Protein 1I86 (pdb70)

Solvent-accessible surface area: 16840 Å² total

Organism: Medicago sativa (NCBI:txid3879)

Structure (mmCIF, N/CA/C/O backbone):
data_1I86
#
_entry.id   1I86
#
_cell.length_a   98.096
_cell.length_b   98.096
_cell.length_c   65.066
_cell.angle_alpha   90.00
_cell.angle_beta   90.00
_cell.angle_gamma   120.00
#
_symmetry.space_group_name_H-M   'P 32 2 1'
#
loop_
_entity.id
_entity.type
_entity.pdbx_description
1 polymer 'CHALCONE SYNTHASE 2'
2 non-polymer 'SULFATE ION'
3 water water
#
loop_
_atom_site.group_PDB
_atom_site.id
_atom_site.type_symbol
_atom_site.label_atom_id
_atom_site.label_alt_id
_atom_site.label_comp_id
_atom_site.label_asym_id
_atom_site.label_entity_id
_atom_site.label_seq_id
_atom_site.pdbx_PDB_ins_code
_atom_site.Cartn_x
_atom_site.Cartn_y
_atom_site.Cartn_z
_atom_site.occupancy
_atom_site.B_iso_or_equiv
_atom_site.auth_seq_id
_atom_site.auth_comp_id
_atom_site.auth_asym_id
_atom_site.auth_atom_id
_atom_site.pdbx_PDB_model_num
ATOM 1 N N . MET A 1 1 ? 57.169 72.713 83.345 1.00 35.55 1 MET A N 1
ATOM 2 C CA . MET A 1 1 ? 58.306 72.717 82.380 1.00 35.57 1 MET A CA 1
ATOM 3 C C . MET A 1 1 ? 57.807 72.735 80.934 1.00 34.36 1 MET A C 1
ATOM 4 O O . MET A 1 1 ? 58.241 73.554 80.124 1.00 35.08 1 MET A O 1
ATOM 9 N N . VAL A 1 2 ? 56.908 71.824 80.557 1.00 31.47 2 VAL A N 1
ATOM 10 C CA . VAL A 1 2 ? 56.442 71.712 79.175 1.00 29.20 2 VAL A CA 1
ATOM 11 C C . VAL A 1 2 ? 55.247 72.599 78.864 1.00 27.45 2 VAL A C 1
ATOM 12 O O . VAL A 1 2 ? 54.310 72.665 79.656 1.00 28.42 2 VAL A O 1
ATOM 16 N N . SER A 1 3 ? 55.257 73.274 77.716 1.00 25.82 3 SER A N 1
ATOM 17 C CA . SER A 1 3 ? 54.166 74.142 77.308 1.00 24.08 3 SER A CA 1
ATOM 18 C C . SER A 1 3 ? 53.130 73.384 76.473 1.00 23.04 3 SER A C 1
ATOM 19 O O . SER A 1 3 ? 53.433 73.018 75.329 1.00 23.38 3 SER A O 1
ATOM 22 N N . VAL A 1 4 ? 51.917 73.237 76.998 1.00 20.98 4 VAL A N 1
ATOM 23 C CA . VAL A 1 4 ? 50.874 72.567 76.211 1.00 20.32 4 VAL A CA 1
ATOM 24 C C . VAL A 1 4 ? 50.399 73.492 75.098 1.00 21.15 4 VAL A C 1
ATOM 25 O O . VAL A 1 4 ? 50.070 73.017 73.998 1.00 18.88 4 VAL A O 1
ATOM 29 N N . SER A 1 5 ? 50.424 74.812 75.318 1.00 21.68 5 SER A N 1
ATOM 30 C CA . SER A 1 5 ? 50.017 75.729 74.253 1.00 22.05 5 SER A CA 1
ATOM 31 C C . SER A 1 5 ? 50.960 75.615 73.067 1.00 22.24 5 SER A C 1
ATOM 32 O O . SER A 1 5 ? 50.472 75.637 71.935 1.00 21.40 5 SER A O 1
ATOM 35 N N . GLU A 1 6 ? 52.273 75.463 73.294 1.00 21.42 6 GLU A N 1
ATOM 36 C CA . GLU A 1 6 ? 53.202 75.267 72.188 1.00 21.84 6 GLU A CA 1
ATOM 37 C C . GLU A 1 6 ? 52.941 73.950 71.468 1.00 20.22 6 GLU A C 1
ATOM 38 O O . GLU A 1 6 ? 52.971 73.846 70.240 1.00 19.25 6 GLU A O 1
ATOM 44 N N . ILE A 1 7 ? 52.660 72.898 72.250 1.00 18.30 7 ILE A N 1
ATOM 45 C CA . ILE A 1 7 ? 52.395 71.594 71.642 1.00 16.90 7 ILE A CA 1
ATOM 46 C C . ILE A 1 7 ? 51.144 71.695 70.762 1.00 16.94 7 ILE A C 1
ATOM 47 O O . ILE A 1 7 ? 51.168 71.227 69.622 1.00 16.36 7 ILE A O 1
ATOM 52 N N . ARG A 1 8 ? 50.094 72.295 71.299 1.00 17.21 8 ARG A N 1
ATOM 53 C CA . ARG A 1 8 ? 48.832 72.412 70.552 1.00 16.52 8 ARG A CA 1
ATOM 54 C C . ARG A 1 8 ? 48.977 73.214 69.264 1.00 17.65 8 ARG A C 1
ATOM 55 O O . ARG A 1 8 ? 48.464 72.777 68.236 1.00 16.73 8 ARG A O 1
ATOM 63 N N . LYS A 1 9 ? 49.722 74.317 69.316 1.00 19.56 9 LYS A N 1
ATOM 64 C CA . LYS A 1 9 ? 49.941 75.121 68.107 1.00 20.55 9 LYS A CA 1
ATOM 65 C C . LYS A 1 9 ? 50.687 74.334 67.052 1.00 19.65 9 LYS A C 1
ATOM 66 O O . LYS A 1 9 ? 50.361 74.351 65.849 1.00 21.13 9 LYS A O 1
ATOM 72 N N . ALA A 1 10 ? 51.712 73.603 67.451 1.00 19.03 10 ALA A N 1
ATOM 73 C CA . ALA A 1 10 ? 52.528 72.806 66.554 1.00 18.86 10 ALA A CA 1
ATOM 74 C C . ALA A 1 10 ? 51.813 71.562 66.054 1.00 19.44 10 ALA A C 1
ATOM 75 O O . ALA A 1 10 ? 52.223 70.977 65.049 1.00 20.72 10 ALA A O 1
ATOM 77 N N . GLN A 1 11 ? 50.768 71.124 66.785 1.00 17.46 11 GLN A N 1
ATOM 78 C CA . GLN A 1 11 ? 50.148 69.850 66.422 1.00 17.39 11 GLN A CA 1
ATOM 79 C C . GLN A 1 11 ? 49.031 69.980 65.398 1.00 15.65 11 GLN A C 1
ATOM 80 O O . GLN A 1 11 ? 48.722 68.972 64.775 1.00 15.91 11 GLN A O 1
ATOM 86 N N . ARG A 1 12 ? 48.433 71.152 65.309 1.00 15.80 12 ARG A N 1
ATOM 87 C CA . ARG A 1 12 ? 47.246 71.307 64.459 1.00 16.83 12 ARG A CA 1
ATOM 88 C C . ARG A 1 12 ? 47.537 71.765 63.042 1.00 16.62 12 ARG A C 1
ATOM 89 O O . ARG A 1 12 ? 48.595 72.334 62.758 1.00 18.06 12 ARG A O 1
ATOM 97 N N . ALA A 1 13 ? 46.578 71.509 62.153 1.00 15.38 13 ALA A N 1
ATOM 98 C CA . ALA A 1 13 ? 46.684 71.913 60.754 1.00 15.11 13 ALA A CA 1
ATOM 99 C C . ALA A 1 13 ? 46.175 73.345 60.620 1.00 15.64 13 ALA A C 1
ATOM 100 O O . ALA A 1 13 ? 45.692 73.941 61.602 1.00 16.38 13 ALA A O 1
ATOM 102 N N . GLU A 1 14 ? 46.339 73.922 59.426 1.00 16.62 14 GLU A N 1
ATOM 103 C CA . GLU A 1 14 ? 45.949 75.300 59.191 1.00 18.47 14 GLU A CA 1
ATOM 104 C C . GLU A 1 14 ? 44.705 75.509 58.336 1.00 16.91 14 GLU A C 1
ATOM 105 O O . GLU A 1 14 ? 43.824 76.280 58.756 1.00 18.38 14 GLU A O 1
ATOM 111 N N . GLY A 1 15 ? 44.635 74.901 57.162 1.00 16.65 15 GLY A N 1
ATOM 112 C CA . GLY A 1 15 ? 43.529 75.107 56.263 1.00 15.31 15 GLY A CA 1
ATOM 113 C C . GLY A 1 15 ? 42.323 74.205 56.375 1.00 14.67 15 GLY A C 1
ATOM 114 O O . GLY A 1 15 ? 42.320 73.271 57.180 1.00 14.81 15 GLY A O 1
ATOM 115 N N . PRO A 1 16 ? 41.363 74.404 55.489 1.00 13.45 16 PRO A N 1
ATOM 116 C CA . PRO A 1 16 ? 40.187 73.566 55.431 1.00 13.44 16 PRO A CA 1
ATOM 117 C C . PRO A 1 16 ? 40.449 72.155 54.946 1.00 14.32 16 PRO A C 1
ATOM 118 O O . PRO A 1 16 ? 41.272 71.898 54.058 1.00 13.94 16 PRO A O 1
ATOM 122 N N . ALA A 1 17 ? 39.739 71.208 55.570 1.00 12.92 17 ALA A N 1
ATOM 123 C CA . ALA A 1 17 ? 39.815 69.811 55.112 1.00 12.83 17 ALA A CA 1
ATOM 124 C C . ALA A 1 17 ? 39.389 69.741 53.659 1.00 13.16 17 ALA A C 1
ATOM 125 O O . ALA A 1 17 ? 38.366 70.266 53.220 1.00 13.95 17 ALA A O 1
ATOM 127 N N . THR A 1 18 ? 40.232 69.067 52.863 1.00 13.44 18 THR A N 1
ATOM 128 C CA . THR A 1 18 ? 40.014 68.973 51.428 1.00 12.99 18 THR A CA 1
ATOM 129 C C . THR A 1 18 ? 39.967 67.527 50.965 1.00 11.39 18 THR A C 1
ATOM 130 O O . THR A 1 18 ? 40.807 66.723 51.381 1.00 12.10 18 THR A O 1
ATOM 134 N N . ILE A 1 19 ? 39.052 67.266 50.040 1.00 12.75 19 ILE A N 1
ATOM 135 C CA . ILE A 1 19 ? 38.973 65.930 49.412 1.00 12.25 19 ILE A CA 1
ATOM 136 C C . ILE A 1 19 ? 40.036 65.961 48.304 1.00 11.67 19 ILE A C 1
ATOM 137 O O . ILE A 1 19 ? 39.896 66.811 47.413 1.00 14.11 19 ILE A O 1
ATOM 142 N N . LEU A 1 20 ? 40.991 65.051 48.363 1.00 12.16 20 LEU A N 1
ATOM 143 C CA . LEU A 1 20 ? 42.113 64.994 47.437 1.00 11.47 20 LEU A CA 1
ATOM 144 C C . LEU A 1 20 ? 42.054 63.832 46.472 1.00 14.17 20 LEU A C 1
ATOM 145 O O . LEU A 1 20 ? 42.892 63.736 45.562 1.00 16.04 20 LEU A O 1
ATOM 150 N N . ALA A 1 21 ? 41.159 62.879 46.670 1.00 13.21 21 ALA A N 1
ATOM 151 C CA . ALA A 1 21 ? 41.015 61.745 45.759 1.00 13.65 21 ALA A CA 1
ATOM 152 C C . ALA A 1 21 ? 39.686 61.070 46.031 1.00 14.05 21 ALA A C 1
ATOM 153 O O . ALA A 1 21 ? 39.233 61.127 47.196 1.00 14.00 21 ALA A O 1
ATOM 155 N N . ILE A 1 22 ? 39.063 60.488 45.039 1.00 13.43 22 ILE A N 1
ATOM 156 C CA . ILE A 1 22 ? 37.831 59.725 45.171 1.00 13.90 22 ILE A CA 1
ATOM 157 C C . ILE A 1 22 ? 37.917 58.476 44.280 1.00 15.36 22 ILE A C 1
ATOM 158 O O . ILE A 1 22 ? 38.278 58.583 43.100 1.00 15.53 22 ILE A O 1
ATOM 163 N N . GLY A 1 23 ? 37.666 57.299 44.843 1.00 13.69 23 GLY A N 1
ATOM 164 C CA . GLY A 1 23 ? 37.649 56.067 44.042 1.00 14.74 23 GLY A CA 1
ATOM 165 C C . GLY A 1 23 ? 36.457 55.217 44.445 1.00 16.23 23 GLY A C 1
ATOM 166 O O . GLY A 1 23 ? 35.984 55.288 45.590 1.00 16.75 23 GLY A O 1
ATOM 167 N N . THR A 1 24 ? 35.828 54.521 43.501 1.00 15.97 24 THR A N 1
ATOM 168 C CA . THR A 1 24 ? 34.663 53.704 43.798 1.00 14.93 24 THR A CA 1
ATOM 169 C C . THR A 1 24 ? 34.815 52.282 43.236 1.00 17.02 24 THR A C 1
ATOM 170 O O . THR A 1 24 ? 35.706 52.001 42.439 1.00 16.99 24 THR A O 1
ATOM 174 N N . ALA A 1 25 ? 33.984 51.399 43.777 1.00 16.24 25 ALA A N 1
ATOM 175 C CA . ALA A 1 25 ? 33.975 49.983 43.370 1.00 15.63 25 ALA A CA 1
ATOM 176 C C . ALA A 1 25 ? 32.602 49.390 43.605 1.00 16.95 25 ALA A C 1
ATOM 177 O O . ALA A 1 25 ? 31.780 49.904 44.375 1.00 15.94 25 ALA A O 1
ATOM 179 N N . ASN A 1 26 ? 32.239 48.336 42.870 1.00 14.95 26 ASN A N 1
ATOM 180 C CA . ASN A 1 26 ? 30.961 47.657 43.026 1.00 15.80 26 AS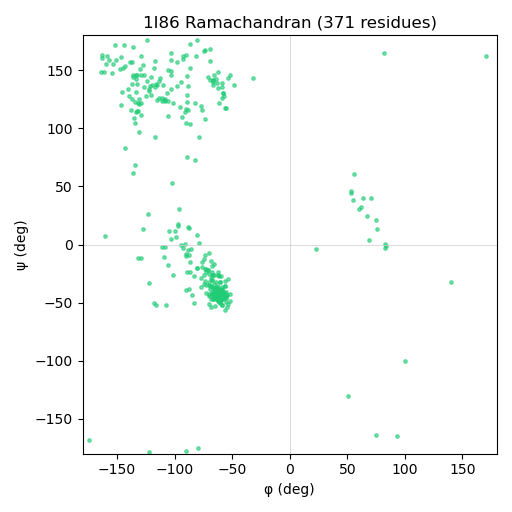N A CA 1
ATOM 181 C C . ASN A 1 26 ? 31.137 46.160 42.725 1.00 16.21 26 ASN A C 1
ATOM 182 O O . ASN A 1 26 ? 32.067 45.856 41.992 1.00 16.77 26 ASN A O 1
ATOM 187 N N . PRO A 1 27 ? 30.340 45.309 43.339 1.00 16.32 27 PRO A N 1
ATOM 188 C CA . PRO A 1 27 ? 30.321 43.898 42.966 1.00 16.27 27 PRO A CA 1
ATOM 189 C C . PRO A 1 27 ? 30.127 43.765 41.459 1.00 17.84 27 PRO A C 1
ATOM 190 O O . PRO A 1 27 ? 29.432 44.548 40.804 1.00 17.84 27 PRO A O 1
ATOM 194 N N . ALA A 1 28 ? 30.760 42.720 40.905 1.00 20.61 28 ALA A N 1
ATOM 195 C CA . ALA A 1 28 ? 30.670 42.511 39.453 1.00 21.97 28 ALA A CA 1
ATOM 196 C C . ALA A 1 28 ? 29.298 42.171 38.922 1.00 22.71 28 ALA A C 1
ATOM 197 O O . ALA A 1 28 ? 28.977 42.454 37.745 1.00 25.05 28 ALA A O 1
ATOM 199 N N . ASN A 1 29 ? 28.396 41.580 39.676 1.00 21.08 29 ASN A N 1
ATOM 200 C CA . ASN A 1 29 ? 27.079 41.159 39.247 1.00 20.88 29 ASN A CA 1
ATOM 201 C C . ASN A 1 29 ? 26.124 42.319 39.057 1.00 21.14 29 ASN A C 1
ATOM 202 O O . ASN A 1 29 ? 25.681 42.987 39.998 1.00 18.87 29 ASN A O 1
ATOM 207 N N . CYS A 1 30 ? 25.813 42.610 37.789 1.00 19.51 30 CYS A N 1
ATOM 208 C CA . CYS A 1 30 ? 24.922 43.719 37.456 1.00 21.05 30 CYS A CA 1
ATOM 209 C C . CYS A 1 30 ? 23.498 43.252 37.279 1.00 21.24 30 CYS A C 1
ATOM 210 O O . CYS A 1 30 ? 23.222 42.376 36.447 1.00 21.43 30 CYS A O 1
ATOM 213 N N . VAL A 1 31 ? 22.577 43.736 38.089 1.00 19.10 31 VAL A N 1
ATOM 214 C CA . VAL A 1 31 ? 21.191 43.320 38.084 1.00 19.96 31 VAL A CA 1
ATOM 215 C C . VAL A 1 31 ? 20.295 44.376 37.458 1.00 21.11 31 VAL A C 1
ATOM 216 O O . VAL A 1 31 ? 20.104 45.480 37.990 1.00 19.57 31 VAL A O 1
ATOM 220 N N . GLU A 1 32 ? 19.743 44.106 36.279 1.00 19.66 32 GLU A N 1
ATOM 221 C CA . GLU A 1 32 ? 18.849 45.062 35.630 1.00 20.06 32 GLU A CA 1
ATOM 222 C C . GLU A 1 32 ? 17.561 45.247 36.394 1.00 19.50 32 GLU A C 1
ATOM 223 O O . GLU A 1 32 ? 16.926 44.277 36.840 1.00 19.40 32 GLU A O 1
ATOM 229 N N . GLN A 1 33 ? 17.043 46.474 36.501 1.00 19.22 33 GLN A N 1
ATOM 230 C CA . GLN A 1 33 ? 15.806 46.743 37.208 1.00 19.06 33 GLN A CA 1
ATOM 231 C C . GLN A 1 33 ? 14.565 46.346 36.419 1.00 20.79 33 GLN A C 1
ATOM 232 O O . GLN A 1 33 ? 13.603 45.823 36.974 1.00 21.27 33 GLN A O 1
ATOM 238 N N . SER A 1 34 ? 14.597 46.525 35.097 1.00 23.19 34 SER A N 1
ATOM 239 C CA . SER A 1 34 ? 13.459 46.177 34.258 1.00 24.79 34 SER A CA 1
ATOM 240 C C . SER A 1 34 ? 12.959 44.752 34.486 1.00 24.70 34 SER A C 1
ATOM 241 O O . SER A 1 34 ? 11.745 44.568 34.492 1.00 27.81 34 SER A O 1
ATOM 244 N N . THR A 1 35 ? 13.874 43.806 34.609 1.00 24.08 35 THR A N 1
ATOM 245 C CA . THR A 1 35 ? 13.522 42.407 34.801 1.00 24.49 35 THR A CA 1
ATOM 246 C C . THR A 1 35 ? 13.582 41.958 36.249 1.00 23.22 35 THR A C 1
ATOM 247 O O . THR A 1 35 ? 13.398 40.770 36.527 1.00 21.89 35 THR A O 1
ATOM 251 N N . TYR A 1 36 ? 13.807 42.890 37.188 1.00 21.13 36 TYR A N 1
ATOM 252 C CA . TYR A 1 36 ? 13.945 42.477 38.587 1.00 21.52 36 TYR A CA 1
ATOM 253 C C . TYR A 1 36 ? 12.701 41.903 39.214 1.00 21.18 36 TYR A C 1
ATOM 254 O O . TYR A 1 36 ? 12.814 40.874 39.900 1.00 22.40 36 TYR A O 1
ATOM 263 N N . PRO A 1 37 ? 11.508 42.425 39.002 1.00 22.30 37 PRO A N 1
ATOM 264 C CA . PRO A 1 37 ? 10.295 41.866 39.587 1.00 22.69 37 PRO A CA 1
ATOM 265 C C . PRO A 1 37 ? 10.164 40.376 39.322 1.00 23.61 37 PRO A C 1
ATOM 266 O O . PRO A 1 37 ? 9.921 39.602 40.267 1.00 22.75 37 PRO A O 1
ATOM 270 N N . ASP A 1 38 ? 10.337 39.930 38.079 1.00 24.45 38 ASP A N 1
ATOM 271 C CA . ASP A 1 38 ? 10.290 38.505 37.760 1.00 25.34 38 ASP A CA 1
ATOM 272 C C . ASP A 1 38 ? 11.383 37.716 38.464 1.00 24.75 38 ASP A C 1
ATOM 273 O O . ASP A 1 38 ? 11.110 36.675 39.072 1.00 24.92 38 ASP A O 1
ATOM 278 N N . PHE A 1 39 ? 12.633 38.174 38.403 1.00 24.90 39 PHE A N 1
ATOM 279 C CA . PHE A 1 39 ? 13.728 37.472 39.060 1.00 25.07 39 PHE A CA 1
ATOM 280 C C . PHE A 1 39 ? 13.452 37.355 40.556 1.00 23.93 39 PHE A C 1
ATOM 281 O O . PHE A 1 39 ? 13.506 36.275 41.150 1.00 22.93 39 PHE A O 1
ATOM 289 N N . TYR A 1 40 ? 13.141 38.489 41.185 1.00 21.76 40 TYR A N 1
ATOM 290 C CA . TYR A 1 40 ? 12.949 38.486 42.646 1.00 22.81 40 TYR A CA 1
ATOM 291 C C . TYR A 1 40 ? 11.780 37.655 43.121 1.00 23.65 40 TYR A C 1
ATOM 292 O O . TYR A 1 40 ? 11.851 36.941 44.145 1.00 23.22 40 TYR A O 1
ATOM 301 N N . PHE A 1 41 ? 10.663 37.638 42.399 1.00 23.89 41 PHE A N 1
ATOM 302 C CA . PHE A 1 41 ? 9.529 36.826 42.851 1.00 26.25 41 PHE A CA 1
ATOM 303 C C . PHE A 1 41 ? 9.787 35.352 42.568 1.00 27.98 41 PHE A C 1
ATOM 304 O O . PHE A 1 41 ? 9.189 34.525 43.261 1.00 27.12 41 PHE A O 1
ATOM 312 N N . LYS A 1 42 ? 10.701 35.032 41.668 1.00 30.19 42 LYS A N 1
ATOM 313 C CA . LYS A 1 42 ? 11.063 33.662 41.354 1.00 33.57 42 LYS A CA 1
ATOM 314 C C . LYS A 1 42 ? 12.114 33.102 42.294 1.00 34.23 42 LYS A C 1
ATOM 315 O O . LYS A 1 42 ? 11.910 32.001 42.838 1.00 34.86 42 LYS A O 1
ATOM 321 N N . ILE A 1 43 ? 13.163 33.858 42.630 1.00 33.66 43 ILE A N 1
ATOM 322 C CA . ILE A 1 43 ? 14.162 33.358 43.564 1.00 34.45 43 ILE A CA 1
ATOM 323 C C . ILE A 1 43 ? 13.635 33.267 44.997 1.00 33.09 43 ILE A C 1
ATOM 324 O O . ILE A 1 43 ? 14.199 32.509 45.788 1.00 33.53 43 ILE A O 1
ATOM 329 N N . THR A 1 44 ? 12.593 34.010 45.337 1.00 31.41 44 THR A N 1
ATOM 330 C CA . THR A 1 44 ? 12.039 33.960 46.686 1.00 30.41 44 THR A CA 1
ATOM 331 C C . THR A 1 44 ? 10.803 33.077 46.776 1.00 31.34 44 THR A C 1
ATOM 332 O O . THR A 1 44 ? 10.051 33.157 47.742 1.00 31.07 44 THR A O 1
ATOM 336 N N . ASN A 1 45 ? 10.513 32.293 45.741 1.00 32.66 45 ASN A N 1
ATOM 337 C CA . ASN A 1 45 ? 9.345 31.425 45.688 1.00 33.85 45 ASN A CA 1
ATOM 338 C C . ASN A 1 45 ? 8.032 32.138 45.965 1.00 33.57 45 ASN A C 1
ATOM 339 O O . ASN A 1 45 ? 7.191 31.628 46.719 1.00 34.26 45 ASN A O 1
ATOM 344 N N . SER A 1 46 ? 7.784 33.304 45.373 1.00 31.66 46 SER A N 1
ATOM 345 C CA . SER A 1 46 ? 6.565 34.048 45.631 1.00 33.12 46 SER A CA 1
ATOM 346 C C . SER A 1 46 ? 5.759 34.354 44.381 1.00 33.51 46 SER A C 1
ATOM 347 O O . SER A 1 46 ? 4.954 35.286 44.380 1.00 32.40 46 SER A O 1
ATOM 350 N N . GLU A 1 47 ? 5.886 33.535 43.347 1.00 36.33 47 GLU A N 1
ATOM 351 C CA . GLU A 1 47 ? 5.155 33.742 42.100 1.00 38.70 47 GLU A CA 1
ATOM 352 C C . GLU A 1 47 ? 3.646 33.684 42.243 1.00 39.32 47 GLU A C 1
ATOM 353 O O . GLU A 1 47 ? 2.923 34.363 41.505 1.00 39.01 47 GLU A O 1
ATOM 359 N N . HIS A 1 48 ? 3.148 32.957 43.233 1.00 39.29 48 HIS A N 1
ATOM 360 C CA . HIS A 1 48 ? 1.735 32.856 43.536 1.00 40.61 48 HIS A CA 1
ATOM 361 C C . HIS A 1 48 ? 1.184 34.141 44.130 1.00 40.43 48 HIS A C 1
ATOM 362 O O . HIS A 1 48 ? -0.023 34.386 44.042 1.00 40.94 48 HIS A O 1
ATOM 369 N N . LYS A 1 49 ? 2.019 34.998 44.717 1.00 39.08 49 LYS A N 1
ATOM 370 C CA . LYS A 1 49 ? 1.563 36.252 45.310 1.00 38.59 49 LYS A CA 1
ATOM 371 C C . LYS A 1 49 ? 1.422 37.323 44.233 1.00 37.91 49 LYS A C 1
ATOM 372 O O . LYS A 1 49 ? 2.175 38.294 44.131 1.00 37.67 49 LYS A O 1
ATOM 378 N N . THR A 1 50 ? 0.387 37.179 43.414 1.00 36.22 50 THR A N 1
ATOM 379 C CA . THR A 1 50 ? 0.121 37.995 42.247 1.00 35.02 50 THR A CA 1
ATOM 380 C C . THR A 1 50 ? -0.130 39.464 42.507 1.00 33.37 50 THR A C 1
ATOM 381 O O . THR A 1 50 ? 0.439 40.316 41.805 1.00 31.09 50 THR A O 1
ATOM 385 N N . GLU A 1 51 ? -0.979 39.825 43.466 1.00 32.45 51 GLU A N 1
ATOM 386 C CA . GLU A 1 51 ? -1.217 41.245 43.729 1.00 33.48 51 GLU A CA 1
ATOM 387 C C . GLU A 1 51 ? 0.043 41.909 44.270 1.00 32.11 51 GLU A C 1
ATOM 388 O O . GLU A 1 51 ? 0.403 43.003 43.832 1.00 31.92 51 GLU A O 1
ATOM 394 N N . LEU A 1 52 ? 0.786 41.193 45.104 1.00 30.96 52 LEU A N 1
ATOM 395 C CA . LEU A 1 52 ? 2.044 41.718 45.652 1.00 28.92 52 LEU A CA 1
ATOM 396 C C . LEU A 1 52 ? 3.080 41.980 44.570 1.00 28.93 52 LEU A C 1
ATOM 397 O O . LEU A 1 52 ? 3.735 43.035 44.512 1.00 27.45 52 LEU A O 1
ATOM 402 N N . LYS A 1 53 ? 3.205 41.053 43.628 1.00 26.77 53 LYS A N 1
ATOM 403 C CA . LYS A 1 53 ? 4.096 41.157 42.489 1.00 25.56 53 LYS A CA 1
ATOM 404 C C . LYS A 1 53 ? 3.797 42.378 41.627 1.00 26.58 53 LYS A C 1
ATOM 405 O O . LYS A 1 53 ? 4.706 43.101 41.197 1.00 24.65 53 LYS A O 1
ATOM 411 N N . GLU A 1 54 ? 2.523 42.695 41.408 1.00 27.67 54 GLU A N 1
ATOM 412 C CA . GLU A 1 54 ? 2.115 43.881 40.675 1.00 29.00 54 GLU A CA 1
ATOM 413 C C . GLU A 1 54 ? 2.554 45.149 41.411 1.00 27.79 54 GLU A C 1
ATOM 414 O O . GLU A 1 54 ? 3.017 46.107 40.790 1.00 27.90 54 GLU A O 1
ATOM 420 N N . LYS A 1 55 ? 2.436 45.127 42.736 1.00 27.04 55 LYS A N 1
ATOM 421 C CA . LYS A 1 55 ? 2.862 46.240 43.576 1.00 27.26 55 LYS A CA 1
ATOM 422 C C . LYS A 1 55 ? 4.365 46.450 43.483 1.00 26.49 55 LYS A C 1
ATOM 423 O O . LYS A 1 55 ? 4.829 47.593 43.356 1.00 25.78 55 LYS A O 1
ATOM 429 N N . PHE A 1 56 ? 5.123 45.356 43.463 1.00 24.46 56 PHE A N 1
ATOM 430 C CA . PHE A 1 56 ? 6.574 45.440 43.354 1.00 22.51 56 PHE A CA 1
ATOM 431 C C . PHE A 1 56 ? 6.965 45.941 41.970 1.00 22.77 56 PHE A C 1
ATOM 432 O O . PHE A 1 56 ? 7.972 46.627 41.808 1.00 21.00 56 PHE A O 1
ATOM 440 N N . GLN A 1 57 ? 6.216 45.470 40.954 1.00 23.36 57 GLN A N 1
ATOM 441 C CA . GLN A 1 57 ? 6.491 45.925 39.596 1.00 24.68 57 GLN A CA 1
ATOM 442 C C . GLN A 1 57 ? 6.380 47.442 39.503 1.00 24.21 57 GLN A C 1
ATOM 443 O O . GLN A 1 57 ? 7.250 48.072 38.900 1.00 24.36 57 GLN A O 1
ATOM 449 N N . ARG A 1 58 ? 5.334 47.993 40.099 1.00 24.67 58 ARG A N 1
ATOM 450 C CA . ARG A 1 58 ? 5.119 49.433 40.126 1.00 25.60 58 ARG A CA 1
ATOM 451 C C . ARG A 1 58 ? 6.223 50.133 40.918 1.00 24.69 58 ARG A C 1
ATOM 452 O O . ARG A 1 58 ? 6.787 51.125 40.435 1.00 23.51 58 ARG A O 1
ATOM 460 N N . MET A 1 59 ? 6.634 49.544 42.043 1.00 23.09 59 MET A N 1
ATOM 461 C CA . MET A 1 59 ? 7.735 50.141 42.816 1.00 21.57 59 MET A CA 1
ATOM 462 C C . MET A 1 59 ? 9.015 50.240 41.987 1.00 21.05 59 MET A C 1
ATOM 463 O O . MET A 1 59 ? 9.693 51.279 41.955 1.00 20.50 59 MET A O 1
ATOM 468 N N . CYS A 1 60 ? 9.351 49.130 41.318 1.00 19.40 60 CYS A N 1
ATOM 469 C CA . CYS A 1 60 ? 10.530 49.099 40.482 1.00 19.32 60 CYS A CA 1
ATOM 470 C C . CYS A 1 60 ? 10.397 50.067 39.297 1.00 20.45 60 CYS A C 1
ATOM 471 O O . CYS A 1 60 ? 11.386 50.735 39.008 1.00 20.33 60 CYS A O 1
ATOM 474 N N . ASP A 1 61 ? 9.213 50.145 38.687 1.00 22.42 61 ASP A N 1
ATOM 475 C CA . ASP A 1 61 ? 9.090 51.045 37.530 1.00 24.91 61 ASP A CA 1
ATOM 476 C C . ASP A 1 61 ? 9.192 52.511 37.929 1.00 25.45 61 ASP A C 1
ATOM 477 O O . ASP A 1 61 ? 9.658 53.338 37.128 1.00 25.57 61 ASP A O 1
ATOM 482 N N . LYS A 1 62 ? 8.804 52.848 39.145 1.00 23.85 62 LYS A N 1
ATOM 483 C CA . LYS A 1 62 ? 8.842 54.208 39.648 1.00 23.54 62 LYS A CA 1
ATOM 484 C C . LYS A 1 62 ? 10.177 54.524 40.322 1.00 21.00 62 LYS A C 1
ATOM 485 O O . LYS A 1 62 ? 10.424 55.694 40.642 1.00 20.52 62 LYS A O 1
ATOM 491 N N . SER A 1 63 ? 11.016 53.532 40.542 1.00 19.94 63 SER A N 1
ATOM 492 C CA . SER A 1 63 ? 12.258 53.709 41.276 1.00 18.33 63 SER A CA 1
ATOM 493 C C . SER A 1 63 ? 13.229 54.691 40.663 1.00 18.51 63 SER A C 1
ATOM 494 O O . SER A 1 63 ? 14.142 55.188 41.346 1.00 17.69 63 SER A O 1
ATOM 497 N N . MET A 1 64 ? 13.258 54.798 39.335 1.00 18.47 64 MET A N 1
ATOM 498 C CA . MET A 1 64 ? 14.234 55.571 38.594 1.00 18.50 64 MET A CA 1
ATOM 499 C C . MET A 1 64 ? 15.644 55.009 38.683 1.00 17.38 64 MET A C 1
ATOM 500 O O . MET A 1 64 ? 16.659 55.676 38.536 1.00 18.15 64 MET A O 1
ATOM 505 N N . ILE A 1 65 ? 15.765 53.704 38.945 1.00 16.56 65 ILE A N 1
ATOM 506 C CA . ILE A 1 65 ? 16.964 52.918 38.975 1.00 16.46 65 ILE A CA 1
ATOM 507 C C . ILE A 1 65 ? 16.940 52.010 37.728 1.00 16.55 65 ILE A C 1
ATOM 508 O O . ILE A 1 65 ? 15.921 51.334 37.550 1.00 17.94 65 ILE A O 1
ATOM 513 N N . LYS A 1 66 ? 17.989 52.073 36.928 1.00 17.27 66 LYS A N 1
ATOM 514 C CA . LYS A 1 66 ? 18.081 51.180 35.769 1.00 18.01 66 LYS A CA 1
ATOM 515 C C . LYS A 1 66 ? 18.734 49.860 36.154 1.00 17.98 66 LYS A C 1
ATOM 516 O O . LYS A 1 66 ? 18.463 48.806 35.564 1.00 18.58 66 LYS A O 1
ATOM 522 N N . ARG A 1 67 ? 19.736 49.932 37.026 1.00 16.96 67 ARG A N 1
ATOM 523 C CA . ARG A 1 67 ? 20.478 48.737 37.402 1.00 18.56 67 ARG A CA 1
ATOM 524 C C . ARG A 1 67 ? 21.134 48.969 38.758 1.00 17.73 67 ARG A C 1
ATOM 525 O O . ARG A 1 67 ? 21.269 50.123 39.200 1.00 16.61 67 ARG A O 1
ATOM 533 N N . ARG A 1 68 ? 21.458 47.862 39.404 1.00 15.99 68 ARG A N 1
ATOM 534 C CA . ARG A 1 68 ? 22.186 47.865 40.667 1.00 16.37 68 ARG A CA 1
ATOM 535 C C . ARG A 1 68 ? 23.249 46.778 40.620 1.00 17.21 68 ARG A C 1
ATOM 536 O O . ARG A 1 68 ? 23.109 45.800 39.861 1.00 19.08 68 ARG A O 1
ATOM 544 N N . TYR A 1 69 ? 24.294 46.845 41.397 1.00 17.26 69 TYR A N 1
ATOM 545 C CA . TYR A 1 69 ? 25.352 45.869 41.510 1.00 17.60 69 TYR A CA 1
ATOM 546 C C . TYR A 1 69 ? 25.157 45.124 42.829 1.00 17.49 69 TYR A C 1
ATOM 547 O O . TYR A 1 69 ? 24.839 45.742 43.839 1.00 16.79 69 TYR A O 1
ATOM 556 N N . MET A 1 70 ? 25.048 43.798 42.776 1.00 17.27 70 MET A N 1
ATOM 557 C CA . MET A 1 70 ? 24.752 43.018 43.966 1.00 17.72 70 MET A CA 1
ATOM 558 C C . MET A 1 70 ? 25.677 41.834 44.164 1.00 18.10 70 MET A C 1
ATOM 559 O O . MET A 1 70 ? 25.786 40.955 43.298 1.00 16.78 70 MET A O 1
ATOM 564 N N . TYR A 1 71 ? 26.308 41.760 45.339 1.00 16.98 71 TYR A N 1
ATOM 565 C CA . TYR 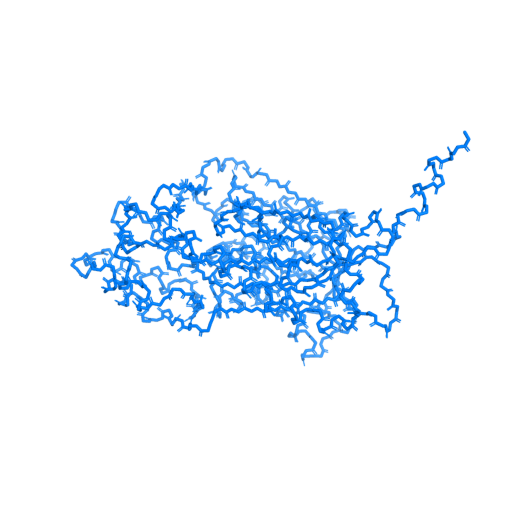A 1 71 ? 27.144 40.641 45.739 1.00 16.46 71 TYR A CA 1
ATOM 566 C C . TYR A 1 71 ? 26.309 39.363 45.645 1.00 16.64 71 TYR A C 1
ATOM 567 O O . TYR A 1 71 ? 26.815 38.305 45.224 1.00 17.68 71 TYR A O 1
ATOM 576 N N . LEU A 1 72 ? 25.062 39.411 46.076 1.00 17.02 72 LEU A N 1
ATOM 577 C CA . LEU A 1 72 ? 24.200 38.233 46.020 1.00 18.21 72 LEU A CA 1
ATOM 578 C C . LEU A 1 72 ? 23.910 37.863 44.576 1.00 18.93 72 LEU A C 1
ATOM 579 O O . LEU A 1 72 ? 23.598 38.702 43.752 1.00 19.09 72 LEU A O 1
ATOM 584 N N . THR A 1 73 ? 23.983 36.569 44.342 1.00 18.84 73 THR A N 1
ATOM 585 C CA . THR A 1 73 ? 23.705 36.030 43.006 1.00 18.95 73 THR A CA 1
ATOM 586 C C . THR A 1 73 ? 22.596 34.998 43.125 1.00 20.22 73 THR A C 1
ATOM 587 O O . THR A 1 73 ? 22.281 34.538 44.227 1.00 19.93 73 THR A O 1
ATOM 591 N N . GLU A 1 74 ? 22.153 34.448 41.992 1.00 19.77 74 GLU A N 1
ATOM 592 C CA . GLU A 1 74 ? 21.176 33.366 42.020 1.00 22.41 74 GLU A CA 1
ATOM 593 C C . GLU A 1 74 ? 21.785 32.141 42.695 1.00 22.22 74 GLU A C 1
ATOM 594 O O . GLU A 1 74 ? 21.096 31.504 43.502 1.00 21.52 74 GLU A O 1
ATOM 600 N N . GLU A 1 75 ? 23.036 31.819 42.416 1.00 21.47 75 GLU A N 1
ATOM 601 C CA . GLU A 1 75 ? 23.681 30.662 43.033 1.00 22.64 75 GLU A CA 1
ATOM 602 C C . GLU A 1 75 ? 23.774 30.814 44.548 1.00 21.55 75 GLU A C 1
ATOM 603 O O . GLU A 1 75 ? 23.417 29.909 45.308 1.00 21.51 75 GLU A O 1
ATOM 609 N N . ILE A 1 76 ? 24.220 31.980 45.030 1.00 20.45 76 ILE A N 1
ATOM 610 C CA . ILE A 1 76 ? 24.285 32.188 46.487 1.00 18.98 76 ILE A CA 1
ATOM 611 C C . ILE A 1 76 ? 22.907 32.064 47.109 1.00 18.49 76 ILE A C 1
ATOM 612 O O . ILE A 1 76 ? 22.737 31.408 48.156 1.00 19.65 76 ILE A O 1
ATOM 617 N N . LEU A 1 77 ? 21.881 32.659 46.508 1.00 18.84 77 LEU A N 1
ATOM 618 C CA . LEU A 1 77 ? 20.525 32.591 47.028 1.00 18.92 77 LEU A CA 1
ATOM 619 C C . LEU A 1 77 ? 20.007 31.153 47.044 1.00 20.96 77 LEU A C 1
ATOM 620 O O . LEU A 1 77 ? 19.337 30.782 48.000 1.00 21.85 77 LEU A O 1
ATOM 625 N N . LYS A 1 78 ? 20.351 30.338 46.046 1.00 21.72 78 LYS A N 1
ATOM 626 C CA . LYS A 1 78 ? 19.909 28.945 46.027 1.00 24.32 78 LYS A CA 1
ATOM 627 C C . LYS A 1 78 ? 20.547 28.128 47.131 1.00 23.66 78 LYS A C 1
ATOM 628 O O . LYS A 1 78 ? 19.924 27.193 47.667 1.00 23.82 78 LYS A O 1
ATOM 634 N N . GLU A 1 79 ? 21.700 28.523 47.653 1.00 22.57 79 GLU A N 1
ATOM 635 C CA . GLU A 1 79 ? 22.340 27.867 48.781 1.00 23.57 79 GLU A CA 1
ATOM 636 C C . GLU A 1 79 ? 21.884 28.430 50.125 1.00 23.11 79 GLU A C 1
ATOM 637 O O . GLU A 1 79 ? 22.297 27.921 51.174 1.00 24.29 79 GLU A O 1
ATOM 643 N N . ASN A 1 80 ? 21.069 29.475 50.110 1.00 21.44 80 ASN A N 1
ATOM 644 C CA . ASN A 1 80 ? 20.572 30.131 51.308 1.00 21.22 80 ASN A CA 1
ATOM 645 C C . ASN A 1 80 ? 19.095 30.420 51.281 1.00 21.70 80 ASN A C 1
ATOM 646 O O . ASN A 1 80 ? 18.605 31.565 51.280 1.00 21.10 80 ASN A O 1
ATOM 651 N N . PRO A 1 81 ? 18.217 29.411 51.321 1.00 19.97 81 PRO A N 1
ATOM 652 C CA . PRO A 1 81 ? 16.788 29.588 51.328 1.00 19.94 81 PRO A CA 1
ATOM 653 C C . PRO A 1 81 ? 16.278 30.458 52.466 1.00 19.12 81 PRO A C 1
ATOM 654 O O . PRO A 1 81 ? 15.279 31.158 52.315 1.00 21.32 81 PRO A O 1
ATOM 658 N N . ASN A 1 82 ? 16.961 30.428 53.608 1.00 20.55 82 ASN A N 1
ATOM 659 C CA . ASN A 1 82 ? 16.567 31.224 54.762 1.00 20.57 82 ASN A CA 1
ATOM 660 C C . ASN A 1 82 ? 16.738 32.724 54.476 1.00 18.91 82 ASN A C 1
ATOM 661 O O . ASN A 1 82 ? 15.901 33.493 54.953 1.00 19.06 82 ASN A O 1
ATOM 666 N N . VAL A 1 83 ? 17.650 33.068 53.579 1.00 17.73 83 VAL A N 1
ATOM 667 C CA . VAL A 1 83 ? 17.793 34.491 53.192 1.00 18.02 83 VAL A CA 1
ATOM 668 C C . VAL A 1 83 ? 16.678 34.884 52.240 1.00 18.27 83 VAL A C 1
ATOM 669 O O . VAL A 1 83 ? 16.259 36.046 52.126 1.00 18.99 83 VAL A O 1
ATOM 673 N N . CYS A 1 84 ? 16.164 33.900 51.460 1.00 18.83 84 CYS A N 1
ATOM 674 C CA . CYS A 1 84 ? 15.062 34.156 50.543 1.00 19.47 84 CYS A CA 1
ATOM 675 C C . CYS A 1 84 ? 13.681 34.275 51.142 1.00 19.87 84 CYS A C 1
ATOM 676 O O . CYS A 1 84 ? 12.712 34.723 50.510 1.00 21.23 84 CYS A O 1
ATOM 679 N N . GLU A 1 85 ? 13.481 33.849 52.398 1.00 19.80 85 GLU A N 1
ATOM 680 C CA . GLU A 1 85 ? 12.202 34.002 53.053 1.00 20.21 85 GLU A CA 1
ATOM 681 C C . GLU A 1 85 ? 12.083 35.434 53.601 1.00 19.82 85 GLU A C 1
ATOM 682 O O . GLU A 1 85 ? 13.134 36.073 53.803 1.00 19.39 85 GLU A O 1
ATOM 688 N N . TYR A 1 86 ? 10.865 35.861 53.906 1.00 21.22 86 TYR A N 1
ATOM 689 C CA . TYR A 1 86 ? 10.730 37.180 54.526 1.00 21.52 86 TYR A CA 1
ATOM 690 C C . TYR A 1 86 ? 11.432 37.185 55.876 1.00 22.19 86 TYR A C 1
ATOM 691 O O . TYR A 1 86 ? 12.074 38.177 56.234 1.00 20.96 86 TYR A O 1
ATOM 700 N N . MET A 1 87 ? 11.192 36.153 56.694 1.00 21.20 87 MET A N 1
ATOM 701 C CA . MET A 1 87 ? 11.706 36.188 58.060 1.00 22.32 87 MET A CA 1
ATOM 702 C C . MET A 1 87 ? 12.179 34.848 58.576 1.00 20.79 87 MET A C 1
ATOM 703 O O . MET A 1 87 ? 11.423 34.180 59.295 1.00 22.27 87 MET A O 1
ATOM 708 N N . ALA A 1 88 ? 13.397 34.440 58.280 1.00 18.11 88 ALA A N 1
ATOM 709 C CA . ALA A 1 88 ? 13.962 33.198 58.758 1.00 17.37 88 ALA A CA 1
ATOM 710 C C . ALA A 1 88 ? 15.337 33.431 59.361 1.00 17.15 88 ALA A C 1
ATOM 711 O O . ALA A 1 88 ? 16.119 34.262 58.888 1.00 15.99 88 ALA A O 1
ATOM 713 N N . PRO A 1 89 ? 15.756 32.629 60.329 1.00 16.76 89 PRO A N 1
ATOM 714 C CA . PRO A 1 89 ? 17.073 32.703 60.931 1.00 16.93 89 PRO A CA 1
ATOM 715 C C . PRO A 1 89 ? 18.161 32.602 59.876 1.00 17.45 89 PRO A C 1
ATOM 716 O O . PRO A 1 89 ? 18.213 31.656 59.085 1.00 18.12 89 PRO A O 1
ATOM 720 N N . SER A 1 90 ? 18.951 33.674 59.751 1.00 15.53 90 SER A N 1
ATOM 721 C CA . SER A 1 90 ? 19.906 33.766 58.656 1.00 15.05 90 SER A CA 1
ATOM 722 C C . SER A 1 90 ? 20.998 34.770 58.919 1.00 15.98 90 SER A C 1
ATOM 723 O O . SER A 1 90 ? 21.890 34.924 58.054 1.00 14.97 90 SER A O 1
ATOM 726 N N . LEU A 1 91 ? 21.077 35.342 60.138 1.00 14.63 91 LEU A N 1
ATOM 727 C CA . LEU A 1 91 ? 22.173 36.302 60.359 1.00 14.97 91 LEU A CA 1
ATOM 728 C C . LEU A 1 91 ? 23.562 35.736 60.245 1.00 15.19 91 LEU A C 1
ATOM 729 O O . LEU A 1 91 ? 24.469 36.432 59.730 1.00 15.61 91 LEU A O 1
ATOM 734 N N . ASP A 1 92 ? 23.815 34.519 60.712 1.00 14.70 92 ASP A N 1
ATOM 735 C CA . ASP A 1 92 ? 25.120 33.906 60.667 1.00 13.72 92 ASP A CA 1
ATOM 736 C C . ASP A 1 92 ? 25.560 33.791 59.200 1.00 14.55 92 ASP A C 1
ATOM 737 O O . ASP A 1 92 ? 26.704 34.180 58.932 1.00 14.92 92 ASP A O 1
ATOM 742 N N . ALA A 1 93 ? 24.667 33.307 58.346 1.00 15.05 93 ALA A N 1
ATOM 743 C CA . ALA A 1 93 ? 25.047 33.212 56.933 1.00 14.60 93 ALA A CA 1
ATOM 744 C C . ALA A 1 93 ? 25.343 34.585 56.340 1.00 15.29 93 ALA A C 1
ATOM 745 O O . ALA A 1 93 ? 26.295 34.706 55.564 1.00 17.16 93 ALA A O 1
ATOM 747 N N . ARG A 1 94 ? 24.512 35.556 56.660 1.00 15.58 94 ARG A N 1
ATOM 748 C CA . ARG A 1 94 ? 24.645 36.923 56.105 1.00 15.70 94 ARG A CA 1
ATOM 749 C C . ARG A 1 94 ? 25.901 37.588 56.611 1.00 16.81 94 ARG A C 1
ATOM 750 O O . ARG A 1 94 ? 26.681 38.177 55.835 1.00 16.44 94 ARG A O 1
ATOM 758 N N . GLN A 1 95 ? 26.232 37.434 57.889 1.00 14.73 95 GLN A N 1
ATOM 759 C CA . GLN A 1 95 ? 27.459 37.937 58.480 1.00 16.46 95 GLN A CA 1
ATOM 760 C C . GLN A 1 95 ? 28.691 37.341 57.807 1.00 16.40 95 GLN A C 1
ATOM 761 O O . GLN A 1 95 ? 29.632 38.056 57.447 1.00 16.46 95 GLN A O 1
ATOM 767 N N . ASP A 1 96 ? 28.678 36.030 57.525 1.00 15.59 96 ASP A N 1
ATOM 768 C CA . ASP A 1 96 ? 29.773 35.363 56.854 1.00 17.21 96 ASP A CA 1
ATOM 769 C C . ASP A 1 96 ? 30.041 35.993 55.481 1.00 16.71 96 ASP A C 1
ATOM 770 O O . ASP A 1 96 ? 31.201 36.159 55.121 1.00 18.11 96 ASP A O 1
ATOM 775 N N . MET A 1 97 ? 28.981 36.382 54.787 1.00 15.50 97 MET A N 1
ATOM 776 C CA . MET A 1 97 ? 29.150 37.058 53.505 1.00 16.51 97 MET A CA 1
ATOM 777 C C . MET A 1 97 ? 29.764 38.441 53.663 1.00 16.30 97 MET A C 1
ATOM 778 O O . MET A 1 97 ? 30.782 38.756 53.055 1.00 16.40 97 MET A O 1
ATOM 783 N N . VAL A 1 98 ? 29.155 39.276 54.507 1.00 16.35 98 VAL A N 1
ATOM 784 C CA . VAL A 1 98 ? 29.550 40.684 54.540 1.00 16.15 98 VAL A CA 1
ATOM 785 C C . VAL A 1 98 ? 30.789 40.984 55.344 1.00 15.83 98 VAL A C 1
ATOM 786 O O . VAL A 1 98 ? 31.491 41.976 55.061 1.00 16.10 98 VAL A O 1
ATOM 790 N N A VAL A 1 99 ? 31.169 40.113 56.276 0.50 15.79 99 VAL A N 1
ATOM 791 N N B VAL A 1 99 ? 31.177 40.122 56.275 0.50 15.99 99 VAL A N 1
ATOM 792 C CA A VAL A 1 99 ? 32.404 40.327 57.021 0.50 16.27 99 VAL A CA 1
ATOM 793 C CA B VAL A 1 99 ? 32.414 40.318 57.026 0.50 16.67 99 VAL A CA 1
ATOM 794 C C A VAL A 1 99 ? 33.581 40.291 56.046 0.50 16.54 99 VAL A C 1
ATOM 795 C C B VAL A 1 99 ? 33.602 40.251 56.074 0.50 16.78 99 VAL A C 1
ATOM 796 O O A VAL A 1 99 ? 34.545 41.013 56.246 0.50 16.79 99 VAL A O 1
ATOM 797 O O B VAL A 1 99 ? 34.642 40.842 56.335 0.50 16.78 99 VAL A O 1
ATOM 804 N N . VAL A 1 100 ? 33.482 39.466 55.011 1.00 16.21 100 VAL A N 1
ATOM 805 C CA . VAL A 1 100 ? 34.492 39.385 53.979 1.00 17.24 100 VAL A CA 1
ATOM 806 C C . VAL A 1 100 ? 34.229 40.374 52.841 1.00 15.46 100 VAL A C 1
ATOM 807 O O . VAL A 1 100 ? 35.181 41.061 52.474 1.00 16.73 100 VAL A O 1
ATOM 811 N N . GLU A 1 101 ? 33.007 40.487 52.359 1.00 15.44 101 GLU A N 1
ATOM 812 C CA . GLU A 1 101 ? 32.758 41.350 51.185 1.00 16.13 101 GLU A CA 1
ATOM 813 C C . GLU A 1 101 ? 32.949 42.817 51.478 1.00 16.09 101 GLU A C 1
ATOM 814 O O . GLU A 1 101 ? 33.355 43.608 50.606 1.00 16.18 101 GLU A O 1
ATOM 820 N N . VAL A 1 102 ? 32.511 43.308 52.638 1.00 14.70 102 VAL A N 1
ATOM 821 C CA . VAL A 1 102 ? 32.649 44.739 52.930 1.00 14.15 102 VAL A CA 1
ATOM 822 C C . VAL A 1 102 ? 34.082 45.180 52.829 1.00 14.06 102 VAL A C 1
ATOM 823 O O . VAL A 1 102 ? 34.357 46.160 52.103 1.00 13.60 102 VAL A O 1
ATOM 827 N N . PRO A 1 103 ? 35.030 44.606 53.530 1.00 14.61 103 PRO A N 1
ATOM 828 C CA . PRO A 1 103 ? 36.435 44.978 53.371 1.00 15.48 103 PRO A CA 1
ATOM 829 C C . PRO A 1 103 ? 36.972 44.682 51.971 1.00 16.23 103 PRO A C 1
ATOM 830 O O . PRO A 1 103 ? 37.799 45.453 51.464 1.00 16.97 103 PRO A O 1
ATOM 834 N N . ARG A 1 104 ? 36.555 43.604 51.310 1.00 16.86 104 ARG A N 1
ATOM 835 C CA . ARG A 1 104 ? 37.062 43.318 49.964 1.00 17.36 104 ARG A CA 1
ATOM 836 C C . ARG A 1 104 ? 36.713 44.445 48.990 1.00 17.39 104 ARG A C 1
ATOM 837 O O . ARG A 1 104 ? 37.556 44.948 48.226 1.00 17.46 104 ARG A O 1
ATOM 845 N N . LEU A 1 105 ? 35.439 44.800 49.012 1.00 16.63 105 LEU A N 1
ATOM 846 C CA . LEU A 1 105 ? 34.916 45.843 48.131 1.00 17.15 105 LEU A CA 1
ATOM 847 C C . LEU A 1 105 ? 35.463 47.208 48.497 1.00 16.96 105 LEU A C 1
ATOM 848 O O . LEU A 1 105 ? 35.878 48.007 47.639 1.00 16.12 105 LEU A O 1
ATOM 853 N N . GLY A 1 106 ? 35.664 47.446 49.802 1.00 15.81 106 GLY A N 1
ATOM 854 C CA . GLY A 1 106 ? 36.264 48.684 50.273 1.00 14.63 106 GLY A CA 1
ATOM 855 C C . GLY A 1 106 ? 37.703 48.804 49.790 1.00 15.49 106 GLY A C 1
ATOM 856 O O . GLY A 1 106 ? 38.156 49.897 49.459 1.00 14.59 106 GLY A O 1
ATOM 857 N N . LYS A 1 107 ? 38.427 47.679 49.789 1.00 15.22 107 LYS A N 1
ATOM 858 C CA . LYS A 1 107 ? 39.828 47.710 49.372 1.00 15.94 107 LYS A CA 1
ATOM 859 C C . LYS A 1 107 ? 39.936 48.128 47.900 1.00 14.88 107 LYS A C 1
ATOM 860 O O . LYS A 1 107 ? 40.836 48.907 47.589 1.00 15.37 107 LYS A O 1
ATOM 866 N N . GLU A 1 108 ? 39.013 47.640 47.093 1.00 16.22 108 GLU A N 1
ATOM 867 C CA . GLU A 1 108 ? 39.062 47.989 45.665 1.00 15.90 108 GLU A CA 1
ATOM 868 C C . GLU A 1 108 ? 38.864 49.489 45.506 1.00 17.17 108 GLU A C 1
ATOM 869 O O . GLU A 1 108 ? 39.567 50.087 44.695 1.00 18.08 108 GLU A O 1
ATOM 875 N N . ALA A 1 109 ? 37.869 50.059 46.209 1.00 14.79 109 ALA A N 1
ATOM 876 C CA . ALA A 1 109 ? 37.700 51.508 46.077 1.00 14.21 109 ALA A CA 1
ATOM 877 C C . ALA A 1 109 ? 38.905 52.250 46.623 1.00 14.84 109 ALA A C 1
ATOM 878 O O . ALA A 1 109 ? 39.350 53.293 46.103 1.00 15.50 109 ALA A O 1
ATOM 880 N N . ALA A 1 110 ? 39.436 51.827 47.774 1.00 13.71 110 ALA A N 1
ATOM 881 C CA . ALA A 1 110 ? 40.543 52.519 48.426 1.00 14.29 110 ALA A CA 1
ATOM 882 C C . ALA A 1 110 ? 41.806 52.529 47.576 1.00 15.30 110 ALA A C 1
ATOM 883 O O . ALA A 1 110 ? 42.535 53.514 47.504 1.00 15.30 110 ALA A O 1
ATOM 885 N N . VAL A 1 111 ? 42.075 51.395 46.917 1.00 16.09 111 VAL A N 1
ATOM 886 C CA . VAL A 1 111 ? 43.282 51.313 46.076 1.00 17.07 111 VAL A CA 1
ATOM 887 C C . VAL A 1 111 ? 43.141 52.322 44.938 1.00 16.32 111 VAL A C 1
ATOM 888 O O . VAL A 1 111 ? 44.136 52.969 44.601 1.00 16.83 111 VAL A O 1
ATOM 892 N N . LYS A 1 112 ? 41.948 52.458 44.380 1.00 15.34 112 LYS A N 1
ATOM 893 C CA . LYS A 1 112 ? 41.736 53.464 43.336 1.00 16.75 112 LYS A CA 1
ATOM 894 C C . LYS A 1 112 ? 41.948 54.868 43.872 1.00 17.24 112 LYS A C 1
ATOM 895 O O . LYS A 1 112 ? 42.649 55.683 43.267 1.00 17.36 112 LYS A O 1
ATOM 901 N N . ALA A 1 113 ? 41.429 55.192 45.059 1.00 15.29 113 ALA A N 1
ATOM 902 C CA . ALA A 1 113 ? 41.644 56.547 45.607 1.00 15.12 113 ALA A CA 1
ATOM 903 C C . ALA A 1 113 ? 43.098 56.832 45.906 1.00 14.34 113 ALA A C 1
ATOM 904 O O . ALA A 1 113 ? 43.651 57.931 45.702 1.00 15.17 113 ALA A O 1
ATOM 906 N N . ILE A 1 114 ? 43.794 55.824 46.432 1.00 14.02 114 ILE A N 1
ATOM 907 C CA . ILE A 1 114 ? 45.202 55.979 46.761 1.00 14.83 114 ILE A CA 1
ATOM 908 C C . ILE A 1 114 ? 46.042 56.187 45.491 1.00 15.13 114 ILE A C 1
ATOM 909 O O . ILE A 1 114 ? 46.903 57.054 45.517 1.00 16.74 114 ILE A O 1
ATOM 914 N N . LYS A 1 115 ? 45.669 55.485 44.433 1.00 16.71 115 LYS A N 1
ATOM 915 C CA . LYS A 1 115 ? 46.411 55.672 43.180 1.00 18.37 115 LYS A CA 1
ATOM 916 C C . LYS A 1 115 ? 46.197 57.080 42.657 1.00 17.74 115 LYS A C 1
ATOM 917 O O . LYS A 1 115 ? 47.148 57.724 42.182 1.00 18.20 115 LYS A O 1
ATOM 923 N N . GLU A 1 116 ? 44.963 57.569 42.680 1.00 17.21 116 GLU A N 1
ATOM 924 C CA . GLU A 1 116 ? 44.683 58.929 42.222 1.00 17.02 116 GLU A CA 1
ATOM 925 C C . GLU A 1 116 ? 45.463 59.929 43.053 1.00 16.99 116 GLU A C 1
ATOM 926 O O . GLU A 1 116 ? 46.059 60.893 42.575 1.00 17.54 116 GLU A O 1
ATOM 932 N N . TRP A 1 117 ? 45.423 59.775 44.392 1.00 15.86 117 TRP A N 1
ATOM 933 C CA . TRP A 1 117 ? 46.159 60.670 45.286 1.00 15.27 117 TRP A CA 1
ATOM 934 C C . TRP A 1 117 ? 47.638 60.698 44.932 1.00 15.69 117 TRP A C 1
ATOM 935 O O . TRP A 1 117 ? 48.261 61.767 44.854 1.00 17.24 117 TRP A O 1
ATOM 946 N N . GLY A 1 118 ? 48.201 59.522 44.677 1.00 16.49 118 GLY A N 1
ATOM 947 C CA . GLY A 1 118 ? 49.576 59.407 44.207 1.00 17.23 118 GLY A CA 1
ATOM 948 C C . GLY A 1 118 ? 50.648 59.447 45.259 1.00 18.83 118 GLY A C 1
ATOM 949 O O . GLY A 1 118 ? 51.839 59.407 44.913 1.00 20.79 118 GLY A O 1
ATOM 950 N N . GLN A 1 119 ? 50.311 59.577 46.551 1.00 16.77 119 GLN A N 1
ATOM 951 C CA . GLN A 1 119 ? 51.321 59.648 47.607 1.00 17.39 119 GLN A CA 1
ATOM 952 C C . GLN A 1 119 ? 51.410 58.307 48.326 1.00 15.75 119 GLN A C 1
ATOM 953 O O . GLN A 1 119 ? 50.562 57.444 48.135 1.00 15.81 119 GLN A O 1
ATOM 959 N N . PRO A 1 120 ? 52.478 58.104 49.083 1.00 17.53 120 PRO A N 1
ATOM 960 C CA . PRO A 1 120 ? 52.710 56.838 49.761 1.00 18.96 120 PRO A CA 1
ATOM 961 C C . PRO A 1 120 ? 51.552 56.502 50.701 1.00 17.94 120 PRO A C 1
ATOM 962 O O . PRO A 1 120 ? 51.222 57.367 51.528 1.00 17.30 120 PRO A O 1
ATOM 966 N N . LYS A 1 121 ? 51.164 55.238 50.707 1.00 17.26 121 LYS A N 1
ATOM 967 C CA . LYS A 1 121 ? 50.090 54.810 51.624 1.00 16.87 121 LYS A CA 1
ATOM 968 C C . LYS A 1 121 ? 50.571 54.899 53.050 1.00 17.78 121 LYS A C 1
ATOM 969 O O . LYS A 1 121 ? 49.733 55.016 53.968 1.00 18.64 121 LYS A O 1
ATOM 975 N N . SER A 1 122 ? 51.867 54.957 53.345 1.00 17.36 122 SER A N 1
ATOM 976 C CA . SER A 1 122 ? 52.417 55.140 54.657 1.00 16.78 122 SER A CA 1
ATOM 977 C C . SER A 1 122 ? 52.158 56.536 55.241 1.00 17.78 122 SER A C 1
ATOM 978 O O . SER A 1 122 ? 52.342 56.740 56.440 1.00 19.06 122 SER A O 1
ATOM 981 N N . LYS A 1 123 ? 51.736 57.481 54.399 1.00 16.12 123 LYS A N 1
ATOM 982 C CA . LYS A 1 123 ? 51.362 58.818 54.842 1.00 15.85 123 LYS A CA 1
ATOM 983 C C . LYS A 1 123 ? 49.903 58.860 55.298 1.00 14.39 123 LYS A C 1
ATOM 984 O O . LYS A 1 123 ? 49.499 59.933 55.756 1.00 14.50 123 LYS A O 1
ATOM 990 N N . ILE A 1 124 ? 49.175 57.758 55.169 1.00 14.55 124 ILE A N 1
ATOM 991 C CA . ILE A 1 124 ? 47.783 57.754 55.674 1.00 13.47 124 ILE A CA 1
ATOM 992 C C . ILE A 1 124 ? 47.847 57.617 57.189 1.00 14.00 124 ILE A C 1
ATOM 993 O O . ILE A 1 124 ? 48.381 56.650 57.713 1.00 13.74 124 ILE A O 1
ATOM 998 N N . THR A 1 125 ? 47.318 58.638 57.882 1.00 13.07 125 THR A N 1
ATOM 999 C CA . THR A 1 125 ? 47.432 58.676 59.335 1.00 12.94 125 THR A CA 1
ATOM 1000 C C . THR A 1 125 ? 46.140 58.244 60.033 1.00 12.27 125 THR A C 1
ATOM 1001 O O . THR A 1 125 ? 46.199 57.906 61.219 1.00 12.15 125 THR A O 1
ATOM 1005 N N . HIS A 1 126 ? 45.023 58.409 59.365 1.00 12.03 126 HIS A N 1
ATOM 1006 C CA . HIS A 1 126 ? 43.714 58.125 59.932 1.00 11.70 126 HIS A CA 1
ATOM 1007 C C . HIS A 1 126 ? 42.881 57.318 58.932 1.00 12.57 126 HIS A C 1
ATOM 1008 O O . HIS A 1 126 ? 43.035 57.526 57.726 1.00 12.63 126 HIS A O 1
ATOM 1015 N N . LEU A 1 127 ? 42.047 56.424 59.443 1.00 10.87 127 LEU A N 1
ATOM 1016 C CA . LEU A 1 127 ? 41.199 55.600 58.594 1.00 10.94 127 LEU A CA 1
ATOM 1017 C C . LEU A 1 127 ? 39.775 55.590 59.177 1.00 11.95 127 LEU A C 1
ATOM 1018 O O . LEU A 1 127 ? 39.617 55.220 60.342 1.00 12.96 127 LEU A O 1
ATOM 1023 N N . ILE A 1 128 ? 38.818 56.010 58.365 1.00 11.54 128 ILE A N 1
ATOM 1024 C CA . ILE A 1 128 ? 37.412 55.936 58.747 1.00 12.07 128 ILE A CA 1
ATOM 1025 C C . ILE A 1 128 ? 36.760 54.877 57.853 1.00 12.70 128 ILE A C 1
ATOM 1026 O O . ILE A 1 128 ? 36.895 54.951 56.621 1.00 12.55 128 ILE A O 1
ATOM 1031 N N . VAL A 1 129 ? 36.150 53.861 58.486 1.00 12.65 129 VAL A N 1
ATOM 1032 C CA . VAL A 1 129 ? 35.416 52.866 57.689 1.00 13.11 129 VAL A CA 1
ATOM 1033 C C . VAL A 1 129 ? 33.948 52.947 58.097 1.00 13.39 129 VAL A C 1
ATOM 1034 O O . VAL A 1 129 ? 33.685 53.023 59.313 1.00 13.79 129 VAL A O 1
ATOM 1038 N N . CYS A 1 130 ? 33.038 52.932 57.139 1.00 11.06 130 CYS A N 1
ATOM 1039 C CA . CYS A 1 130 ? 31.615 53.027 57.475 1.00 11.00 130 CYS A CA 1
ATOM 1040 C C . CYS A 1 130 ? 30.863 51.964 56.681 1.00 14.26 130 CYS A C 1
ATOM 1041 O O . CYS A 1 130 ? 30.966 51.845 55.444 1.00 13.45 130 CYS A O 1
ATOM 1044 N N . THR A 1 131 ? 30.019 51.223 57.395 1.00 13.18 131 THR A N 1
ATOM 1045 C CA . THR A 1 131 ? 29.110 50.283 56.750 1.00 13.62 131 THR A CA 1
ATOM 1046 C C . THR A 1 131 ? 27.876 50.029 57.594 1.00 15.07 131 THR A C 1
ATOM 1047 O O . THR A 1 131 ? 28.048 49.939 58.812 1.00 17.56 131 THR A O 1
ATOM 1051 N N . THR A 1 132 ? 26.764 49.786 56.921 1.00 13.65 132 THR A N 1
ATOM 1052 C CA . THR A 1 132 ? 25.542 49.382 57.624 1.00 15.94 132 THR A CA 1
ATOM 1053 C C . THR A 1 132 ? 25.331 47.877 57.407 1.00 17.96 132 THR A C 1
ATOM 1054 O O . THR A 1 132 ? 24.346 47.321 57.888 1.00 21.39 132 THR A O 1
ATOM 1058 N N . SER A 1 133 ? 26.313 47.185 56.883 1.00 19.76 133 SER A N 1
ATOM 1059 C CA . SER A 1 133 ? 26.198 45.777 56.491 1.00 20.29 133 SER A CA 1
ATOM 1060 C C . SER A 1 133 ? 27.137 44.908 57.313 1.00 19.99 133 SER A C 1
ATOM 1061 O O . SER A 1 133 ? 28.286 44.729 56.936 1.00 20.59 133 SER A O 1
ATOM 1064 N N . GLY A 1 134 ? 26.616 44.382 58.419 1.00 16.44 134 GLY A N 1
ATOM 1065 C CA . GLY A 1 134 ? 27.322 43.508 59.312 1.00 15.42 134 GLY A CA 1
ATOM 1066 C C . GLY A 1 134 ? 28.237 44.164 60.335 1.00 14.58 134 GLY A C 1
ATOM 1067 O O . GLY A 1 134 ? 28.519 45.357 60.208 1.00 14.68 134 GLY A O 1
ATOM 1068 N N . VAL A 1 135 ? 28.641 43.403 61.342 1.00 14.77 135 VAL A N 1
ATOM 1069 C CA . VAL A 1 135 ? 29.552 43.927 62.358 1.00 14.36 135 VAL A CA 1
ATOM 1070 C C . VAL A 1 135 ? 30.511 42.814 62.750 1.00 14.56 135 VAL A C 1
ATOM 1071 O O . VAL A 1 135 ? 30.143 41.619 62.661 1.00 16.86 135 VAL A O 1
ATOM 1075 N N . ASP A 1 136 ? 31.701 43.119 63.216 1.00 13.49 136 ASP A N 1
ATOM 1076 C CA . ASP A 1 136 ? 32.635 42.099 63.682 1.00 15.06 136 ASP A CA 1
ATOM 1077 C C . ASP A 1 136 ? 33.713 42.747 64.538 1.00 14.01 136 ASP A C 1
ATOM 1078 O O . ASP A 1 136 ? 33.870 43.956 64.455 1.00 14.76 136 ASP A O 1
ATOM 1083 N N . MET A 1 137 ? 34.394 41.957 65.353 1.00 12.92 137 MET A N 1
ATOM 1084 C CA . MET A 1 137 ? 35.538 42.357 66.166 1.00 14.30 137 MET A CA 1
ATOM 1085 C C . MET A 1 137 ? 36.744 41.539 65.829 1.00 14.39 137 MET A C 1
ATOM 1086 O O . MET A 1 137 ? 36.546 40.406 66.289 1.00 14.66 137 MET A O 1
ATOM 1091 N N . PRO A 1 138 ? 37.927 42.037 65.691 1.00 14.14 138 PRO A N 1
ATOM 1092 C CA . PRO A 1 138 ? 38.272 43.257 65.014 1.00 13.80 138 PRO A CA 1
ATOM 1093 C C . PRO A 1 138 ? 37.349 43.572 63.832 1.00 14.75 138 PRO A C 1
ATOM 1094 O O . PRO A 1 138 ? 36.857 42.667 63.147 1.00 15.13 138 PRO A O 1
ATOM 1098 N N . GLY A 1 139 ? 37.061 44.862 63.648 1.00 14.28 139 GLY A N 1
ATOM 1099 C CA . GLY A 1 139 ? 36.163 45.312 62.590 1.00 13.25 139 GLY A CA 1
ATOM 1100 C C . GLY A 1 139 ? 36.782 45.392 61.197 1.00 13.13 139 GLY A C 1
ATOM 1101 O O . GLY A 1 139 ? 37.938 45.073 60.940 1.00 13.00 139 GLY A O 1
ATOM 1102 N N . ALA A 1 140 ? 35.964 45.904 60.283 1.00 12.13 140 ALA A N 1
ATOM 1103 C CA . ALA A 1 140 ? 36.359 46.098 58.887 1.00 12.87 140 ALA A CA 1
ATOM 1104 C C . ALA A 1 140 ? 37.508 47.075 58.777 1.00 13.93 140 ALA A C 1
ATOM 1105 O O . ALA A 1 140 ? 38.246 47.054 57.785 1.00 13.63 140 ALA A O 1
ATOM 1107 N N . ASP A 1 141 ? 37.670 47.992 59.721 1.00 12.45 141 ASP A N 1
ATOM 1108 C CA . ASP A 1 141 ? 38.795 48.903 59.809 1.00 13.45 141 ASP A CA 1
ATOM 1109 C C . ASP A 1 141 ? 40.103 48.151 59.962 1.00 14.09 141 ASP A C 1
ATOM 1110 O O . ASP A 1 141 ? 41.104 48.424 59.297 1.00 13.64 141 ASP A O 1
ATOM 1115 N N . TYR A 1 142 ? 40.159 47.157 60.848 1.00 13.30 142 TYR A N 1
ATOM 1116 C CA . TYR A 1 142 ? 41.343 46.323 61.024 1.00 13.89 142 TYR A CA 1
ATOM 1117 C C . TYR A 1 142 ? 41.525 45.524 59.723 1.00 12.62 142 TYR A C 1
ATOM 1118 O O . TYR A 1 142 ? 42.679 45.423 59.275 1.00 14.19 142 TYR A O 1
ATOM 1127 N N . GLN A 1 143 ? 40.452 44.952 59.185 1.00 13.95 143 GLN A N 1
ATOM 1128 C CA . GLN A 1 143 ? 40.619 44.182 57.942 1.00 14.21 143 GLN A CA 1
ATOM 1129 C C . GLN A 1 143 ? 41.204 45.051 56.834 1.00 15.10 143 GLN A C 1
ATOM 1130 O O . GLN A 1 143 ? 42.148 44.615 56.157 1.00 15.89 143 GLN A O 1
ATOM 1136 N N . LEU A 1 144 ? 40.693 46.250 56.636 1.00 14.26 144 LEU A N 1
ATOM 1137 C CA . LEU A 1 144 ? 41.227 47.139 55.590 1.00 15.28 144 LEU A CA 1
ATOM 1138 C C . LEU A 1 144 ? 42.634 47.594 55.854 1.00 14.79 144 LEU A C 1
ATOM 1139 O O . LEU A 1 144 ? 43.477 47.698 54.935 1.00 14.99 144 LEU A O 1
ATOM 1144 N N . THR A 1 145 ? 43.050 47.808 57.094 1.00 13.77 145 THR A N 1
ATOM 1145 C CA . THR A 1 145 ? 44.443 48.110 57.425 1.00 13.54 145 THR A CA 1
ATOM 1146 C C . THR A 1 145 ? 45.324 46.969 56.947 1.00 15.24 145 THR A C 1
ATOM 1147 O O . THR A 1 145 ? 46.379 47.130 56.335 1.00 15.39 145 THR A O 1
ATOM 1151 N N . LYS A 1 146 ? 44.893 45.738 57.241 1.00 16.01 146 LYS A N 1
ATOM 1152 C CA . LYS A 1 146 ? 45.634 44.554 56.818 1.00 17.36 146 LYS A CA 1
ATOM 1153 C C . LYS A 1 146 ? 45.653 44.420 55.303 1.00 16.56 146 LYS A C 1
ATOM 1154 O O . LYS A 1 146 ? 46.744 44.312 54.715 1.00 18.60 146 LYS A O 1
ATOM 1160 N N . LEU A 1 147 ? 44.493 44.457 54.663 1.00 15.81 147 LEU A N 1
ATOM 1161 C CA . LEU A 1 147 ? 44.427 44.254 53.215 1.00 16.81 147 LEU A CA 1
ATOM 1162 C C . LEU A 1 147 ? 45.234 45.278 52.445 1.00 18.33 147 LEU A C 1
ATOM 1163 O O . LEU A 1 147 ? 45.812 44.976 51.375 1.00 19.43 147 LEU A O 1
ATOM 1168 N N . LEU A 1 148 ? 45.208 46.529 52.880 1.00 16.06 148 LEU A N 1
ATOM 1169 C CA . LEU A 1 148 ? 45.897 47.596 52.156 1.00 16.73 148 LEU A CA 1
ATOM 1170 C C . LEU A 1 148 ? 47.349 47.755 52.546 1.00 16.66 148 LEU A C 1
ATOM 1171 O O . LEU A 1 148 ? 48.082 48.547 51.912 1.00 19.26 148 LEU A O 1
ATOM 1176 N N . GLY A 1 149 ? 47.783 47.173 53.658 1.00 17.45 149 GLY A N 1
ATOM 1177 C CA . GLY A 1 149 ? 49.129 47.362 54.149 1.00 17.58 149 GLY A CA 1
ATOM 1178 C C . GLY A 1 149 ? 49.321 48.780 54.682 1.00 18.20 149 GLY A C 1
ATOM 1179 O O . GLY A 1 149 ? 50.376 49.389 54.500 1.00 20.07 149 GLY A O 1
ATOM 1180 N N . LEU A 1 150 ? 48.288 49.287 55.377 1.00 16.05 150 LEU A N 1
ATOM 1181 C CA . LEU A 1 150 ? 48.491 50.594 56.002 1.00 15.04 150 LEU A CA 1
ATOM 1182 C C . LEU A 1 150 ? 49.405 50.422 57.200 1.00 15.78 150 LEU A C 1
ATOM 1183 O O . LEU A 1 150 ? 49.554 49.291 57.684 1.00 17.42 150 LEU A O 1
ATOM 1188 N N . ARG A 1 151 ? 49.932 51.498 57.764 1.00 14.78 151 ARG A N 1
ATOM 1189 C CA . ARG A 1 151 ? 50.796 51.398 58.929 1.00 16.22 151 ARG A CA 1
ATOM 1190 C C . ARG A 1 151 ? 49.940 50.877 60.079 1.00 15.74 151 ARG A C 1
ATOM 1191 O O . ARG A 1 151 ? 48.767 51.217 60.192 1.00 15.18 151 ARG A O 1
ATOM 1199 N N . PRO A 1 152 ? 50.520 50.082 60.965 1.00 15.85 152 PRO A N 1
ATOM 1200 C CA . PRO A 1 152 ? 49.751 49.535 62.076 1.00 14.94 152 PRO A CA 1
ATOM 1201 C C . PRO A 1 152 ? 49.280 50.600 63.061 1.00 14.47 152 PRO A C 1
ATOM 1202 O O . PRO A 1 152 ? 48.316 50.359 63.808 1.00 15.84 152 PRO A O 1
ATOM 1206 N N . TYR A 1 153 ? 49.866 51.767 63.009 1.00 13.38 153 TYR A N 1
ATOM 1207 C CA . TYR A 1 153 ? 49.552 52.906 63.864 1.00 13.68 153 TYR A CA 1
ATOM 1208 C C . TYR A 1 153 ? 48.588 53.891 63.193 1.00 12.70 153 TYR A C 1
ATOM 1209 O O . TYR A 1 153 ? 48.410 54.989 63.720 1.00 12.09 153 TYR A O 1
ATOM 1218 N N . VAL A 1 154 ? 47.943 53.455 62.135 1.00 12.39 154 VAL A N 1
ATOM 1219 C CA . VAL A 1 154 ? 46.885 54.297 61.553 1.00 11.92 154 VAL A CA 1
ATOM 1220 C C . VAL A 1 154 ? 45.802 54.433 62.625 1.00 11.86 154 VAL A C 1
ATOM 1221 O O . VAL A 1 154 ? 45.438 53.458 63.288 1.00 13.08 154 VAL A O 1
ATOM 1225 N N . LYS A 1 155 ? 45.250 55.626 62.770 1.00 12.62 155 LYS A N 1
ATOM 1226 C CA . LYS A 1 155 ? 44.212 55.907 63.775 1.00 11.46 155 LYS A CA 1
ATOM 1227 C C . LYS A 1 155 ? 42.861 55.611 63.155 1.00 12.40 155 LYS A C 1
ATOM 1228 O O . LYS A 1 155 ? 42.418 56.283 62.219 1.00 11.87 155 LYS A O 1
ATOM 1234 N N . ARG A 1 156 ? 42.173 54.623 63.703 1.00 10.34 156 ARG A N 1
ATOM 1235 C CA . ARG A 1 156 ? 40.957 54.085 63.120 1.00 11.96 156 ARG A CA 1
ATOM 1236 C C . ARG A 1 156 ? 39.654 54.518 63.776 1.00 11.93 156 ARG A C 1
ATOM 1237 O O . ARG A 1 156 ? 39.589 54.811 64.972 1.00 13.25 156 ARG A O 1
ATOM 1245 N N . TYR A 1 157 ? 38.625 54.655 62.949 1.00 11.40 157 TYR A N 1
ATOM 1246 C CA . TYR A 1 157 ? 37.279 55.084 63.345 1.00 11.98 157 TYR A CA 1
ATOM 1247 C C . TYR A 1 157 ? 36.339 54.114 62.640 1.00 12.59 157 TYR A C 1
ATOM 1248 O O . TYR A 1 157 ? 36.134 54.225 61.439 1.00 14.42 157 TYR A O 1
ATOM 1257 N N . MET A 1 158 ? 35.776 53.160 63.385 1.00 11.23 158 MET A N 1
ATOM 1258 C CA . MET A 1 158 ? 34.926 52.126 62.810 1.00 12.67 158 MET A CA 1
ATOM 1259 C C . MET A 1 158 ? 33.475 52.528 62.994 1.00 12.34 158 MET A C 1
ATOM 1260 O O . MET A 1 158 ? 32.947 52.490 64.133 1.00 14.05 158 MET A O 1
ATOM 1265 N N A MET A 1 159 ? 32.830 52.956 61.926 0.50 12.40 159 MET A N 1
ATOM 1266 N N B MET A 1 159 ? 32.818 52.916 61.917 0.50 11.47 159 MET A N 1
ATOM 1267 C CA A MET A 1 159 ? 31.446 53.408 61.919 0.50 13.03 159 MET A CA 1
ATOM 1268 C CA B MET A 1 159 ? 31.437 53.360 61.981 0.50 11.57 159 MET A CA 1
ATOM 1269 C C A MET A 1 159 ? 30.566 52.236 61.489 0.50 12.74 159 MET A C 1
ATOM 1270 C C B MET A 1 159 ? 30.477 52.294 61.465 0.50 12.10 159 MET A C 1
ATOM 1271 O O A MET A 1 159 ? 30.591 51.838 60.319 0.50 12.02 159 MET A O 1
ATOM 1272 O O B MET A 1 159 ? 30.089 52.242 60.292 0.50 12.15 159 MET A O 1
ATOM 1281 N N . TYR A 1 160 ? 29.908 51.588 62.454 1.00 12.17 160 TYR A N 1
ATOM 1282 C CA . TYR A 1 160 ? 29.005 50.482 62.164 1.00 12.53 160 TYR A CA 1
ATOM 1283 C C . TYR A 1 160 ? 27.542 50.811 62.357 1.00 13.34 160 TYR A C 1
ATOM 1284 O O . TYR A 1 160 ? 27.191 51.641 63.180 1.00 13.17 160 TYR A O 1
ATOM 1293 N N . GLN A 1 161 ? 26.642 50.194 61.583 1.00 14.03 161 GLN A N 1
ATOM 1294 C CA . GLN A 1 161 ? 25.217 50.305 61.701 1.00 14.52 161 GLN A CA 1
ATOM 1295 C C . GLN A 1 161 ? 24.687 51.721 61.701 1.00 16.68 161 GLN A C 1
ATOM 1296 O O . GLN A 1 161 ? 23.839 52.089 62.514 1.00 20.27 161 GLN A O 1
ATOM 1302 N N . GLN A 1 162 ? 25.198 52.562 60.796 1.00 17.78 162 GLN A N 1
ATOM 1303 C CA . GLN A 1 162 ? 24.750 53.951 60.797 1.00 20.07 162 GLN A CA 1
ATOM 1304 C C . GLN A 1 162 ? 23.566 54.310 59.957 1.00 20.32 162 GLN A C 1
ATOM 1305 O O . GLN A 1 162 ? 22.721 55.111 60.347 1.00 23.48 162 GLN A O 1
ATOM 1311 N N . GLY A 1 163 ? 23.505 53.700 58.768 1.00 17.66 163 GLY A N 1
ATOM 1312 C CA . GLY A 1 163 ? 22.359 53.989 57.908 1.00 17.81 163 GLY A CA 1
ATOM 1313 C C . GLY A 1 163 ? 22.712 55.002 56.840 1.00 17.05 163 GLY A C 1
ATOM 1314 O O . GLY A 1 163 ? 23.871 55.370 56.657 1.00 15.43 163 GLY A O 1
ATOM 1323 N N . PHE A 1 165 ? 22.387 58.182 56.172 1.00 13.51 165 PHE A N 1
ATOM 1324 C CA . PHE A 1 165 ? 22.906 59.533 56.252 1.00 12.61 165 PHE A CA 1
ATOM 1325 C C . PHE A 1 165 ? 24.418 59.548 56.454 1.00 13.06 165 PHE A C 1
ATOM 1326 O O . PHE A 1 165 ? 25.008 60.643 56.452 1.00 12.13 165 PHE A O 1
ATOM 1334 N N . ALA A 1 166 ? 25.030 58.364 56.606 1.00 12.03 166 ALA A N 1
ATOM 1335 C CA . ALA A 1 166 ? 26.424 58.331 57.057 1.00 11.61 166 ALA A CA 1
ATOM 1336 C C . ALA A 1 166 ? 27.480 58.749 56.058 1.00 10.74 166 ALA A C 1
ATOM 1337 O O . ALA A 1 166 ? 28.637 58.906 56.438 1.00 11.83 166 ALA A O 1
ATOM 1339 N N . GLY A 1 167 ? 27.113 58.949 54.782 1.00 11.39 167 GLY A N 1
ATOM 1340 C CA . GLY A 1 167 ? 28.063 59.568 53.837 1.00 11.47 167 GLY A CA 1
ATOM 1341 C C . GLY A 1 167 ? 28.386 60.990 54.331 1.00 11.36 167 GLY A C 1
ATOM 1342 O O . GLY A 1 167 ? 29.505 61.516 54.228 1.00 12.61 167 GLY A O 1
ATOM 1343 N N . GLY A 1 168 ? 27.344 61.651 54.849 1.00 11.34 168 GLY A N 1
ATOM 1344 C CA . GLY A 1 168 ? 27.525 62.963 55.476 1.00 10.97 168 GLY A CA 1
ATOM 1345 C C . GLY A 1 168 ? 28.322 62.818 56.782 1.00 11.84 168 GLY A C 1
ATOM 1346 O O . GLY A 1 168 ? 29.294 63.545 56.978 1.00 12.41 168 GLY A O 1
ATOM 1347 N N . THR A 1 169 ? 28.010 61.825 57.618 1.00 11.14 169 THR A N 1
ATOM 1348 C CA . THR A 1 169 ? 28.749 61.626 58.875 1.00 11.89 169 THR A CA 1
ATOM 1349 C C . THR A 1 169 ? 30.239 61.409 58.678 1.00 12.02 169 THR A C 1
ATOM 1350 O O . THR A 1 169 ? 31.042 62.004 59.411 1.00 10.79 169 THR A O 1
ATOM 1354 N N . VAL A 1 170 ? 30.656 60.596 57.689 1.00 10.90 170 VAL A N 1
ATOM 1355 C CA . VAL A 1 170 ? 32.088 60.372 57.538 1.00 11.49 170 VAL A CA 1
ATOM 1356 C C . VAL A 1 170 ? 32.825 61.632 57.081 1.00 11.42 170 VAL A C 1
ATOM 1357 O O . VAL A 1 170 ? 33.970 61.820 57.491 1.00 11.27 170 VAL A O 1
ATOM 1361 N N . LEU A 1 171 ? 32.156 62.493 56.323 1.00 10.96 171 LEU A N 1
ATOM 1362 C CA . LEU A 1 171 ? 32.736 63.772 55.933 1.00 11.88 171 LEU A CA 1
ATOM 1363 C C . LEU A 1 171 ? 32.835 64.701 57.149 1.00 11.58 171 LEU A C 1
ATOM 1364 O O . LEU A 1 171 ? 33.879 65.302 57.375 1.00 11.97 171 LEU A O 1
ATOM 1369 N N . ARG A 1 172 ? 31.770 64.753 57.953 1.00 11.48 172 ARG A N 1
ATOM 1370 C CA . ARG A 1 172 ? 31.786 65.593 59.164 1.00 10.97 172 ARG A CA 1
ATOM 1371 C C . ARG A 1 172 ? 32.931 65.157 60.085 1.00 11.36 172 ARG A C 1
ATOM 1372 O O . ARG A 1 172 ? 33.626 65.990 60.657 1.00 11.58 172 ARG A O 1
ATOM 1380 N N . LEU A 1 173 ? 33.169 63.855 60.232 1.00 10.55 173 LEU A N 1
ATOM 1381 C CA . LEU A 1 173 ? 34.233 63.320 61.054 1.00 9.77 173 LEU A CA 1
ATOM 1382 C C . LEU A 1 173 ? 35.595 63.597 60.429 1.00 11.73 173 LEU A C 1
ATOM 1383 O O . LEU A 1 173 ? 36.476 64.169 61.071 1.00 10.71 173 LEU A O 1
ATOM 1388 N N . ALA A 1 174 ? 35.786 63.265 59.153 1.00 10.84 174 ALA A N 1
ATOM 1389 C CA . ALA A 1 174 ? 37.066 63.508 58.491 1.00 12.21 174 ALA A CA 1
ATOM 1390 C C . ALA A 1 174 ? 37.488 64.963 58.562 1.00 13.01 174 ALA A C 1
ATOM 1391 O O . ALA A 1 174 ? 38.689 65.235 58.656 1.00 12.56 174 ALA A O 1
ATOM 1393 N N . LYS A 1 175 ? 36.536 65.893 58.484 1.00 11.64 175 LYS A N 1
ATOM 1394 C CA . LYS A 1 175 ? 36.854 67.309 58.571 1.00 10.93 175 LYS A CA 1
ATOM 1395 C C . LYS A 1 175 ? 37.632 67.636 59.847 1.00 11.81 175 LYS A C 1
ATOM 1396 O O . LYS A 1 175 ? 38.660 68.318 59.803 1.00 10.95 175 LYS A O 1
ATOM 1402 N N . ASP A 1 176 ? 37.117 67.154 60.988 1.00 10.84 176 ASP A N 1
ATOM 1403 C CA . ASP A 1 176 ? 37.811 67.451 62.246 1.00 10.76 176 ASP A CA 1
ATOM 1404 C C . ASP A 1 176 ? 39.144 66.764 62.406 1.00 11.47 176 ASP A C 1
ATOM 1405 O O . ASP A 1 176 ? 40.083 67.322 62.987 1.00 11.79 176 ASP A O 1
ATOM 1410 N N . LEU A 1 177 ? 39.233 65.520 61.885 1.00 11.18 177 LEU A N 1
ATOM 1411 C CA . LEU A 1 177 ? 40.493 64.794 61.998 1.00 11.82 177 LEU A CA 1
ATOM 1412 C C . LEU A 1 177 ? 41.596 65.483 61.174 1.00 12.13 177 LEU A C 1
ATOM 1413 O O . LEU A 1 177 ? 42.714 65.666 61.659 1.00 12.33 177 LEU A O 1
ATOM 1418 N N . ALA A 1 178 ? 41.243 65.879 59.971 1.00 10.99 178 ALA A N 1
ATOM 1419 C CA . ALA A 1 178 ? 42.233 66.519 59.094 1.00 12.30 178 ALA A CA 1
ATOM 1420 C C . ALA A 1 178 ? 42.608 67.912 59.589 1.00 12.68 178 ALA A C 1
ATOM 1421 O O . ALA A 1 178 ? 43.797 68.300 59.558 1.00 12.91 178 ALA A O 1
ATOM 1423 N N . GLU A 1 179 ? 41.608 68.689 60.021 1.00 12.51 179 GLU A N 1
ATOM 1424 C CA . GLU A 1 179 ? 41.884 70.070 60.394 1.00 11.79 179 GLU A CA 1
ATOM 1425 C C . GLU A 1 179 ? 42.586 70.254 61.715 1.00 12.58 179 GLU A C 1
ATOM 1426 O O . GLU A 1 179 ? 43.277 71.250 61.873 1.00 12.64 179 GLU A O 1
ATOM 1432 N N . ASN A 1 180 ? 42.427 69.303 62.631 1.00 12.58 180 ASN A N 1
ATOM 1433 C CA . ASN A 1 180 ? 43.062 69.469 63.935 1.00 12.93 180 ASN A CA 1
ATOM 1434 C C . ASN A 1 180 ? 44.420 68.824 64.076 1.00 13.90 180 ASN A C 1
ATOM 1435 O O . ASN A 1 180 ? 45.051 68.874 65.132 1.00 12.96 180 ASN A O 1
ATOM 1440 N N . ASN A 1 181 ? 44.908 68.164 63.012 1.00 12.28 181 ASN A N 1
ATOM 1441 C CA . ASN A 1 181 ? 46.159 67.422 63.066 1.00 12.76 181 ASN A CA 1
ATOM 1442 C C . ASN A 1 181 ? 47.024 67.684 61.834 1.00 12.83 181 ASN A C 1
ATOM 1443 O O . ASN A 1 181 ? 46.731 67.244 60.733 1.00 13.37 181 ASN A O 1
ATOM 1448 N N . LYS A 1 182 ? 48.104 68.422 62.119 1.00 14.26 182 LYS A N 1
ATOM 1449 C CA . LYS A 1 182 ? 49.045 68.782 61.050 1.00 15.39 182 LYS A CA 1
ATOM 1450 C C . LYS A 1 182 ? 49.600 67.549 60.352 1.00 15.35 182 LYS A C 1
ATOM 1451 O O . LYS A 1 182 ? 50.022 66.572 60.979 1.00 16.53 182 LYS A O 1
ATOM 1457 N N . GLY A 1 183 ? 49.481 67.572 59.027 1.00 14.30 183 GLY A N 1
ATOM 1458 C CA . GLY A 1 183 ? 49.971 66.479 58.202 1.00 13.85 183 GLY A CA 1
ATOM 1459 C C . GLY A 1 183 ? 49.035 65.299 58.087 1.00 15.29 183 GLY A C 1
ATOM 1460 O O . GLY A 1 183 ? 49.294 64.355 57.342 1.00 14.93 183 GLY A O 1
ATOM 1461 N N . ALA A 1 184 ? 47.890 65.347 58.799 1.00 13.47 184 ALA A N 1
ATOM 1462 C CA . ALA A 1 184 ? 47.007 64.182 58.755 1.00 13.46 184 ALA A CA 1
ATOM 1463 C C . ALA A 1 184 ? 46.427 64.016 57.361 1.00 12.60 184 ALA A C 1
ATOM 1464 O O . ALA A 1 184 ? 46.007 64.929 56.653 1.00 12.92 184 ALA A O 1
ATOM 1466 N N . ARG A 1 185 ? 46.317 62.771 56.945 1.00 12.27 185 ARG A N 1
ATOM 1467 C CA . ARG A 1 185 ? 45.734 62.313 55.699 1.00 12.70 185 ARG A CA 1
ATOM 1468 C C . ARG A 1 185 ? 44.796 61.150 56.060 1.00 11.91 185 ARG A C 1
ATOM 1469 O O . ARG A 1 185 ? 45.233 60.126 56.592 1.00 12.11 185 ARG A O 1
ATOM 1477 N N . VAL A 1 186 ? 43.526 61.400 55.831 1.00 11.63 186 VAL A N 1
ATOM 1478 C CA . VAL A 1 186 ? 42.464 60.470 56.237 1.00 11.17 186 VAL A CA 1
ATOM 1479 C C . VAL A 1 186 ? 41.979 59.661 55.058 1.00 12.43 186 VAL A C 1
ATOM 1480 O O . VAL A 1 186 ? 41.529 60.244 54.064 1.00 14.10 186 VAL A O 1
ATOM 1484 N N . LEU A 1 187 ? 42.048 58.343 55.123 1.00 11.57 187 LEU A N 1
ATOM 1485 C CA . LEU A 1 187 ? 41.404 57.466 54.166 1.00 12.18 187 LEU A CA 1
ATOM 1486 C C . LEU A 1 187 ? 39.995 57.191 54.690 1.00 13.57 187 LEU A C 1
ATOM 1487 O O . LEU A 1 187 ? 39.827 56.768 55.842 1.00 12.32 187 LEU A O 1
ATOM 1492 N N . VAL A 1 188 ? 38.992 57.500 53.886 1.00 12.43 188 VAL A N 1
ATOM 1493 C CA . VAL A 1 188 ? 37.591 57.339 54.251 1.00 13.57 188 VAL A CA 1
ATOM 1494 C C . VAL A 1 188 ? 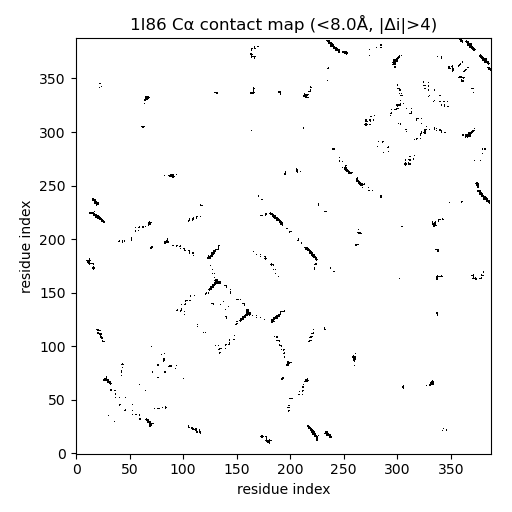37.010 56.263 53.354 1.00 14.51 188 VAL A C 1
ATOM 1495 O O . VAL A 1 188 ? 37.221 56.343 52.131 1.00 15.05 188 VAL A O 1
ATOM 1499 N N . VAL A 1 189 ? 36.403 55.233 53.921 1.00 12.87 189 VAL A N 1
ATOM 1500 C CA . VAL A 1 189 ? 35.850 54.161 53.085 1.00 13.37 189 VAL A CA 1
ATOM 1501 C C . VAL A 1 189 ? 34.423 53.872 53.528 1.00 14.04 189 VAL A C 1
ATOM 1502 O O . VAL A 1 189 ? 34.198 53.503 54.692 1.00 15.07 189 VAL A O 1
ATOM 1506 N N . CYS A 1 190 ? 33.477 54.021 52.624 1.00 12.45 190 CYS A N 1
ATOM 1507 C CA . CYS A 1 190 ? 32.094 53.629 52.872 1.00 13.00 190 CYS A CA 1
ATOM 1508 C C . CYS A 1 190 ? 31.854 52.394 51.996 1.00 14.14 190 CYS A C 1
ATOM 1509 O O . CYS A 1 190 ? 32.098 52.481 50.809 1.00 15.07 190 CYS A O 1
ATOM 1512 N N . SER A 1 191 ? 31.432 51.299 52.611 1.00 13.35 191 SER A N 1
ATOM 1513 C CA . SER A 1 191 ? 31.294 50.059 51.833 1.00 12.65 191 SER A CA 1
ATOM 1514 C C . SER A 1 191 ? 29.991 49.400 52.265 1.00 14.41 191 SER A C 1
ATOM 1515 O O . SER A 1 191 ? 29.864 48.999 53.418 1.00 15.63 191 SER A O 1
ATOM 1518 N N . GLU A 1 192 ? 29.054 49.305 51.324 1.00 12.90 192 GLU A N 1
ATOM 1519 C CA . GLU A 1 192 ? 27.701 48.832 51.655 1.00 13.37 192 GLU A CA 1
ATOM 1520 C C . GLU A 1 192 ? 27.285 47.648 50.793 1.00 14.96 192 GLU A C 1
ATOM 1521 O O . GLU A 1 192 ? 27.439 47.641 49.582 1.00 15.39 192 GLU A O 1
ATOM 1527 N N . VAL A 1 193 ? 26.847 46.587 51.469 1.00 14.16 193 VAL A N 1
ATOM 1528 C CA . VAL A 1 193 ? 26.510 45.313 50.795 1.00 15.26 193 VAL A CA 1
ATOM 1529 C C . VAL A 1 193 ? 25.162 44.854 51.303 1.00 14.42 193 VAL A C 1
ATOM 1530 O O . VAL A 1 193 ? 24.993 44.577 52.512 1.00 16.38 193 VAL A O 1
ATOM 1534 N N . THR A 1 194 ? 24.184 44.660 50.433 1.00 15.11 194 THR A N 1
ATOM 1535 C CA . THR A 1 194 ? 22.804 44.383 50.784 1.00 17.26 194 THR A CA 1
ATOM 1536 C C . THR A 1 194 ? 22.517 42.931 51.162 1.00 16.33 194 THR A C 1
ATOM 1537 O O . THR A 1 194 ? 21.347 42.646 51.479 1.00 16.73 194 THR A O 1
ATOM 1541 N N . ALA A 1 195 ? 23.512 42.085 51.305 1.00 16.20 195 ALA A N 1
ATOM 1542 C CA . ALA A 1 195 ? 23.305 40.695 51.713 1.00 17.52 195 ALA A CA 1
ATOM 1543 C C . ALA A 1 195 ? 22.695 40.646 53.107 1.00 17.41 195 ALA A C 1
ATOM 1544 O O . ALA A 1 195 ? 22.022 39.642 53.386 1.00 17.82 195 ALA A O 1
ATOM 1546 N N . VAL A 1 196 ? 22.903 41.649 53.960 1.00 17.41 196 VAL A N 1
ATOM 1547 C CA . VAL A 1 196 ? 22.255 41.582 55.273 1.00 17.25 196 VAL A CA 1
ATOM 1548 C C . VAL A 1 196 ? 20.801 42.010 55.245 1.00 16.48 196 VAL A C 1
ATOM 1549 O O . VAL A 1 196 ? 20.078 41.608 56.167 1.00 17.12 196 VAL A O 1
ATOM 1553 N N . THR A 1 197 ? 20.328 42.762 54.254 1.00 16.27 197 THR A N 1
ATOM 1554 C CA . THR A 1 197 ? 18.965 43.221 54.196 1.00 16.86 197 THR A CA 1
ATOM 1555 C C . THR A 1 197 ? 18.076 42.506 53.187 1.00 16.51 197 THR A C 1
ATOM 1556 O O . THR A 1 197 ? 16.867 42.624 53.281 1.00 17.93 197 THR A O 1
ATOM 1560 N N . PHE A 1 198 ? 18.651 41.806 52.213 1.00 16.47 198 PHE A N 1
ATOM 1561 C CA . PHE A 1 198 ? 17.828 41.113 51.235 1.00 16.65 198 PHE A CA 1
ATOM 1562 C C . PHE A 1 198 ? 16.891 40.109 51.903 1.00 16.17 198 PHE A C 1
ATOM 1563 O O . PHE A 1 198 ? 17.358 39.353 52.763 1.00 17.01 198 PHE A O 1
ATOM 1571 N N . ARG A 1 199 ? 15.649 40.066 51.496 1.00 15.86 199 ARG A N 1
ATOM 1572 C CA . ARG A 1 199 ? 14.722 39.079 52.067 1.00 17.26 199 ARG A CA 1
ATOM 1573 C C . ARG A 1 199 ? 13.509 38.962 51.153 1.00 18.20 199 ARG A C 1
ATOM 1574 O O . ARG A 1 199 ? 13.267 39.825 50.306 1.00 19.04 199 ARG A O 1
ATOM 1582 N N . GLY A 1 200 ? 12.747 37.893 51.303 1.00 19.20 200 GLY A N 1
ATOM 1583 C CA . GLY A 1 200 ? 11.559 37.677 50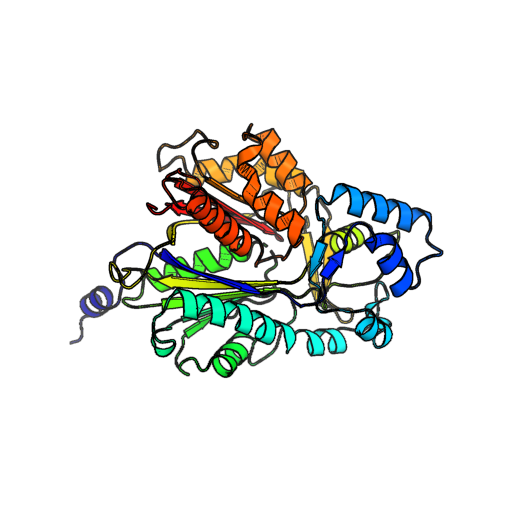.481 1.00 18.93 200 GLY A CA 1
ATOM 1584 C C . GLY A 1 200 ? 10.460 38.672 50.805 1.00 20.19 200 GLY A C 1
ATOM 1585 O O . GLY A 1 200 ? 10.498 39.455 51.765 1.00 19.65 200 GLY A O 1
ATOM 1586 N N . PRO A 1 201 ? 9.427 38.723 49.962 1.00 20.71 201 PRO A N 1
ATOM 1587 C CA . PRO A 1 201 ? 8.318 39.632 50.084 1.00 21.23 201 PRO A CA 1
ATOM 1588 C C . PRO A 1 201 ? 7.186 39.149 50.967 1.00 21.98 201 PRO A C 1
ATOM 1589 O O . PRO A 1 201 ? 6.909 37.945 51.042 1.00 23.15 201 PRO A O 1
ATOM 1593 N N . SER A 1 202 ? 6.480 40.101 51.546 1.00 22.89 202 SER A N 1
ATOM 1594 C CA . SER A 1 202 ? 5.316 39.813 52.374 1.00 24.02 202 SER A CA 1
ATOM 1595 C C . SER A 1 202 ? 4.294 40.916 52.197 1.00 25.51 202 SER A C 1
ATOM 1596 O O . SER A 1 202 ? 4.589 42.115 52.256 1.00 24.50 202 SER A O 1
ATOM 1599 N N . ASP A 1 203 ? 3.029 40.525 51.954 1.00 27.05 203 ASP A N 1
ATOM 1600 C CA . ASP A 1 203 ? 1.985 41.498 51.683 1.00 29.68 203 ASP A CA 1
ATOM 1601 C C . ASP A 1 203 ? 1.558 42.347 52.862 1.00 30.31 203 ASP A C 1
ATOM 1602 O O . ASP A 1 203 ? 0.819 43.305 52.625 1.00 32.54 203 ASP A O 1
ATOM 1607 N N . THR A 1 204 ? 2.016 42.085 54.074 1.00 30.05 204 THR A N 1
ATOM 1608 C CA . THR A 1 204 ? 1.680 42.918 55.218 1.00 30.74 204 THR A CA 1
ATOM 1609 C C . THR A 1 204 ? 2.876 43.801 55.549 1.00 28.95 204 THR A C 1
ATOM 1610 O O . THR A 1 204 ? 2.960 44.427 56.603 1.00 31.16 204 THR A O 1
ATOM 1614 N N . HIS A 1 205 ? 3.926 43.736 54.714 1.00 27.62 205 HIS A N 1
ATOM 1615 C CA . HIS A 1 205 ? 5.161 44.472 54.971 1.00 26.19 205 HIS A CA 1
ATOM 1616 C C . HIS A 1 205 ? 5.685 45.138 53.703 1.00 24.42 205 HIS A C 1
ATOM 1617 O O . HIS A 1 205 ? 6.791 44.889 53.225 1.00 23.15 205 HIS A O 1
ATOM 1624 N N . LEU A 1 206 ? 4.900 46.044 53.126 1.00 24.27 206 LEU A N 1
ATOM 1625 C CA . LEU A 1 206 ? 5.207 46.774 51.915 1.00 25.47 206 LEU A CA 1
ATOM 1626 C C . LEU A 1 206 ? 6.362 47.761 52.042 1.00 24.89 206 LEU A C 1
ATOM 1627 O O . LEU A 1 206 ? 7.074 48.024 51.065 1.00 24.15 206 LEU A O 1
ATOM 1632 N N . ASP A 1 207 ? 6.588 48.238 53.268 1.00 25.16 207 ASP A N 1
ATOM 1633 C CA . ASP A 1 207 ? 7.746 49.098 53.535 1.00 24.33 207 ASP A CA 1
ATOM 1634 C C . ASP A 1 207 ? 9.036 48.332 53.327 1.00 24.02 207 ASP A C 1
ATOM 1635 O O . ASP A 1 207 ? 9.992 48.800 52.696 1.00 24.09 207 ASP A O 1
ATOM 1640 N N . SER A 1 208 ? 9.096 47.088 53.826 1.00 23.23 208 SER A N 1
ATOM 1641 C CA . SER A 1 208 ? 10.268 46.249 53.620 1.00 22.87 208 SER A CA 1
ATOM 1642 C C . SER A 1 208 ? 10.494 46.000 52.135 1.00 23.11 208 SER A C 1
ATOM 1643 O O . SER A 1 208 ? 11.592 46.023 51.580 1.00 21.97 208 SER A O 1
ATOM 1646 N N . LEU A 1 209 ? 9.388 45.787 51.415 1.00 21.79 209 LEU A N 1
ATOM 1647 C CA . LEU A 1 209 ? 9.400 45.542 49.987 1.00 22.60 209 LEU A CA 1
ATOM 1648 C C . LEU A 1 209 ? 10.008 46.708 49.216 1.00 22.00 209 LEU A C 1
ATOM 1649 O O . LEU A 1 209 ? 10.766 46.474 48.275 1.00 21.21 209 LEU A O 1
ATOM 1654 N N . VAL A 1 210 ? 9.722 47.942 49.615 1.00 20.74 210 VAL A N 1
ATOM 1655 C CA . VAL A 1 210 ? 10.331 49.129 48.996 1.00 22.14 210 VAL A CA 1
ATOM 1656 C C . VAL A 1 210 ? 11.848 49.048 49.024 1.00 20.38 210 VAL A C 1
ATOM 1657 O O . VAL A 1 210 ? 12.527 49.299 48.019 1.00 19.27 210 VAL A O 1
ATOM 1661 N N . GLY A 1 211 ? 12.449 48.625 50.138 1.00 19.78 211 GLY A N 1
ATOM 1662 C CA . GLY A 1 211 ? 13.876 48.437 50.271 1.00 18.88 211 GLY A CA 1
ATOM 1663 C C . GLY A 1 211 ? 14.462 47.489 49.228 1.00 17.22 211 GLY A C 1
ATOM 1664 O O . GLY A 1 211 ? 15.534 47.700 48.658 1.00 17.49 211 GLY A O 1
ATOM 1665 N N . GLN A 1 212 ? 13.688 46.449 48.858 1.00 17.03 212 GLN A N 1
ATOM 1666 C CA . GLN A 1 212 ? 14.121 45.472 47.872 1.00 17.02 212 GLN A CA 1
ATOM 1667 C C . GLN A 1 212 ? 14.187 46.058 46.459 1.00 16.57 212 GLN A C 1
ATOM 1668 O O . GLN A 1 212 ? 14.967 45.550 45.650 1.00 17.50 212 GLN A O 1
ATOM 1674 N N . ALA A 1 213 ? 13.411 47.100 46.207 1.00 17.05 213 ALA A N 1
ATOM 1675 C CA . ALA A 1 213 ? 13.439 47.769 44.900 1.00 16.46 213 ALA A CA 1
ATOM 1676 C C . ALA A 1 213 ? 14.599 48.769 44.852 1.00 17.81 213 ALA A C 1
ATOM 1677 O O . ALA A 1 213 ? 15.051 49.139 43.774 1.00 18.11 213 ALA A O 1
ATOM 1679 N N . LEU A 1 214 ? 14.997 49.294 46.028 1.00 17.67 214 LEU A N 1
ATOM 1680 C CA . LEU A 1 214 ? 15.953 50.391 46.004 1.00 16.85 214 LEU A CA 1
ATOM 1681 C C . LEU A 1 214 ? 17.397 50.167 46.360 1.00 16.00 214 LEU A C 1
ATOM 1682 O O . LEU A 1 214 ? 18.264 50.816 45.757 1.00 15.23 214 LEU A O 1
ATOM 1687 N N A PHE A 1 215 ? 17.710 49.305 47.316 0.50 15.36 215 PHE A N 1
ATOM 1688 N N B PHE A 1 215 ? 17.717 49.322 47.333 0.50 16.16 215 PHE A N 1
ATOM 1689 C CA A PHE A 1 215 ? 19.092 49.192 47.778 0.50 14.64 215 PHE A CA 1
ATOM 1690 C CA B PHE A 1 215 ? 19.096 49.208 47.802 0.50 15.95 215 PHE A CA 1
ATOM 1691 C C A PHE A 1 215 ? 20.025 48.392 46.902 0.50 15.18 215 PHE A C 1
ATOM 1692 C C B PHE A 1 215 ? 20.025 48.399 46.921 0.50 15.89 215 PHE A C 1
ATOM 1693 O O A PHE A 1 215 ? 19.669 47.317 46.408 0.50 14.75 215 PHE A O 1
ATOM 1694 O O B PHE A 1 215 ? 19.668 47.322 46.433 0.50 15.52 215 PHE A O 1
ATOM 1709 N N . GLY A 1 216 ? 21.226 48.929 46.693 1.00 14.95 216 GLY A N 1
ATOM 1710 C CA . GLY A 1 216 ? 22.238 48.258 45.881 1.00 13.69 216 GLY A CA 1
ATOM 1711 C C . GLY A 1 216 ? 23.585 48.323 46.567 1.00 14.08 216 GLY A C 1
ATOM 1712 O O . GLY A 1 216 ? 23.741 49.019 47.596 1.00 14.98 216 GLY A O 1
ATOM 1713 N N . ASP A 1 217 ? 24.601 47.661 46.043 1.00 14.10 217 ASP A N 1
ATOM 1714 C CA . ASP A 1 217 ? 25.897 47.551 46.655 1.00 14.29 217 ASP A CA 1
ATOM 1715 C C . ASP A 1 217 ? 26.960 48.450 46.038 1.00 14.66 217 ASP A C 1
ATOM 1716 O O . ASP A 1 217 ? 26.908 48.734 44.834 1.00 15.16 217 ASP A O 1
ATOM 1721 N N . GLY A 1 218 ? 27.904 48.856 46.884 1.00 13.87 218 GLY A N 1
ATOM 1722 C CA . GLY A 1 218 ? 29.016 49.648 46.356 1.00 14.35 218 GLY A CA 1
ATOM 1723 C C . GLY A 1 218 ? 29.861 50.225 47.480 1.00 13.63 218 GLY A C 1
ATOM 1724 O O . GLY A 1 218 ? 29.455 50.268 48.653 1.00 13.72 218 GLY A O 1
ATOM 1725 N N . ALA A 1 219 ? 31.063 50.626 47.105 1.00 13.40 219 ALA A N 1
ATOM 1726 C CA . ALA A 1 219 ? 31.963 51.253 48.056 1.00 12.19 219 ALA A CA 1
ATOM 1727 C C . ALA A 1 219 ? 32.615 52.471 47.405 1.00 14.07 219 ALA A C 1
ATOM 1728 O O . ALA A 1 219 ? 32.848 52.497 46.191 1.00 14.36 219 ALA A O 1
ATOM 1730 N N . ALA A 1 220 ? 32.855 53.477 48.217 1.00 12.28 220 ALA A N 1
ATOM 1731 C CA . ALA A 1 220 ? 33.536 54.679 47.770 1.00 12.56 220 ALA A CA 1
ATOM 1732 C C . ALA A 1 220 ? 34.592 55.031 48.795 1.00 13.51 220 ALA A C 1
ATOM 1733 O O . ALA A 1 220 ? 34.418 54.887 50.003 1.00 15.36 220 ALA A O 1
ATOM 1735 N N . ALA A 1 221 ? 35.739 55.517 48.335 1.00 13.21 221 ALA A N 1
ATOM 1736 C CA . ALA A 1 221 ? 36.835 55.875 49.214 1.00 11.64 221 ALA A CA 1
ATOM 1737 C C . ALA A 1 221 ? 37.309 57.286 48.886 1.00 13.48 221 ALA A C 1
ATOM 1738 O O . ALA A 1 221 ? 37.334 57.694 47.732 1.00 14.28 221 ALA A O 1
ATOM 1740 N N . LEU A 1 222 ? 37.737 58.000 49.913 1.00 11.99 222 LEU A N 1
ATOM 1741 C CA . LEU A 1 222 ? 38.279 59.339 49.786 1.00 11.83 222 LEU A CA 1
ATOM 1742 C C . LEU A 1 222 ? 39.627 59.426 50.469 1.00 12.15 222 LEU A C 1
ATOM 1743 O O . LEU A 1 222 ? 39.908 58.696 51.413 1.00 12.42 222 LEU A O 1
ATOM 1748 N N . ILE A 1 223 ? 40.452 60.386 49.999 1.00 12.18 223 ILE A N 1
ATOM 1749 C CA . ILE A 1 223 ? 41.580 60.853 50.806 1.00 12.99 223 ILE A CA 1
ATOM 1750 C C . ILE A 1 223 ? 41.226 62.287 51.200 1.00 12.99 223 ILE A C 1
ATOM 1751 O O . ILE A 1 223 ? 40.889 63.094 50.327 1.00 13.15 223 ILE A O 1
ATOM 1756 N N . VAL A 1 224 ? 41.257 62.595 52.491 1.00 11.80 224 VAL A N 1
ATOM 1757 C CA . VAL A 1 224 ? 40.921 63.936 52.972 1.00 12.76 224 VAL A CA 1
ATOM 1758 C C . VAL A 1 2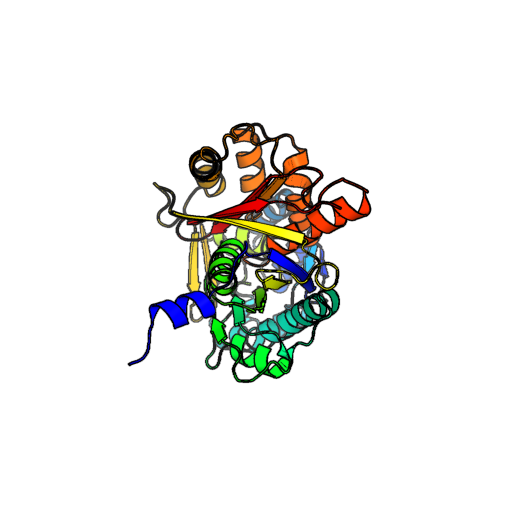24 ? 42.106 64.467 53.751 1.00 13.00 224 VAL A C 1
ATOM 1759 O O . VAL A 1 224 ? 42.702 63.768 54.575 1.00 13.20 224 VAL A O 1
ATOM 1763 N N . GLY A 1 225 ? 42.485 65.714 53.494 1.00 12.49 225 GLY A N 1
ATOM 1764 C CA . GLY A 1 225 ? 43.565 66.321 54.282 1.00 13.34 225 GLY A CA 1
ATOM 1765 C C . GLY A 1 225 ? 43.498 67.844 54.196 1.00 13.05 225 GLY A C 1
ATOM 1766 O O . GLY A 1 225 ? 42.926 68.390 53.253 1.00 13.37 225 GLY A O 1
ATOM 1767 N N . SER A 1 226 ? 44.042 68.477 55.216 1.00 13.04 226 SER A N 1
ATOM 1768 C CA . SER A 1 226 ? 44.247 69.932 55.188 1.00 13.36 226 SER A CA 1
ATOM 1769 C C . SER A 1 226 ? 45.651 70.202 54.654 1.00 14.98 226 SER A C 1
ATOM 1770 O O . SER A 1 226 ? 46.546 69.363 54.684 1.00 14.98 226 SER A O 1
ATOM 1773 N N . ASP A 1 227 ? 45.862 71.443 54.217 1.00 15.20 227 ASP A N 1
ATOM 1774 C CA . ASP A 1 227 ? 47.170 71.921 53.771 1.00 15.77 227 ASP A CA 1
ATOM 1775 C C . ASP A 1 227 ? 47.747 71.062 52.660 1.00 16.02 227 ASP A C 1
ATOM 1776 O O . ASP A 1 227 ? 48.816 70.445 52.771 1.00 16.42 227 ASP A O 1
ATOM 1781 N N . PRO A 1 228 ? 47.042 70.984 51.540 1.00 17.13 228 PRO A N 1
ATOM 1782 C CA . PRO A 1 228 ? 47.500 70.170 50.419 1.00 17.84 228 PRO A CA 1
ATOM 1783 C C . PRO A 1 228 ? 48.816 70.719 49.879 1.00 19.80 228 PRO A C 1
ATOM 1784 O O . PRO A 1 228 ? 48.951 71.942 49.876 1.00 20.33 228 PRO A O 1
ATOM 1788 N N . VAL A 1 229 ? 49.701 69.817 49.489 1.00 19.02 229 VAL A N 1
ATOM 1789 C CA . VAL A 1 229 ? 50.980 70.257 48.901 1.00 21.61 229 VAL A CA 1
ATOM 1790 C C . VAL A 1 229 ? 50.722 70.705 47.468 1.00 23.69 229 VAL A C 1
ATOM 1791 O O . VAL A 1 229 ? 50.296 69.918 46.636 1.00 22.99 229 VAL A O 1
ATOM 1795 N N . PRO A 1 230 ? 50.934 71.989 47.171 1.00 25.76 230 PRO A N 1
ATOM 1796 C CA . PRO A 1 230 ? 50.552 72.584 45.909 1.00 28.12 230 PRO A CA 1
ATOM 1797 C C . PRO A 1 230 ? 51.198 71.895 44.727 1.00 28.73 230 PRO A C 1
ATOM 1798 O O . PRO A 1 230 ? 52.408 71.653 44.754 1.00 27.78 230 PRO A O 1
ATOM 1802 N N . GLU A 1 231 ? 50.434 71.518 43.701 1.00 30.49 231 GLU A N 1
ATOM 1803 C CA . GLU A 1 231 ? 50.969 70.841 42.529 1.00 32.73 231 GLU A CA 1
ATOM 1804 C C . GLU A 1 231 ? 51.472 69.418 42.729 1.00 32.04 231 GLU A C 1
ATOM 1805 O O . GLU A 1 231 ? 52.097 68.850 41.816 1.00 33.21 231 GLU A O 1
ATOM 1811 N N . ILE A 1 232 ? 51.335 68.838 43.896 1.00 29.63 232 ILE A N 1
ATOM 1812 C CA . ILE A 1 232 ? 51.732 67.487 44.235 1.00 26.74 232 ILE A CA 1
ATOM 1813 C C . ILE A 1 232 ? 50.412 66.767 44.576 1.00 24.07 232 ILE A C 1
ATOM 1814 O O . ILE A 1 232 ? 50.091 65.736 44.021 1.00 22.92 232 ILE A O 1
ATOM 1819 N N . GLU A 1 233 ? 49.673 67.409 45.472 1.00 21.10 233 GLU A N 1
ATOM 1820 C CA . GLU A 1 233 ? 48.314 66.961 45.768 1.00 19.10 233 GLU A CA 1
ATOM 1821 C C . GLU A 1 233 ? 47.340 67.810 44.972 1.00 19.02 233 GLU A C 1
ATOM 1822 O O . GLU A 1 233 ? 47.685 68.905 44.520 1.00 21.86 233 GLU A O 1
ATOM 1828 N N . LYS A 1 234 ? 46.144 67.299 44.729 1.00 17.85 234 LYS A N 1
ATOM 1829 C CA . LYS A 1 234 ? 45.172 67.961 43.881 1.00 17.70 234 LYS A CA 1
ATOM 1830 C C . LYS A 1 234 ? 43.794 68.052 44.534 1.00 16.79 234 LYS A C 1
ATOM 1831 O O . LYS A 1 234 ? 43.004 67.125 44.416 1.00 18.06 234 LYS A O 1
ATOM 1837 N N . PRO A 1 235 ? 43.515 69.193 45.134 1.00 16.37 235 PRO A N 1
ATOM 1838 C CA . PRO A 1 235 ? 42.209 69.439 45.742 1.00 15.78 235 PRO A CA 1
ATOM 1839 C C . PRO A 1 235 ? 41.073 69.203 44.763 1.00 15.17 235 PRO A C 1
ATOM 1840 O O . PRO A 1 235 ? 41.163 69.533 43.561 1.00 17.10 235 PRO A O 1
ATOM 1844 N N . ILE A 1 236 ? 39.958 68.663 45.232 1.00 14.34 236 ILE A N 1
ATOM 1845 C CA . ILE A 1 236 ? 38.758 68.408 44.448 1.00 14.84 236 ILE A CA 1
ATOM 1846 C C . ILE A 1 236 ? 37.608 69.237 45.031 1.00 15.32 236 ILE A C 1
ATOM 1847 O O . ILE A 1 236 ? 36.899 69.955 44.330 1.00 15.32 236 ILE A O 1
ATOM 1852 N N . PHE A 1 237 ? 37.401 69.149 46.352 1.00 14.49 237 PHE A N 1
ATOM 1853 C CA . PHE A 1 237 ? 36.376 69.916 47.049 1.00 13.88 237 PHE A CA 1
ATOM 1854 C C . PHE A 1 237 ? 36.934 70.274 48.426 1.00 13.47 237 PHE A C 1
ATOM 1855 O O . PHE A 1 237 ? 37.712 69.498 48.998 1.00 13.46 237 PHE A O 1
ATOM 1863 N N . GLU A 1 238 ? 36.486 71.386 48.984 1.00 13.70 238 GLU A N 1
ATOM 1864 C CA . GLU A 1 238 ? 36.875 71.754 50.343 1.00 13.94 238 GLU A CA 1
ATOM 1865 C C . GLU A 1 238 ? 35.627 71.694 51.222 1.00 13.19 238 GLU A C 1
ATOM 1866 O O . GLU A 1 238 ? 34.564 72.091 50.753 1.00 14.44 238 GLU A O 1
ATOM 1872 N N . MET A 1 239 ? 35.771 71.206 52.450 1.00 13.31 239 MET A N 1
ATOM 1873 C CA . MET A 1 239 ? 34.639 71.223 53.388 1.00 12.57 239 MET A CA 1
ATOM 1874 C C . MET A 1 239 ? 34.784 72.497 54.223 1.00 14.13 239 MET A C 1
ATOM 1875 O O . MET A 1 239 ? 35.900 72.861 54.573 1.00 15.63 239 MET A O 1
ATOM 1880 N N . VAL A 1 240 ? 33.671 73.169 54.499 1.00 13.56 240 VAL A N 1
ATOM 1881 C CA . VAL A 1 240 ? 33.727 74.432 55.234 1.00 13.94 240 VAL A CA 1
ATOM 1882 C C . VAL A 1 240 ? 32.909 74.421 56.513 1.00 14.10 240 VAL A C 1
ATOM 1883 O O . VAL A 1 240 ? 33.323 75.094 57.479 1.00 14.01 240 VAL A O 1
ATOM 1887 N N . TRP A 1 241 ? 31.804 73.701 56.537 1.00 12.41 241 TRP A N 1
ATOM 1888 C CA . TRP A 1 241 ? 30.911 73.693 57.702 1.00 13.14 241 TRP A CA 1
ATOM 1889 C C . TRP A 1 241 ? 30.026 72.466 57.633 1.00 13.66 241 TRP A C 1
ATOM 1890 O O . TRP A 1 241 ? 29.743 71.957 56.546 1.00 14.04 241 TRP A O 1
ATOM 1901 N N . THR A 1 242 ? 29.663 71.948 58.802 1.00 12.56 242 THR A N 1
ATOM 1902 C CA . THR A 1 242 ? 28.848 70.750 58.850 1.00 13.15 242 THR A CA 1
ATOM 1903 C C . THR A 1 242 ? 27.790 70.895 59.939 1.00 12.37 242 THR A C 1
ATOM 1904 O O . THR A 1 242 ? 27.884 71.680 60.893 1.00 12.85 242 THR A O 1
ATOM 1908 N N . ALA A 1 243 ? 26.719 70.124 59.779 1.00 11.63 243 ALA A N 1
ATOM 1909 C CA . ALA A 1 243 ? 25.662 70.039 60.774 1.00 11.94 243 ALA A CA 1
ATOM 1910 C C . ALA A 1 243 ? 24.991 68.674 60.732 1.00 12.56 243 ALA A C 1
ATOM 1911 O O . ALA A 1 243 ? 25.034 67.953 59.723 1.00 10.99 243 ALA A O 1
ATOM 1913 N N . GLN A 1 244 ? 24.325 68.252 61.800 1.00 12.43 244 GLN A N 1
ATOM 1914 C CA . GLN A 1 244 ? 23.501 67.068 61.845 1.00 12.47 244 GLN A CA 1
ATOM 1915 C C . GLN A 1 244 ? 22.258 67.402 62.669 1.00 12.99 244 GLN A C 1
ATOM 1916 O O . GLN A 1 244 ? 22.433 68.083 63.699 1.00 15.54 244 GLN A O 1
ATOM 1922 N N . THR A 1 245 ? 21.074 67.033 62.205 1.00 13.38 245 THR A N 1
ATOM 1923 C CA . THR A 1 245 ? 19.886 67.317 63.007 1.00 14.21 245 THR A CA 1
ATOM 1924 C C . THR A 1 245 ? 18.830 66.231 62.849 1.00 14.15 245 THR A C 1
ATOM 1925 O O . THR A 1 245 ? 18.927 65.373 61.968 1.00 13.98 245 THR A O 1
ATOM 1929 N N . ILE A 1 246 ? 17.911 66.208 63.805 1.00 13.36 246 ILE A N 1
ATOM 1930 C CA . ILE A 1 246 ? 16.787 65.269 63.800 1.00 12.61 246 ILE A CA 1
ATOM 1931 C C . ILE A 1 246 ? 15.540 66.068 63.479 1.00 13.29 246 ILE A C 1
ATOM 1932 O O . ILE A 1 246 ? 15.281 67.040 64.199 1.00 15.41 246 ILE A O 1
ATOM 1937 N N . ALA A 1 247 ? 14.819 65.694 62.434 1.00 14.50 247 ALA A N 1
ATOM 1938 C CA . ALA A 1 247 ? 13.636 66.460 62.052 1.00 15.87 247 ALA A CA 1
ATOM 1939 C C . ALA A 1 247 ? 12.510 66.250 63.066 1.00 16.66 247 ALA A C 1
ATOM 1940 O O . ALA A 1 247 ? 12.365 65.156 63.608 1.00 16.63 247 ALA A O 1
ATOM 1942 N N . PRO A 1 248 ? 11.763 67.317 63.290 1.00 17.97 248 PRO A N 1
ATOM 1943 C CA . PRO A 1 248 ? 10.614 67.171 64.195 1.00 18.42 248 PRO A CA 1
ATOM 1944 C C . PRO A 1 248 ? 9.566 66.299 63.534 1.00 19.04 248 PRO A C 1
ATOM 1945 O O . PRO A 1 248 ? 9.533 66.055 62.331 1.00 19.74 248 PRO A O 1
ATOM 1949 N N . ASP A 1 249 ? 8.702 65.711 64.359 1.00 19.79 249 ASP A N 1
ATOM 1950 C CA . ASP A 1 249 ? 7.580 64.896 63.926 1.00 22.46 249 ASP A CA 1
ATOM 1951 C C . ASP A 1 249 ? 8.024 63.765 63.013 1.00 20.78 249 ASP A C 1
ATOM 1952 O O . ASP A 1 249 ? 7.348 63.414 62.044 1.00 21.93 249 ASP A O 1
ATOM 1957 N N . SER A 1 250 ? 9.181 63.162 63.314 1.00 19.69 250 SER A N 1
ATOM 1958 C CA . SER A 1 250 ? 9.705 62.097 62.472 1.00 18.39 250 SER A CA 1
ATOM 1959 C C . SER A 1 250 ? 10.050 60.833 63.230 1.00 17.52 250 SER A C 1
ATOM 1960 O O . SER A 1 250 ? 10.665 59.918 62.672 1.00 18.00 250 SER A O 1
ATOM 1963 N N . GLU A 1 251 ? 9.609 60.717 64.488 1.00 19.25 251 GLU A N 1
ATOM 1964 C CA . GLU A 1 251 ? 9.943 59.545 65.290 1.00 19.84 251 GLU A CA 1
ATOM 1965 C C . GLU A 1 251 ? 9.459 58.267 64.625 1.00 19.76 251 GLU A C 1
ATOM 1966 O O . GLU A 1 251 ? 8.281 58.126 64.276 1.00 20.80 251 GLU A O 1
ATOM 1972 N N . GLY A 1 252 ? 10.378 57.329 64.444 1.00 19.37 252 GLY A N 1
ATOM 1973 C CA . GLY A 1 252 ? 10.076 56.067 63.799 1.00 19.35 252 GLY A CA 1
ATOM 1974 C C . GLY A 1 252 ? 9.932 56.135 62.294 1.00 20.18 252 GLY A C 1
ATOM 1975 O O . GLY A 1 252 ? 9.553 55.115 61.677 1.00 22.72 252 GLY A O 1
ATOM 1976 N N . ALA A 1 253 ? 10.342 57.222 61.636 1.00 18.50 253 ALA A N 1
ATOM 1977 C CA . ALA A 1 253 ? 10.180 57.277 60.185 1.00 18.18 253 ALA A CA 1
ATOM 1978 C C . ALA A 1 253 ? 10.915 56.143 59.507 1.00 19.33 253 ALA A C 1
ATOM 1979 O O . ALA A 1 253 ? 10.411 55.520 58.560 1.00 20.55 253 ALA A O 1
ATOM 1981 N N . ILE A 1 254 ? 12.158 55.879 59.889 1.00 18.99 254 ILE A N 1
ATOM 1982 C CA . ILE A 1 254 ? 12.984 54.824 59.305 1.00 19.91 254 ILE A CA 1
ATOM 1983 C C . ILE A 1 254 ? 13.640 54.034 60.433 1.00 21.38 254 ILE A C 1
ATOM 1984 O O . ILE A 1 254 ? 14.509 54.594 61.129 1.00 22.51 254 ILE A O 1
ATOM 1989 N N . ASP A 1 255 ? 13.303 52.776 60.617 1.00 21.73 255 ASP A N 1
ATOM 1990 C CA . ASP A 1 255 ? 13.924 51.962 61.664 1.00 22.64 255 ASP A CA 1
ATOM 1991 C C . ASP A 1 255 ? 14.467 50.700 60.991 1.00 21.25 255 ASP A C 1
ATOM 1992 O O . ASP A 1 255 ? 13.900 50.234 59.994 1.00 21.64 255 ASP A O 1
ATOM 1997 N N . ALA A 1 256 ? 15.576 50.201 61.484 1.00 17.87 256 ALA A N 1
ATOM 1998 C CA . ALA A 1 256 ? 16.188 48.989 60.944 1.00 18.16 256 ALA A CA 1
ATOM 1999 C C . ALA A 1 256 ? 16.839 48.256 62.108 1.00 17.18 256 ALA A C 1
ATOM 2000 O O . ALA A 1 256 ? 17.703 48.784 62.807 1.00 17.51 256 ALA A O 1
ATOM 2002 N N . HIS A 1 257 ? 16.403 47.018 62.367 1.00 16.07 257 HIS A N 1
ATOM 2003 C CA . HIS A 1 257 ? 16.903 46.254 63.494 1.00 16.62 257 HIS A CA 1
ATOM 2004 C C . HIS A 1 257 ? 17.770 45.091 63.049 1.00 17.52 257 HIS A C 1
ATOM 2005 O O . HIS A 1 257 ? 17.392 44.436 62.071 1.00 16.83 257 HIS A O 1
ATOM 2012 N N . LEU A 1 258 ? 18.893 44.843 63.707 1.00 15.67 258 LEU A N 1
ATOM 2013 C CA . LEU A 1 258 ? 19.743 43.723 63.353 1.00 17.44 258 LEU A CA 1
ATOM 2014 C C . LEU A 1 258 ? 19.340 42.531 64.229 1.00 17.20 258 LEU A C 1
ATOM 2015 O O . LEU A 1 258 ? 19.369 42.539 65.464 1.00 18.06 258 LEU A O 1
ATOM 2020 N N . ARG A 1 259 ? 18.724 41.562 63.544 1.00 16.43 259 ARG A N 1
ATOM 2021 C CA . ARG A 1 259 ? 18.086 40.438 64.242 1.00 17.20 259 ARG A CA 1
ATOM 2022 C C . ARG A 1 259 ? 18.650 39.110 63.788 1.00 15.84 259 ARG A C 1
ATOM 2023 O O . ARG A 1 259 ? 19.474 39.012 62.865 1.00 15.68 259 ARG A O 1
ATOM 2031 N N . GLU A 1 260 ? 18.127 38.014 64.337 1.00 14.91 260 GLU A N 1
ATOM 2032 C CA . GLU A 1 260 ? 18.511 36.675 63.914 1.00 15.21 260 GLU A CA 1
ATOM 2033 C C . GLU A 1 260 ? 18.163 36.439 62.453 1.00 14.13 260 GLU A C 1
ATOM 2034 O O . GLU A 1 260 ? 18.816 35.601 61.828 1.00 15.34 260 GLU A O 1
ATOM 2040 N N . ALA A 1 261 ? 17.196 37.165 61.898 1.00 14.45 261 ALA A N 1
ATOM 2041 C CA . ALA A 1 261 ? 16.843 37.035 60.487 1.00 14.70 261 ALA A CA 1
ATOM 2042 C C . ALA A 1 261 ? 17.532 38.108 59.625 1.00 14.26 261 ALA A C 1
ATOM 2043 O O . ALA A 1 261 ? 17.086 38.341 58.487 1.00 15.94 261 ALA A O 1
ATOM 2045 N N . GLY A 1 262 ? 18.576 38.733 60.153 1.00 13.78 262 GLY A N 1
ATOM 2046 C CA . GLY A 1 262 ? 19.286 39.772 59.394 1.00 14.19 262 GLY A CA 1
ATOM 2047 C C . GLY A 1 262 ? 18.737 41.152 59.712 1.00 15.19 262 GLY A C 1
ATOM 2048 O O . GLY A 1 262 ? 18.095 41.411 60.718 1.00 15.29 262 GLY A O 1
ATOM 2049 N N . LEU A 1 263 ? 19.086 42.122 58.842 1.00 13.99 263 LEU A N 1
ATOM 2050 C CA . LEU A 1 263 ? 18.722 43.513 59.057 1.00 14.65 263 LEU A CA 1
ATOM 2051 C C . LEU A 1 263 ? 17.377 43.794 58.411 1.00 15.48 263 LEU A C 1
ATOM 2052 O O . LEU A 1 263 ? 17.226 43.634 57.185 1.00 14.98 263 LEU A O 1
ATOM 2057 N N . THR A 1 264 ? 16.424 44.143 59.265 1.00 17.05 264 THR A N 1
ATOM 2058 C CA . THR A 1 264 ? 15.084 44.442 58.762 1.00 19.22 264 THR A CA 1
ATOM 2059 C C . THR A 1 264 ? 15.002 45.920 58.433 1.00 21.87 264 THR A C 1
ATOM 2060 O O . THR A 1 264 ? 15.924 46.690 58.755 1.00 24.50 264 THR A O 1
ATOM 2064 N N . PHE A 1 265 ? 14.011 46.304 57.658 1.00 22.70 265 PHE A N 1
ATOM 2065 C CA . PHE A 1 265 ? 13.862 47.697 57.215 1.00 23.29 265 PHE A CA 1
ATOM 2066 C C . PHE A 1 265 ? 12.396 48.079 57.322 1.00 24.04 265 PHE A C 1
ATOM 2067 O O . PHE A 1 265 ? 11.520 47.362 56.817 1.00 24.50 265 PHE A O 1
ATOM 2075 N N . HIS A 1 266 ? 12.086 49.159 58.037 1.00 24.36 266 HIS A N 1
ATOM 2076 C CA . HIS A 1 266 ? 10.710 49.600 58.206 1.00 26.52 266 HIS A CA 1
ATOM 2077 C C . HIS A 1 266 ? 10.607 51.103 57.935 1.00 27.06 266 HIS A C 1
ATOM 2078 O O . HIS A 1 266 ? 11.504 51.894 58.221 1.00 26.66 266 HIS A O 1
ATOM 2085 N N . LEU A 1 267 ? 9.478 51.509 57.379 1.00 26.76 267 LEU A N 1
ATOM 2086 C CA . LEU A 1 267 ? 9.152 52.892 57.084 1.00 28.47 267 LEU A CA 1
ATOM 2087 C C . LEU A 1 267 ? 7.766 53.176 57.666 1.00 29.63 267 LEU A C 1
ATOM 2088 O O . LEU A 1 267 ? 6.766 52.566 57.261 1.00 31.32 267 LEU A O 1
ATOM 2093 N N . LEU A 1 268 ? 7.716 54.005 58.701 1.00 29.91 268 LEU A N 1
ATOM 2094 C CA . LEU A 1 268 ? 6.452 54.292 59.363 1.00 31.26 268 LEU A CA 1
ATOM 2095 C C . LEU A 1 268 ? 5.949 55.694 59.075 1.00 31.15 268 LEU A C 1
ATOM 2096 O O . LEU A 1 268 ? 4.868 56.049 59.575 1.00 32.35 268 LEU A O 1
ATOM 2101 N N . LYS A 1 269 ? 6.694 56.502 58.326 1.00 29.07 269 LYS A N 1
ATOM 2102 C CA . LYS A 1 269 ? 6.245 57.866 58.046 1.00 28.77 269 LYS A CA 1
ATOM 2103 C C . LYS A 1 269 ? 6.628 58.285 56.631 1.00 27.62 269 LYS A C 1
ATOM 2104 O O . LYS A 1 269 ? 7.390 57.583 55.956 1.00 27.48 269 LYS A O 1
ATOM 2110 N N . ASP A 1 270 ? 6.116 59.447 56.227 1.00 25.24 270 ASP A N 1
ATOM 2111 C CA . ASP A 1 270 ? 6.369 59.987 54.899 1.00 23.18 270 ASP A CA 1
ATOM 2112 C C . ASP A 1 270 ? 7.752 60.640 54.856 1.00 21.31 270 ASP A C 1
ATOM 2113 O O . ASP A 1 270 ? 7.909 61.825 55.126 1.00 20.64 270 ASP A O 1
ATOM 2118 N N . VAL A 1 271 ? 8.741 59.840 54.452 1.00 20.18 271 VAL A N 1
ATOM 2119 C CA . VAL A 1 271 ? 10.119 60.343 54.386 1.00 19.32 271 VAL A CA 1
ATOM 2120 C C . VAL A 1 271 ? 10.341 61.472 53.412 1.00 18.80 271 VAL A C 1
ATOM 2121 O O . VAL A 1 271 ? 10.903 62.499 53.767 1.00 17.72 271 VAL A O 1
ATOM 2125 N N . PRO A 1 272 ? 9.864 61.417 52.166 1.00 19.25 272 PRO A N 1
ATOM 2126 C CA . PRO A 1 272 ? 9.969 62.529 51.240 1.00 18.60 272 PRO A CA 1
ATOM 2127 C C . PRO A 1 272 ? 9.317 63.794 51.771 1.00 17.42 272 PRO A C 1
ATOM 2128 O O . PRO A 1 272 ? 9.851 64.884 51.684 1.00 17.10 272 PRO A O 1
ATOM 2132 N N . GLY A 1 273 ? 8.152 63.661 52.431 1.00 17.25 273 GLY A N 1
ATOM 2133 C CA . GLY A 1 273 ? 7.470 64.808 53.004 1.00 17.49 273 GLY A CA 1
ATOM 2134 C C . GLY A 1 273 ? 8.295 65.414 54.150 1.00 17.47 273 GLY A C 1
ATOM 2135 O O . GLY A 1 273 ? 8.387 66.632 54.243 1.00 18.60 273 GLY A O 1
ATOM 2136 N N . ILE A 1 274 ? 8.796 64.569 55.039 1.00 16.99 274 ILE A N 1
ATOM 2137 C CA . ILE A 1 274 ? 9.600 65.079 56.156 1.00 17.00 274 ILE A CA 1
ATOM 2138 C C . ILE A 1 274 ? 10.869 65.767 55.654 1.00 15.71 274 ILE A C 1
ATOM 2139 O O . ILE A 1 274 ? 11.209 66.867 56.104 1.00 15.48 274 ILE A O 1
ATOM 2144 N N . VAL A 1 275 ? 11.568 65.132 54.703 1.00 15.18 275 VAL A N 1
ATOM 2145 C CA . VAL A 1 275 ? 12.790 65.767 54.211 1.00 15.70 275 VAL A CA 1
ATOM 2146 C C . VAL A 1 275 ? 12.452 67.099 53.577 1.00 17.01 275 VAL A C 1
ATOM 2147 O O . VAL A 1 275 ? 13.079 68.114 53.848 1.00 16.40 275 VAL A O 1
ATOM 2151 N N . SER A 1 276 ? 11.451 67.107 52.690 1.00 17.76 276 SER A N 1
ATOM 2152 C CA . SER A 1 276 ? 11.079 68.348 52.019 1.00 18.85 276 SER A CA 1
ATOM 2153 C C . SER A 1 276 ? 10.663 69.482 52.934 1.00 18.65 276 SER A C 1
ATOM 2154 O O . SER A 1 276 ? 11.014 70.646 52.708 1.00 19.14 276 SER A O 1
ATOM 2157 N N . LYS A 1 277 ? 9.969 69.149 54.018 1.00 18.27 277 LYS A N 1
ATOM 2158 C CA . LYS A 1 277 ? 9.507 70.150 54.972 1.00 20.62 277 LYS A CA 1
ATOM 2159 C C . LYS A 1 277 ? 10.641 70.722 55.814 1.00 20.34 277 LYS A C 1
ATOM 2160 O O . LYS A 1 277 ? 10.507 71.825 56.344 1.00 21.71 277 LYS A O 1
ATOM 2166 N N . ASN A 1 278 ? 11.737 69.967 55.945 1.00 18.86 278 ASN A N 1
ATOM 2167 C CA . ASN A 1 278 ? 12.834 70.402 56.795 1.00 18.64 278 ASN A CA 1
ATOM 2168 C C . ASN A 1 278 ? 14.113 70.795 56.080 1.00 18.22 278 ASN A C 1
ATOM 2169 O O . ASN A 1 278 ? 15.031 71.309 56.724 1.00 18.70 278 ASN A O 1
ATOM 2174 N N . ILE A 1 279 ? 14.133 70.658 54.756 1.00 17.00 279 ILE A N 1
ATOM 2175 C CA . ILE A 1 279 ? 15.357 70.991 54.022 1.00 17.31 279 ILE A CA 1
ATOM 2176 C C . ILE A 1 279 ? 15.633 72.486 54.016 1.00 17.73 279 ILE A C 1
ATOM 2177 O O . ILE A 1 279 ? 16.800 72.910 54.010 1.00 16.08 279 ILE A O 1
ATOM 2182 N N . THR A 1 280 ? 14.598 73.334 53.966 1.00 17.99 280 THR A N 1
ATOM 2183 C CA . THR A 1 280 ? 14.851 74.776 53.957 1.00 19.09 280 THR A CA 1
ATOM 2184 C C . THR A 1 280 ? 15.560 75.228 55.220 1.00 18.67 280 THR A C 1
ATOM 2185 O O . THR A 1 280 ? 16.506 76.009 55.135 1.00 17.60 280 THR A O 1
ATOM 2189 N N . LYS A 1 281 ? 15.109 74.761 56.392 1.00 18.82 281 LYS A N 1
ATOM 2190 C CA . LYS A 1 281 ? 15.746 75.127 57.649 1.00 20.62 281 LYS A CA 1
ATOM 2191 C C . LYS A 1 281 ? 17.232 74.793 57.604 1.00 19.15 281 LYS A C 1
ATOM 2192 O O . LYS A 1 281 ? 18.078 75.590 58.030 1.00 17.51 281 LYS A O 1
ATOM 2198 N N . ALA A 1 282 ? 17.525 73.602 57.065 1.00 17.86 282 ALA A N 1
ATOM 2199 C CA . ALA A 1 282 ? 18.917 73.145 56.978 1.00 16.22 282 ALA A CA 1
ATOM 2200 C C . ALA A 1 282 ? 19.718 74.065 56.054 1.00 15.42 282 ALA A C 1
ATOM 2201 O O . ALA A 1 282 ? 20.863 74.420 56.345 1.00 15.40 282 ALA A O 1
ATOM 2203 N N . LEU A 1 283 ? 19.106 74.443 54.925 1.00 15.23 283 LEU A N 1
ATOM 2204 C CA . LEU A 1 283 ? 19.804 75.358 54.016 1.00 15.25 283 LEU A CA 1
ATOM 2205 C C . LEU A 1 283 ? 20.042 76.728 54.621 1.00 16.23 283 LEU A C 1
ATOM 2206 O O . LEU A 1 283 ? 21.104 77.287 54.422 1.00 15.65 283 LEU A O 1
ATOM 2211 N N . VAL A 1 284 ? 19.050 77.247 55.358 1.00 16.68 284 VAL A N 1
ATOM 2212 C CA . VAL A 1 284 ? 19.200 78.572 55.963 1.00 18.17 284 VAL A CA 1
ATOM 2213 C C . VAL A 1 284 ? 20.320 78.546 56.983 1.00 19.28 284 VAL A C 1
ATOM 2214 O O . VAL A 1 284 ? 21.116 79.480 57.079 1.00 19.70 284 VAL A O 1
ATOM 2218 N N . GLU A 1 285 ? 20.374 77.488 57.798 1.00 18.78 285 GLU A N 1
ATOM 2219 C CA . GLU A 1 285 ? 21.438 77.410 58.775 1.00 19.72 285 GLU A CA 1
ATOM 2220 C C . GLU A 1 285 ? 22.807 77.375 58.095 1.00 18.77 285 GLU A C 1
ATOM 2221 O O . GLU A 1 285 ? 23.699 78.058 58.585 1.00 19.98 285 GLU A O 1
ATOM 2227 N N . ALA A 1 286 ? 22.929 76.590 57.037 1.00 17.41 286 ALA A N 1
ATOM 2228 C CA . ALA A 1 286 ? 24.223 76.524 56.359 1.00 15.28 286 ALA A CA 1
ATOM 2229 C C . ALA A 1 286 ? 24.579 77.759 55.549 1.00 16.84 286 ALA A C 1
ATOM 2230 O O . ALA A 1 286 ? 25.740 78.173 55.582 1.00 17.12 286 ALA A O 1
ATOM 2232 N N . PHE A 1 287 ? 23.616 78.325 54.827 1.00 15.82 287 PHE A N 1
ATOM 2233 C CA . PHE A 1 287 ? 23.928 79.383 53.874 1.00 16.57 287 PHE A CA 1
ATOM 2234 C C . PHE A 1 287 ? 23.603 80.811 54.237 1.00 18.02 287 PHE A C 1
ATOM 2235 O O . PHE A 1 287 ? 24.223 81.705 53.648 1.00 17.94 287 PHE A O 1
ATOM 2243 N N A GLU A 1 288 ? 22.763 81.051 55.249 0.50 17.89 288 GLU A N 1
ATOM 2244 N N B GLU A 1 288 ? 22.796 81.065 55.265 0.50 18.52 288 GLU A N 1
ATOM 2245 C CA A GLU A 1 288 ? 22.517 82.413 55.714 0.50 19.73 288 GLU A CA 1
ATOM 2246 C CA B GLU A 1 288 ? 22.546 82.452 55.650 0.50 20.59 288 GLU A CA 1
ATOM 2247 C C A GLU A 1 288 ? 23.829 83.113 56.042 0.50 20.75 288 GLU A C 1
ATOM 2248 C C B GLU A 1 288 ? 23.786 83.174 56.147 0.50 21.14 288 GLU A C 1
ATOM 2249 O O A GLU A 1 288 ? 24.097 84.204 55.526 0.50 20.81 288 GLU A O 1
ATOM 2250 O O B GLU A 1 288 ? 24.012 84.339 55.787 0.50 20.32 288 GLU A O 1
ATOM 2261 N N . PRO A 1 289 ? 24.713 82.461 56.793 1.00 21.31 289 PRO A N 1
ATOM 2262 C CA . PRO A 1 289 ? 25.984 83.047 57.184 1.00 21.57 289 PRO A CA 1
ATOM 2263 C C . PRO A 1 289 ? 26.910 83.373 56.033 1.00 21.46 289 PRO A C 1
ATOM 2264 O O . PRO A 1 289 ? 27.794 84.229 56.170 1.00 22.64 289 PRO A O 1
ATOM 2268 N N . LEU A 1 290 ? 26.757 82.752 54.871 1.00 21.12 290 LEU A N 1
ATOM 2269 C CA . LEU A 1 290 ? 27.536 83.027 53.690 1.00 22.11 290 LEU A CA 1
ATOM 2270 C C . LEU A 1 290 ? 26.859 84.061 52.806 1.00 21.15 290 LEU A C 1
ATOM 2271 O O . LEU A 1 290 ? 27.360 84.457 51.751 1.00 22.07 290 LEU A O 1
ATOM 2276 N N . GLY A 1 291 ? 25.662 84.485 53.210 1.00 21.26 291 GLY A N 1
ATOM 2277 C CA . GLY A 1 291 ? 24.910 85.464 52.438 1.00 20.91 291 GLY A CA 1
ATOM 2278 C C . GLY A 1 291 ? 24.291 84.872 51.188 1.00 21.20 291 GLY A C 1
ATOM 2279 O O . GLY A 1 291 ? 23.980 85.581 50.222 1.00 21.73 291 GLY A O 1
ATOM 2280 N N . ILE A 1 292 ? 24.109 83.550 51.138 1.00 20.59 292 ILE A N 1
ATOM 2281 C CA . ILE A 1 292 ? 23.488 82.938 49.967 1.00 20.21 292 ILE A CA 1
ATOM 2282 C C . ILE A 1 292 ? 22.070 82.496 50.272 1.00 20.19 292 ILE A C 1
ATOM 2283 O O . ILE A 1 292 ? 21.843 81.760 51.239 1.00 19.48 292 ILE A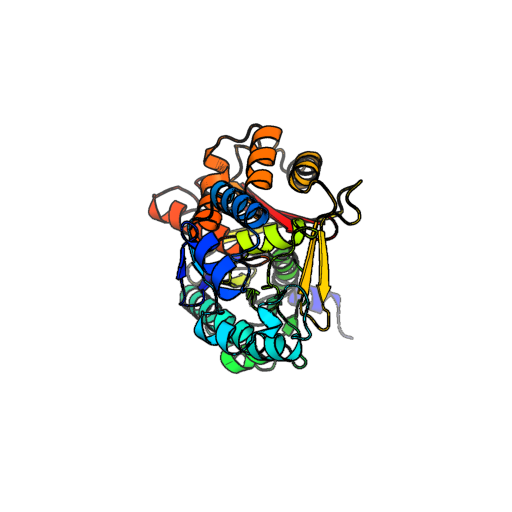 O 1
ATOM 2288 N N . SER A 1 293 ? 21.133 82.881 49.410 1.00 20.04 293 SER A N 1
ATOM 2289 C CA . SER A 1 293 ? 19.752 82.485 49.597 1.00 20.65 293 SER A CA 1
ATOM 2290 C C . SER A 1 293 ? 19.202 81.872 48.307 1.00 20.65 293 SER A C 1
ATOM 2291 O O . SER A 1 293 ? 18.089 81.354 48.353 1.00 20.46 293 SER A O 1
ATOM 2294 N N . ASP A 1 294 ? 19.934 82.016 47.207 1.00 18.85 294 ASP A N 1
ATOM 2295 C CA . ASP A 1 294 ? 19.483 81.422 45.938 1.00 18.11 294 ASP A CA 1
ATOM 2296 C C . ASP A 1 294 ? 19.996 79.986 45.887 1.00 17.26 294 ASP A C 1
ATOM 2297 O O . ASP A 1 294 ? 21.189 79.758 45.635 1.00 17.87 294 ASP A O 1
ATOM 2302 N N . TYR A 1 295 ? 19.119 79.008 46.121 1.00 17.52 295 TYR A N 1
ATOM 2303 C CA . TYR A 1 295 ? 19.614 77.621 46.148 1.00 16.56 295 TYR A CA 1
ATOM 2304 C C . TYR A 1 295 ? 19.847 77.006 44.796 1.00 17.69 295 TYR A C 1
ATOM 2305 O O . TYR A 1 295 ? 20.331 75.869 44.699 1.00 16.99 295 TYR A O 1
ATOM 2314 N N . ASN A 1 296 ? 19.621 77.742 43.694 1.00 16.68 296 ASN A N 1
ATOM 2315 C CA . ASN A 1 296 ? 20.029 77.280 42.372 1.00 16.20 296 ASN A CA 1
ATOM 2316 C C . ASN A 1 296 ? 21.445 77.757 42.072 1.00 16.44 296 ASN A C 1
ATOM 2317 O O . ASN A 1 296 ? 22.016 77.327 41.059 1.00 16.60 296 ASN A O 1
ATOM 2322 N N . SER A 1 297 ? 21.996 78.622 42.933 1.00 15.01 297 SER A N 1
ATOM 2323 C CA . SER A 1 297 ? 23.311 79.181 42.676 1.00 16.57 297 SER A CA 1
ATOM 2324 C C . SER A 1 297 ? 24.428 78.346 43.303 1.00 15.62 297 SER A C 1
ATOM 2325 O O . SER A 1 297 ? 25.587 78.744 43.183 1.00 15.90 297 SER A O 1
ATOM 2328 N N . ILE A 1 298 ? 24.056 77.264 43.964 1.00 15.55 298 ILE A N 1
ATOM 2329 C CA . ILE A 1 298 ? 25.015 76.354 44.570 1.00 14.55 298 ILE A CA 1
ATOM 2330 C C . ILE A 1 298 ? 24.897 74.973 43.912 1.00 13.78 298 ILE A C 1
ATOM 2331 O O . ILE A 1 298 ? 23.854 74.670 43.315 1.00 14.53 298 ILE A O 1
ATOM 2336 N N . PHE A 1 299 ? 25.956 74.161 44.008 1.00 12.83 299 PHE A N 1
ATOM 2337 C CA . PHE A 1 299 ? 25.880 72.802 43.445 1.00 12.31 299 PHE A CA 1
ATOM 2338 C C . PHE A 1 299 ? 25.345 71.815 44.491 1.00 13.26 299 PHE A C 1
ATOM 2339 O O . PHE A 1 299 ? 25.452 72.106 45.686 1.00 15.12 299 PHE A O 1
ATOM 2347 N N . TRP A 1 300 ? 24.579 70.831 44.023 1.00 13.84 300 TRP A N 1
ATOM 2348 C CA . TRP A 1 300 ? 23.848 69.948 44.915 1.00 14.39 300 TRP A CA 1
ATOM 2349 C C . TRP A 1 300 ? 24.271 68.490 44.885 1.00 14.32 300 TRP A C 1
ATOM 2350 O O . TRP A 1 300 ? 24.498 67.919 43.820 1.00 13.72 300 TRP A O 1
ATOM 2361 N N . ILE A 1 301 ? 24.380 67.872 46.064 1.00 12.51 301 ILE A N 1
ATOM 2362 C CA . ILE A 1 301 ? 24.554 66.438 46.240 1.00 12.68 301 ILE A CA 1
ATOM 2363 C C . ILE A 1 301 ? 23.537 65.987 47.308 1.00 13.15 301 ILE A C 1
ATOM 2364 O O . ILE A 1 301 ? 23.579 66.510 48.424 1.00 13.61 301 ILE A O 1
ATOM 2369 N N . ALA A 1 302 ? 22.559 65.170 46.958 1.00 13.50 302 ALA A N 1
ATOM 2370 C CA . ALA A 1 302 ? 21.554 64.747 47.937 1.00 13.82 302 ALA A CA 1
ATOM 2371 C C . ALA A 1 302 ? 21.481 63.238 47.961 1.00 14.27 302 ALA A C 1
ATOM 2372 O O . ALA A 1 302 ? 21.433 62.604 46.894 1.00 15.40 302 ALA A O 1
ATOM 2374 N N . HIS A 1 303 ? 21.438 62.642 49.154 1.00 13.19 303 HIS A N 1
ATOM 2375 C CA . HIS A 1 303 ? 21.298 61.192 49.212 1.00 14.07 303 HIS A CA 1
ATOM 2376 C C . HIS A 1 303 ? 19.984 60.779 48.563 1.00 13.88 303 HIS A C 1
ATOM 2377 O O . HIS A 1 303 ? 18.895 61.169 49.008 1.00 14.15 303 HIS A O 1
ATOM 2384 N N . PRO A 1 304 ? 20.068 59.933 47.543 1.00 13.60 304 PRO A N 1
ATOM 2385 C CA . PRO A 1 304 ? 18.838 59.556 46.817 1.00 14.86 304 PRO A CA 1
ATOM 2386 C C . PRO A 1 304 ? 18.202 58.353 47.462 1.00 15.63 304 PRO A C 1
ATOM 2387 O O . PRO A 1 304 ? 18.128 57.279 46.866 1.00 16.46 304 PRO A O 1
ATOM 2391 N N . GLY A 1 305 ? 17.568 58.611 48.620 1.00 14.65 305 GLY A N 1
ATOM 2392 C CA . GLY A 1 305 ? 16.957 57.509 49.394 1.00 15.08 305 GLY A CA 1
ATOM 2393 C C . GLY A 1 305 ? 15.926 56.800 48.515 1.00 16.69 305 GLY A C 1
ATOM 2394 O O . GLY A 1 305 ? 15.817 55.582 48.548 1.00 18.85 305 GLY A O 1
ATOM 2395 N N . GLY A 1 306 ? 15.192 57.640 47.804 1.00 17.18 306 GLY A N 1
ATOM 2396 C CA . GLY A 1 306 ? 14.236 57.198 46.789 1.00 18.10 306 GLY A CA 1
ATOM 2397 C C . GLY A 1 306 ? 14.050 58.421 45.893 1.00 18.03 306 GLY A C 1
ATOM 2398 O O . GLY A 1 306 ? 14.340 59.549 46.299 1.00 17.71 306 GLY A O 1
ATOM 2399 N N . PRO A 1 307 ? 13.530 58.225 44.687 1.00 18.14 307 PRO A N 1
ATOM 2400 C CA . PRO A 1 307 ? 13.274 59.327 43.776 1.00 18.60 307 PRO A CA 1
ATOM 2401 C C . PRO A 1 307 ? 12.288 60.349 44.309 1.00 17.96 307 PRO A C 1
ATOM 2402 O O . PRO A 1 307 ? 12.444 61.551 44.028 1.00 20.03 307 PRO A O 1
ATOM 2406 N N . ALA A 1 308 ? 11.309 59.935 45.107 1.00 18.42 308 ALA A N 1
ATOM 2407 C CA . ALA A 1 308 ? 10.336 60.877 45.661 1.00 18.54 308 ALA A CA 1
ATOM 2408 C C . ALA A 1 308 ? 10.985 61.888 46.598 1.00 18.30 308 ALA A C 1
ATOM 2409 O O . ALA A 1 308 ? 10.524 63.031 46.659 1.00 18.75 308 ALA A O 1
ATOM 2411 N N . ILE A 1 309 ? 12.046 61.516 47.316 1.00 17.75 309 ILE A N 1
ATOM 2412 C CA . ILE A 1 309 ? 12.748 62.501 48.135 1.00 16.91 309 ILE A CA 1
ATOM 2413 C C . ILE A 1 309 ? 13.254 63.631 47.222 1.00 17.40 309 ILE A C 1
ATOM 2414 O O . ILE A 1 309 ? 13.083 64.811 47.494 1.00 17.91 309 ILE A O 1
ATOM 2419 N N . LEU A 1 310 ? 13.962 63.237 46.157 1.00 16.14 310 LEU A N 1
ATOM 2420 C CA . LEU A 1 310 ? 14.532 64.211 45.229 1.00 16.77 310 LEU A CA 1
ATOM 2421 C C . LEU A 1 310 ? 13.465 65.077 44.573 1.00 17.60 310 LEU A C 1
ATOM 2422 O O . LEU A 1 310 ? 13.592 66.298 44.491 1.00 18.50 310 LEU A O 1
ATOM 2427 N N . ASP A 1 311 ? 12.403 64.411 44.089 1.00 18.03 311 ASP A N 1
ATOM 2428 C CA . ASP A 1 311 ? 11.325 65.120 43.421 1.00 18.26 311 ASP A CA 1
ATOM 2429 C C . ASP A 1 311 ? 10.663 66.138 44.349 1.00 18.71 311 ASP A C 1
ATOM 2430 O O . ASP A 1 311 ? 10.427 67.268 43.939 1.00 18.50 311 ASP A O 1
ATOM 2435 N N . GLN A 1 312 ? 10.378 65.717 45.589 1.00 18.10 312 GLN A N 1
ATOM 2436 C CA . GLN A 1 312 ? 9.728 66.676 46.490 1.00 18.31 312 GLN A CA 1
ATOM 2437 C C . GLN A 1 312 ? 10.656 67.796 46.920 1.00 17.96 312 GLN A C 1
ATOM 2438 O O . GLN A 1 312 ? 10.187 68.910 47.162 1.00 19.15 312 GLN A O 1
ATOM 2444 N N . VAL A 1 313 ? 11.950 67.513 47.054 1.00 16.94 313 VAL A N 1
ATOM 2445 C CA . VAL A 1 313 ? 12.876 68.582 47.453 1.00 18.19 313 VAL A CA 1
ATOM 2446 C C . VAL A 1 313 ? 12.939 69.613 46.333 1.00 18.30 313 VAL A C 1
ATOM 2447 O O . VAL A 1 313 ? 12.912 70.844 46.517 1.00 18.19 313 VAL A O 1
ATOM 2451 N N . GLU A 1 314 ? 13.091 69.098 45.110 1.00 17.33 314 GLU A N 1
ATOM 2452 C CA . GLU A 1 314 ? 13.142 69.975 43.928 1.00 19.41 314 GLU A CA 1
ATOM 2453 C C . GLU A 1 314 ? 11.886 70.828 43.859 1.00 20.76 314 GLU A C 1
ATOM 2454 O O . GLU A 1 314 ? 11.957 72.038 43.642 1.00 19.54 314 GLU A O 1
ATOM 2460 N N . GLN A 1 315 ? 10.710 70.225 44.034 1.00 21.36 315 GLN A N 1
ATOM 2461 C CA . GLN A 1 315 ? 9.442 70.949 44.003 1.00 23.51 315 GLN A CA 1
ATOM 2462 C C . GLN A 1 315 ? 9.354 72.003 45.109 1.00 21.43 315 GLN A C 1
ATOM 2463 O O . GLN A 1 315 ? 9.067 73.169 44.866 1.00 22.20 315 GLN A O 1
ATOM 2469 N N . LYS A 1 316 ? 9.690 71.606 46.334 1.00 20.59 316 LYS A N 1
ATOM 2470 C CA . LYS A 1 316 ? 9.664 72.508 47.478 1.00 20.96 316 LYS A CA 1
ATOM 2471 C C . LYS A 1 316 ? 10.486 73.769 47.221 1.00 20.21 316 LYS A C 1
ATOM 2472 O O . LYS A 1 316 ? 9.992 74.887 47.410 1.00 20.81 316 LYS A O 1
ATOM 2478 N N . LEU A 1 317 ? 11.729 73.599 46.795 1.00 18.48 317 LEU A N 1
ATOM 2479 C CA . LEU A 1 317 ? 12.619 74.734 46.641 1.00 17.95 317 LEU A CA 1
ATOM 2480 C C . LEU A 1 317 ? 12.583 75.461 45.311 1.00 17.92 317 LEU A C 1
ATOM 2481 O O . LEU A 1 317 ? 13.291 76.440 45.143 1.00 19.57 317 LEU A O 1
ATOM 2486 N N . ALA A 1 318 ? 11.895 74.907 44.326 1.00 16.98 318 ALA A N 1
ATOM 2487 C CA . ALA A 1 318 ? 11.919 75.400 42.960 1.00 18.25 318 ALA A CA 1
ATOM 2488 C C . ALA A 1 318 ? 13.330 75.271 42.367 1.00 17.93 318 ALA A C 1
ATOM 2489 O O . ALA A 1 318 ? 13.850 76.181 41.731 1.00 17.27 318 ALA A O 1
ATOM 2491 N N . LEU A 1 319 ? 13.977 74.150 42.672 1.00 17.79 319 LEU A N 1
ATOM 2492 C CA . LEU A 1 319 ? 15.274 73.879 42.056 1.00 17.69 319 LEU A CA 1
ATOM 2493 C C . LEU A 1 319 ? 15.055 73.661 40.551 1.00 18.07 319 LEU A C 1
ATOM 2494 O O . LEU A 1 319 ? 14.091 72.994 40.150 1.00 18.10 319 LEU A O 1
ATOM 2499 N N . LYS A 1 320 ? 15.994 74.175 39.754 1.00 18.95 320 LYS A N 1
ATOM 2500 C CA . LYS A 1 320 ? 15.913 73.804 38.318 1.00 18.23 320 LYS A CA 1
ATOM 2501 C C . LYS A 1 320 ? 16.092 72.310 38.242 1.00 19.36 320 LYS A C 1
ATOM 2502 O O . LYS A 1 320 ? 16.856 71.710 39.020 1.00 17.94 320 LYS A O 1
ATOM 2508 N N . PRO A 1 321 ? 15.475 71.622 37.282 1.00 20.08 321 PRO A N 1
ATOM 2509 C CA . PRO A 1 321 ? 15.597 70.185 37.124 1.00 20.92 321 PRO A CA 1
ATOM 2510 C C . PRO A 1 321 ? 17.008 69.651 37.031 1.00 20.98 321 PRO A C 1
ATOM 2511 O O . PRO A 1 321 ? 17.350 68.555 37.518 1.00 22.52 321 PRO A O 1
ATOM 2515 N N . GLU A 1 322 ? 17.938 70.446 36.504 1.00 19.28 322 GLU A N 1
ATOM 2516 C CA . GLU A 1 322 ? 19.314 70.042 36.334 1.00 20.34 322 GLU A CA 1
ATOM 2517 C C . GLU A 1 322 ? 20.088 69.985 37.638 1.00 17.51 322 GLU A C 1
ATOM 2518 O O . GLU A 1 322 ? 21.109 69.306 37.669 1.00 18.23 322 GLU A O 1
ATOM 2524 N N . LYS A 1 323 ? 19.637 70.682 38.694 1.00 16.43 323 LYS A N 1
ATOM 2525 C CA . LYS A 1 323 ? 20.450 70.646 39.914 1.00 15.95 323 LYS A CA 1
ATOM 2526 C C . LYS A 1 323 ? 20.709 69.223 40.403 1.00 15.64 323 LYS A C 1
ATOM 2527 O O . LYS A 1 323 ? 21.814 68.967 40.885 1.00 15.62 323 LYS A O 1
ATOM 2533 N N . MET A 1 324 ? 19.714 68.350 40.343 1.00 16.46 324 MET A N 1
ATOM 2534 C CA . MET A 1 324 ? 19.855 66.975 40.799 1.00 16.71 324 MET A CA 1
ATOM 2535 C C . MET A 1 324 ? 20.365 66.023 39.728 1.00 16.25 324 MET A C 1
ATOM 2536 O O . MET A 1 324 ? 20.348 64.812 39.965 1.00 16.22 324 MET A O 1
ATOM 2541 N N . ASN A 1 325 ? 20.908 66.493 38.620 1.00 16.43 325 ASN A N 1
ATOM 2542 C CA . ASN A 1 325 ? 21.400 65.591 37.583 1.00 16.70 325 ASN A CA 1
ATOM 2543 C C . ASN A 1 325 ? 22.400 64.556 38.090 1.00 15.77 325 ASN A C 1
ATOM 2544 O O . ASN A 1 325 ? 22.221 63.361 37.803 1.00 15.92 325 ASN A O 1
ATOM 2549 N N . ALA A 1 326 ? 23.471 64.986 38.756 1.00 15.30 326 ALA A N 1
ATOM 2550 C CA . ALA A 1 326 ? 24.506 64.030 39.178 1.00 15.04 326 ALA A CA 1
ATOM 2551 C C . ALA A 1 326 ? 23.933 63.046 40.189 1.00 14.04 326 ALA A C 1
ATOM 2552 O O . ALA A 1 326 ? 24.233 61.847 40.102 1.00 14.43 326 ALA A O 1
ATOM 2554 N N . THR A 1 327 ? 23.065 63.555 41.067 1.00 13.34 327 THR A N 1
ATOM 2555 C CA . THR A 1 327 ? 22.412 62.655 42.036 1.00 12.72 327 THR A CA 1
ATOM 2556 C C . THR A 1 327 ? 21.589 61.579 41.350 1.00 14.33 327 THR A C 1
ATOM 2557 O O . THR A 1 327 ? 21.690 60.388 41.676 1.00 14.77 327 THR A O 1
ATOM 2561 N N . ARG A 1 328 ? 20.744 62.008 40.415 1.00 13.96 328 ARG A N 1
ATOM 2562 C CA . ARG A 1 328 ? 19.886 61.059 39.710 1.00 15.49 328 ARG A CA 1
ATOM 2563 C C . ARG A 1 328 ? 20.651 60.108 38.812 1.00 15.85 328 ARG A C 1
ATOM 2564 O O . ARG A 1 328 ? 20.204 58.992 38.579 1.00 15.33 328 ARG A O 1
ATOM 2572 N N . GLU A 1 329 ? 21.783 60.551 38.258 1.00 16.36 329 GLU A N 1
ATOM 2573 C CA . GLU A 1 329 ? 22.594 59.655 37.431 1.00 16.79 329 GLU A CA 1
ATOM 2574 C C . GLU A 1 329 ? 23.148 58.514 38.282 1.00 16.42 329 GLU A C 1
ATOM 2575 O O . GLU A 1 329 ? 23.093 57.369 37.851 1.00 15.50 329 GLU A O 1
ATOM 2581 N N . VAL A 1 330 ? 23.607 58.808 39.507 1.00 15.14 330 VAL A N 1
ATOM 2582 C CA . VAL A 1 330 ? 24.069 57.731 40.391 1.00 14.21 330 VAL A CA 1
ATOM 2583 C C . VAL A 1 330 ? 22.888 56.833 40.777 1.00 14.37 330 VAL A C 1
ATOM 2584 O O . VAL A 1 330 ? 23.040 55.601 40.773 1.00 14.29 330 VAL A O 1
ATOM 2588 N N . LEU A 1 331 ? 21.736 57.420 41.109 1.00 13.03 331 LEU A N 1
ATOM 2589 C CA . LEU A 1 331 ? 20.564 56.608 41.444 1.00 14.15 331 LEU A CA 1
ATOM 2590 C C . LEU A 1 331 ? 20.243 55.640 40.301 1.00 14.06 331 LEU A C 1
ATOM 2591 O O . LEU A 1 331 ? 19.997 54.449 40.485 1.00 15.30 331 LEU A O 1
ATOM 2596 N N . SER A 1 332 ? 20.250 56.177 39.083 1.00 15.26 332 SER A N 1
ATOM 2597 C CA . SER A 1 332 ? 19.938 55.370 37.898 1.00 15.52 332 SER A CA 1
ATOM 2598 C C . SER A 1 332 ? 20.899 54.230 37.647 1.00 16.60 332 SER A C 1
ATOM 2599 O O . SER A 1 332 ? 20.450 53.120 37.331 1.00 16.13 332 SER A O 1
ATOM 2602 N N . GLU A 1 333 ? 22.198 54.440 37.783 1.00 16.11 333 GLU A N 1
ATOM 2603 C CA . GLU A 1 333 ? 23.203 53.455 37.468 1.00 16.20 333 GLU A CA 1
ATOM 2604 C C . GLU A 1 333 ? 23.543 52.490 38.585 1.00 15.60 333 GLU A C 1
ATOM 2605 O O . GLU A 1 333 ? 24.163 51.463 38.355 1.00 16.26 333 GLU A O 1
ATOM 2611 N N . TYR A 1 334 ? 23.288 52.900 39.843 1.00 15.71 334 TYR A N 1
ATOM 2612 C CA . TYR A 1 334 ? 23.674 52.091 40.979 1.00 15.74 334 TYR A CA 1
ATOM 2613 C C . TYR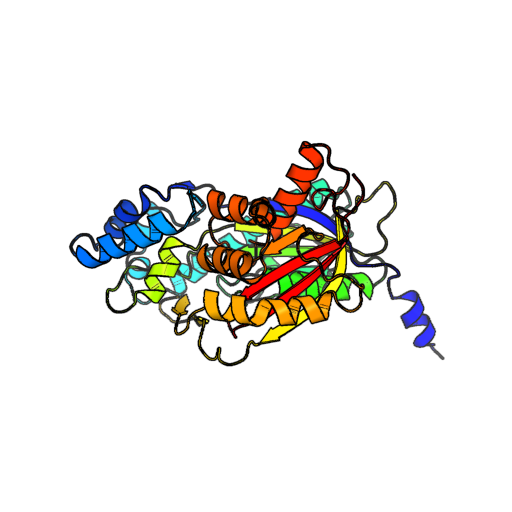 A 1 334 ? 22.623 51.858 42.049 1.00 15.28 334 TYR A C 1
ATOM 2614 O O . TYR A 1 334 ? 22.858 51.013 42.918 1.00 15.44 334 TYR A O 1
ATOM 2623 N N . GLY A 1 335 ? 21.520 52.566 42.028 1.00 13.99 335 GLY A N 1
ATOM 2624 C CA . GLY A 1 335 ? 20.482 52.463 43.049 1.00 14.54 335 GLY A CA 1
ATOM 2625 C C . GLY A 1 335 ? 20.953 53.173 44.328 1.00 15.46 335 GLY A C 1
ATOM 2626 O O . GLY A 1 335 ? 21.981 53.850 44.360 1.00 15.37 335 GLY A O 1
ATOM 2627 N N . ASN A 1 336 ? 20.260 52.858 45.418 1.00 14.64 336 ASN A N 1
ATOM 2628 C CA . ASN A 1 336 ? 20.581 53.496 46.715 1.00 14.06 336 ASN A CA 1
ATOM 2629 C C . ASN A 1 336 ? 21.625 52.638 47.411 1.00 13.77 336 ASN A C 1
ATOM 2630 O O . ASN A 1 336 ? 21.343 51.564 47.968 1.00 15.13 336 ASN A O 1
ATOM 2635 N N . MET A 1 337 ? 22.860 53.102 47.412 1.00 13.91 337 MET A N 1
ATOM 2636 C CA . MET A 1 337 ? 23.989 52.424 48.036 1.00 14.03 337 MET A CA 1
ATOM 2637 C C . MET A 1 337 ? 24.263 52.954 49.455 1.00 13.82 337 MET A C 1
ATOM 2638 O O . MET A 1 337 ? 25.407 52.897 49.910 1.00 14.22 337 MET A O 1
ATOM 2643 N N . SER A 1 338 ? 23.204 53.399 50.115 1.00 13.69 338 SER A N 1
ATOM 2644 C CA . SER A 1 338 ? 23.334 53.851 51.505 1.00 14.83 338 SER A CA 1
ATOM 2645 C C . SER A 1 338 ? 24.451 54.845 51.693 1.00 15.37 338 SER A C 1
ATOM 2646 O O . SER A 1 338 ? 24.546 55.746 50.850 1.00 15.36 338 SER A O 1
ATOM 2649 N N . SER A 1 339 ? 25.355 54.683 52.673 1.00 13.76 339 SER A N 1
ATOM 2650 C CA . SER A 1 339 ? 26.338 55.706 52.983 1.00 15.67 339 SER A CA 1
ATOM 2651 C C . SER A 1 339 ? 27.269 56.067 51.841 1.00 15.05 339 SER A C 1
ATOM 2652 O O . SER A 1 339 ? 27.659 57.218 51.677 1.00 16.05 339 SER A O 1
ATOM 2655 N N . ALA A 1 340 ? 27.513 55.127 50.920 1.00 13.74 340 ALA A N 1
ATOM 2656 C CA . ALA A 1 340 ? 28.442 55.414 49.835 1.00 14.15 340 ALA A CA 1
ATOM 2657 C C . ALA A 1 340 ? 27.866 56.281 48.740 1.00 14.26 340 ALA A C 1
ATOM 2658 O O . ALA A 1 340 ? 28.621 56.881 47.961 1.00 14.56 340 ALA A O 1
ATOM 2660 N N A CYS A 1 341 ? 26.548 56.341 48.600 0.50 13.99 341 CYS A N 1
ATOM 2661 N N B CYS A 1 341 ? 26.562 56.349 48.607 0.50 13.15 341 CYS A N 1
ATOM 2662 C CA A CYS A 1 341 ? 25.868 57.063 47.539 0.50 14.63 341 CYS A CA 1
ATOM 2663 C CA B CYS A 1 341 ? 25.906 57.034 47.504 0.50 13.11 341 CYS A CA 1
ATOM 2664 C C A CYS A 1 341 ? 26.402 58.459 47.281 0.50 14.04 341 CYS A C 1
ATOM 2665 C C B CYS A 1 341 ? 26.251 58.483 47.274 0.50 13.27 341 CYS A C 1
ATOM 2666 O O A CYS A 1 341 ? 26.865 58.820 46.192 0.50 13.06 341 CYS A O 1
ATOM 2667 O O B CYS A 1 341 ? 26.581 58.901 46.144 0.50 12.94 341 CYS A O 1
ATOM 2672 N N . VAL A 1 342 ? 26.354 59.288 48.326 1.00 12.77 342 VAL A N 1
ATOM 2673 C CA . VAL A 1 342 ? 26.754 60.697 48.146 1.00 13.48 342 VAL A CA 1
ATOM 2674 C C . VAL A 1 342 ? 28.192 60.821 47.675 1.00 13.27 342 VAL A C 1
ATOM 2675 O O . VAL A 1 342 ? 28.544 61.836 47.038 1.00 14.21 342 VAL A O 1
ATOM 2679 N N . LEU A 1 343 ? 29.072 59.887 48.018 1.00 13.39 343 LEU A N 1
ATOM 2680 C CA . LEU A 1 343 ? 30.465 59.905 47.604 1.00 12.29 343 LEU A CA 1
ATOM 2681 C C . LEU A 1 343 ? 30.564 59.503 46.133 1.00 12.86 343 LEU A C 1
ATOM 2682 O O . LEU A 1 343 ? 31.304 60.192 45.414 1.00 13.32 343 LEU A O 1
ATOM 2687 N N . PHE A 1 344 ? 29.717 58.609 45.653 1.00 13.34 344 PHE A N 1
ATOM 2688 C CA . PHE A 1 344 ? 29.652 58.361 44.208 1.00 12.87 344 PHE A CA 1
ATOM 2689 C C . PHE A 1 344 ? 29.178 59.612 43.482 1.00 13.23 344 PHE A C 1
ATOM 2690 O O . PHE A 1 344 ? 29.629 59.913 42.375 1.00 13.87 344 PHE A O 1
ATOM 2698 N N . ILE A 1 345 ? 28.252 60.343 44.068 1.00 12.93 345 ILE A N 1
ATOM 2699 C CA . ILE A 1 345 ? 27.718 61.558 43.452 1.00 13.23 345 ILE A CA 1
ATOM 2700 C C . ILE A 1 345 ? 28.784 62.634 43.394 1.00 13.89 345 ILE A C 1
ATOM 2701 O O . ILE A 1 345 ? 28.877 63.326 42.359 1.00 14.21 345 ILE A O 1
ATOM 2706 N N . LEU A 1 346 ? 29.584 62.854 44.423 1.00 13.65 346 LEU A N 1
ATOM 2707 C CA . LEU A 1 346 ? 30.699 63.791 44.316 1.00 13.80 346 LEU A CA 1
ATOM 2708 C C . LEU A 1 346 ? 31.607 63.385 43.152 1.00 14.29 346 LEU A C 1
ATOM 2709 O O . LEU A 1 346 ? 32.074 64.262 42.431 1.00 14.94 346 LEU A O 1
ATOM 2714 N N . ASP A 1 347 ? 31.909 62.088 43.014 1.00 14.61 347 ASP A N 1
ATOM 2715 C CA . ASP A 1 347 ? 32.792 61.635 41.939 1.00 15.78 347 ASP A CA 1
ATOM 2716 C C . ASP A 1 347 ? 32.162 61.928 40.583 1.00 15.26 347 ASP A C 1
ATOM 2717 O O . ASP A 1 347 ? 32.870 62.474 39.720 1.00 16.50 347 ASP A O 1
ATOM 2722 N N . GLU A 1 348 ? 30.889 61.617 40.381 1.00 14.15 348 GLU A N 1
ATOM 2723 C CA . GLU A 1 348 ? 30.180 61.895 39.144 1.00 14.19 348 GLU A CA 1
ATOM 2724 C C . GLU A 1 348 ? 30.199 63.384 38.819 1.00 16.26 348 GLU A C 1
ATOM 2725 O O . GLU A 1 348 ? 30.519 63.757 37.683 1.00 16.66 348 GLU A O 1
ATOM 2731 N N . MET A 1 349 ? 29.956 64.199 39.843 1.00 15.15 349 MET A N 1
ATOM 2732 C CA . MET A 1 349 ? 29.927 65.648 39.628 1.00 15.13 349 MET A CA 1
ATOM 2733 C C . MET A 1 349 ? 31.297 66.164 39.229 1.00 15.44 349 MET A C 1
ATOM 2734 O O . MET A 1 349 ? 31.344 66.945 38.255 1.00 17.24 349 MET A O 1
ATOM 2739 N N . ARG A 1 350 ? 32.371 65.794 39.896 1.00 14.63 350 ARG A N 1
ATOM 2740 C CA . ARG A 1 350 ? 33.683 66.377 39.544 1.00 15.89 350 ARG A CA 1
ATOM 2741 C C . ARG A 1 350 ? 34.142 65.786 38.213 1.00 16.52 350 ARG A C 1
ATOM 2742 O O . ARG A 1 350 ? 34.722 66.555 37.425 1.00 18.12 350 ARG A O 1
ATOM 2750 N N . LYS A 1 351 ? 33.854 64.527 37.932 1.00 18.63 351 LYS A N 1
ATOM 2751 C CA . LYS A 1 351 ? 34.215 63.971 36.619 1.00 18.71 351 LYS A CA 1
ATOM 2752 C C . LYS A 1 351 ? 33.459 64.619 35.480 1.00 19.40 351 LYS A C 1
ATOM 2753 O O . LYS A 1 351 ? 34.115 64.975 34.469 1.00 20.62 351 LYS A O 1
ATOM 2759 N N . LYS A 1 352 ? 32.158 64.813 35.574 1.00 18.03 352 LYS A N 1
ATOM 2760 C CA . LYS A 1 352 ? 31.378 65.436 34.505 1.00 20.67 352 LYS A CA 1
ATOM 2761 C C . LYS A 1 352 ? 31.755 66.907 34.353 1.00 22.55 352 LYS A C 1
ATOM 2762 O O . LYS A 1 352 ? 31.863 67.411 33.222 1.00 22.45 352 LYS A O 1
ATOM 2768 N N . SER A 1 353 ? 32.031 67.590 35.457 1.00 21.49 353 SER A N 1
ATOM 2769 C CA . SER A 1 353 ? 32.437 68.988 35.395 1.00 22.51 353 SER A CA 1
ATOM 2770 C C . SER A 1 353 ? 33.777 69.125 34.675 1.00 24.94 353 SER A C 1
ATOM 2771 O O . SER A 1 353 ? 33.926 70.026 33.836 1.00 26.20 353 SER A O 1
ATOM 2774 N N . THR A 1 354 ? 34.740 68.279 35.009 1.00 26.45 354 THR A N 1
ATOM 2775 C CA . THR A 1 354 ? 36.060 68.303 34.387 1.00 29.17 354 THR A CA 1
ATOM 2776 C C . THR A 1 354 ? 35.967 67.876 32.925 1.00 32.06 354 THR A C 1
ATOM 2777 O O . THR A 1 354 ? 36.500 68.532 32.030 1.00 31.75 354 THR A O 1
ATOM 2781 N N . GLN A 1 355 ? 35.260 66.788 32.677 1.00 34.33 355 GLN A N 1
ATOM 2782 C CA . GLN A 1 355 ? 35.094 66.221 31.343 1.00 36.70 355 GLN A CA 1
ATOM 2783 C C . GLN A 1 355 ? 34.533 67.246 30.368 1.00 37.45 355 GLN A C 1
ATOM 2784 O O . GLN A 1 355 ? 35.013 67.397 29.242 1.00 38.03 355 GLN A O 1
ATOM 2790 N N . ASN A 1 356 ? 33.511 67.976 30.807 1.00 36.66 356 ASN A N 1
ATOM 2791 C CA . ASN A 1 356 ? 32.833 68.981 30.017 1.00 36.15 356 ASN A CA 1
ATOM 2792 C C . ASN A 1 356 ? 33.420 70.381 30.061 1.00 34.51 356 ASN A C 1
ATOM 2793 O O . ASN A 1 356 ? 32.745 71.325 29.634 1.00 34.65 356 ASN A O 1
ATOM 2798 N N . GLY A 1 357 ? 34.632 70.559 30.548 1.00 32.57 357 GLY A N 1
ATOM 2799 C CA . GLY A 1 357 ? 35.346 71.807 30.563 1.00 30.78 357 GLY A CA 1
ATOM 2800 C C . GLY A 1 357 ? 34.740 72.943 31.354 1.00 29.17 357 GLY A C 1
ATOM 2801 O O . GLY A 1 357 ? 34.929 74.114 31.009 1.00 28.83 357 GLY A O 1
ATOM 2802 N N . LEU A 1 358 ? 34.042 72.622 32.446 1.00 26.93 358 LEU A N 1
ATOM 2803 C CA . LEU A 1 358 ? 33.491 73.666 33.301 1.00 24.90 358 LEU A CA 1
ATOM 2804 C C . LEU A 1 358 ? 34.607 74.302 34.109 1.00 24.21 358 LEU A C 1
ATOM 2805 O O . LEU A 1 358 ? 35.728 73.796 34.180 1.00 25.51 358 LEU A O 1
ATOM 2810 N N . LYS A 1 359 ? 34.316 75.443 34.731 1.00 22.87 359 LYS A N 1
ATOM 2811 C CA . LYS A 1 359 ? 35.357 76.153 35.464 1.00 22.99 359 LYS A CA 1
ATOM 2812 C C . LYS A 1 359 ? 35.665 75.632 36.854 1.00 19.94 359 LYS A C 1
ATOM 2813 O O . LYS A 1 359 ? 36.630 76.120 37.446 1.00 20.11 359 LYS A O 1
ATOM 2819 N N . THR A 1 360 ? 34.735 74.883 37.466 1.00 17.64 360 THR A N 1
ATOM 2820 C CA . THR A 1 360 ? 35.050 74.324 38.784 1.00 15.41 360 THR A CA 1
ATOM 2821 C C . THR A 1 360 ? 34.564 72.872 38.767 1.00 14.73 360 THR A C 1
ATOM 2822 O O . THR A 1 360 ? 33.674 72.503 38.022 1.00 15.78 360 THR A O 1
ATOM 2826 N N . THR A 1 361 ? 34.979 72.159 39.830 1.00 13.77 361 THR A N 1
ATOM 2827 C CA . THR A 1 361 ? 34.553 70.789 40.053 1.00 14.07 361 THR A CA 1
ATOM 2828 C C . THR A 1 361 ? 33.115 70.685 40.539 1.00 14.72 361 THR A C 1
ATOM 2829 O O . THR A 1 361 ? 32.519 69.610 40.506 1.00 15.30 361 THR A O 1
ATOM 2833 N N . GLY A 1 362 ? 32.502 71.794 40.943 1.00 14.29 362 GLY A N 1
ATOM 2834 C CA . GLY A 1 362 ? 31.118 71.868 41.361 1.00 15.27 362 GLY A CA 1
ATOM 2835 C C . GLY A 1 362 ? 30.220 72.455 40.285 1.00 16.22 362 GLY A C 1
ATOM 2836 O O . GLY A 1 362 ? 29.479 73.424 40.462 1.00 15.88 362 GLY A O 1
ATOM 2837 N N . GLU A 1 363 ? 30.302 71.878 39.084 1.00 14.61 363 GLU A N 1
ATOM 2838 C CA . GLU A 1 363 ? 29.461 72.324 37.963 1.00 16.06 363 GLU A CA 1
ATOM 2839 C C . GLU A 1 363 ? 29.679 73.781 37.594 1.00 15.74 363 GLU A C 1
ATOM 2840 O O . GLU A 1 363 ? 28.751 74.438 37.126 1.00 16.11 363 GLU A O 1
ATOM 2846 N N . GLY A 1 364 ? 30.878 74.326 37.780 1.00 15.97 364 GLY A N 1
ATOM 2847 C CA . GLY A 1 364 ? 31.117 75.715 37.439 1.00 15.63 364 GLY A CA 1
ATOM 2848 C C . GLY A 1 364 ? 30.692 76.683 38.525 1.00 16.05 364 GLY A C 1
ATOM 2849 O O . GLY A 1 364 ? 30.869 77.889 38.390 1.00 17.68 364 GLY A O 1
ATOM 2850 N N . LEU A 1 365 ? 30.140 76.188 39.635 1.00 15.03 365 LEU A N 1
ATOM 2851 C CA . LEU A 1 365 ? 29.732 77.042 40.753 1.00 14.70 365 LEU A CA 1
ATOM 2852 C C . LEU A 1 365 ? 30.750 76.957 41.880 1.00 15.49 365 LEU A C 1
ATOM 2853 O O . LEU A 1 365 ? 31.521 75.992 41.977 1.00 16.03 365 LEU A O 1
ATOM 2858 N N . GLU A 1 366 ? 30.725 77.985 42.727 1.00 15.20 366 GLU A N 1
ATOM 2859 C CA . GLU A 1 366 ? 31.672 78.050 43.836 1.00 15.11 366 GLU A CA 1
ATOM 2860 C C . GLU A 1 366 ? 31.281 77.270 45.091 1.00 15.16 366 GLU A C 1
ATOM 2861 O O . GLU A 1 366 ? 32.102 76.509 45.631 1.00 15.34 366 GLU A O 1
ATOM 2867 N N . TRP A 1 367 ? 30.061 77.483 45.563 1.00 14.74 367 TRP A N 1
ATOM 2868 C CA . TRP A 1 367 ? 29.581 76.847 46.789 1.00 13.57 367 TRP A CA 1
ATOM 2869 C C . TRP A 1 367 ? 28.595 75.733 46.558 1.00 13.17 367 TRP A C 1
ATOM 2870 O O . TRP A 1 367 ? 27.874 75.744 45.549 1.00 12.88 367 TRP A O 1
ATOM 2881 N N . GLY A 1 368 ? 28.573 74.741 47.453 1.00 12.30 368 GLY A N 1
ATOM 2882 C CA . GLY A 1 368 ? 27.684 73.608 47.250 1.00 12.32 368 GLY A CA 1
ATOM 2883 C C . GLY A 1 368 ? 27.277 72.974 48.586 1.00 13.41 368 GLY A C 1
ATOM 2884 O O . GLY A 1 368 ? 27.792 73.338 49.633 1.00 12.77 368 GLY A O 1
ATOM 2885 N N . VAL A 1 369 ? 26.339 72.050 48.447 1.00 12.91 369 VAL A N 1
ATOM 2886 C CA . VAL A 1 369 ? 25.774 71.403 49.633 1.00 13.61 369 VAL A CA 1
ATOM 2887 C C . VAL A 1 369 ? 25.634 69.906 49.377 1.00 13.30 369 VAL A C 1
ATOM 2888 O O . VAL A 1 369 ? 25.307 69.460 48.276 1.00 14.26 369 VAL A O 1
ATOM 2892 N N . LEU A 1 370 ? 25.980 69.142 50.400 1.00 12.35 370 LEU A N 1
ATOM 2893 C CA . LEU A 1 370 ? 25.817 67.700 50.396 1.00 12.64 370 LEU A CA 1
ATOM 2894 C C . LEU A 1 370 ? 24.903 67.316 51.570 1.00 12.28 370 LEU A C 1
ATOM 2895 O O . LEU A 1 370 ? 25.139 67.764 52.692 1.00 12.96 370 LEU A O 1
ATOM 2900 N N . PHE A 1 371 ? 23.884 66.540 51.273 1.00 12.02 371 PHE A N 1
ATOM 2901 C CA . PHE A 1 371 ? 22.958 66.081 52.301 1.00 12.41 371 PHE A CA 1
ATOM 2902 C C . PHE A 1 371 ? 22.924 64.560 52.402 1.00 13.58 371 PHE A C 1
ATOM 2903 O O . PHE A 1 371 ? 22.800 63.848 51.398 1.00 13.04 371 PHE A O 1
ATOM 2911 N N . GLY A 1 372 ? 22.909 64.061 53.630 1.00 12.16 372 GLY A N 1
ATOM 2912 C CA . GLY A 1 372 ? 22.626 62.652 53.916 1.00 13.13 372 GLY A CA 1
ATOM 2913 C C . GLY A 1 372 ? 21.299 62.578 54.659 1.00 13.00 372 GLY A C 1
ATOM 2914 O O . GLY A 1 372 ? 20.997 63.480 55.454 1.00 12.70 372 GLY A O 1
ATOM 2915 N N . PHE A 1 373 ? 20.463 61.582 54.434 1.00 12.43 373 PHE A N 1
ATOM 2916 C CA . PHE A 1 373 ? 19.166 61.422 55.083 1.00 13.36 373 PHE A CA 1
ATOM 2917 C C . PHE A 1 373 ? 19.055 59.978 55.566 1.00 14.12 373 PHE A C 1
ATOM 2918 O O . PHE A 1 373 ? 19.492 59.088 54.838 1.00 15.16 373 PHE A O 1
ATOM 2926 N N . GLY A 1 374 ? 18.533 59.749 56.765 1.00 13.32 374 GLY A N 1
ATOM 2927 C CA . GLY A 1 374 ? 18.523 58.371 57.275 1.00 13.79 374 GLY A CA 1
ATOM 2928 C C . GLY A 1 374 ? 17.768 58.299 58.605 1.00 13.02 374 GLY A C 1
ATOM 2929 O O . GLY A 1 374 ? 17.057 59.238 58.967 1.00 13.25 374 GLY A O 1
ATOM 2930 N N . PRO A 1 375 ? 17.898 57.177 59.284 1.00 13.95 375 PRO A N 1
ATOM 2931 C CA . PRO A 1 375 ? 17.180 56.951 60.531 1.00 13.85 375 PRO A CA 1
ATOM 2932 C C . PRO A 1 375 ? 17.292 58.100 61.515 1.00 14.24 375 PRO A C 1
ATOM 2933 O O . PRO A 1 375 ? 18.374 58.619 61.794 1.00 14.44 375 PRO A O 1
ATOM 2937 N N . GLY A 1 376 ? 16.145 58.429 62.129 1.00 15.01 376 GLY A N 1
ATOM 2938 C CA . GLY A 1 376 ? 16.159 59.367 63.257 1.00 14.83 376 GLY A CA 1
ATOM 2939 C C . GLY A 1 376 ? 14.959 60.281 63.123 1.00 15.69 376 GLY A C 1
ATOM 2940 O O . GLY A 1 376 ? 14.150 60.215 64.068 1.00 15.53 376 GLY A O 1
ATOM 2941 N N . LEU A 1 377 ? 14.267 60.793 62.139 1.00 13.35 377 LEU A N 1
ATOM 2942 C CA . LEU A 1 377 ? 14.886 61.127 60.865 1.00 13.52 377 LEU A CA 1
ATOM 2943 C C . LEU A 1 377 ? 16.073 62.082 60.963 1.00 13.15 377 LEU A C 1
ATOM 2944 O O . LEU A 1 377 ? 15.876 63.203 61.428 1.00 14.21 377 LEU A O 1
ATOM 2949 N N . THR A 1 378 ? 17.271 61.643 60.558 1.00 12.20 378 THR A N 1
ATOM 2950 C CA . THR A 1 378 ? 18.471 62.475 60.580 1.00 12.09 378 THR A CA 1
ATOM 2951 C C . THR A 1 378 ? 18.800 63.099 59.230 1.00 12.75 378 THR A C 1
ATOM 2952 O O . THR A 1 378 ? 18.640 62.463 58.170 1.00 13.51 378 THR A O 1
ATOM 2956 N N . ILE A 1 379 ? 19.147 64.370 59.276 1.00 12.67 379 ILE A N 1
ATOM 2957 C CA . ILE A 1 379 ? 19.669 65.102 58.111 1.00 12.70 379 ILE A CA 1
ATOM 2958 C C . ILE A 1 379 ? 21.107 65.505 58.415 1.00 13.55 379 ILE A C 1
ATOM 2959 O O . ILE A 1 379 ? 21.355 66.192 59.409 1.00 12.43 379 ILE A O 1
ATOM 2964 N N . GLU A 1 380 ? 22.066 65.124 57.572 1.00 12.08 380 GLU A N 1
ATOM 2965 C CA . GLU A 1 380 ? 23.449 65.565 57.670 1.00 12.09 380 GLU A CA 1
ATOM 2966 C C . GLU A 1 380 ? 23.660 66.637 56.597 1.00 12.35 380 GLU A C 1
ATOM 2967 O O . GLU A 1 380 ? 23.182 66.408 55.473 1.00 12.70 380 GLU A O 1
ATOM 2973 N N . THR A 1 381 ? 24.294 67.757 56.924 1.00 11.32 381 THR A N 1
ATOM 2974 C CA . THR A 1 381 ? 24.555 68.822 55.965 1.00 12.24 381 THR A CA 1
ATOM 2975 C C . THR A 1 381 ? 26.065 69.054 55.928 1.00 12.59 381 THR A C 1
ATOM 2976 O O . THR A 1 381 ? 26.725 69.177 56.965 1.00 12.49 381 THR A O 1
ATOM 2980 N N . VAL A 1 382 ? 26.649 69.131 54.723 1.00 12.17 382 VAL A N 1
ATOM 2981 C CA . VAL A 1 382 ? 28.060 69.476 54.563 1.00 11.63 382 VAL A CA 1
ATOM 2982 C C . VAL A 1 382 ? 28.131 70.614 53.537 1.00 11.93 382 VAL A C 1
ATOM 2983 O O . VAL A 1 382 ? 27.597 70.450 52.443 1.00 14.48 382 VAL A O 1
ATOM 2987 N N . VAL A 1 383 ? 28.686 71.754 53.917 1.00 10.77 383 VAL A N 1
ATOM 2988 C CA . VAL A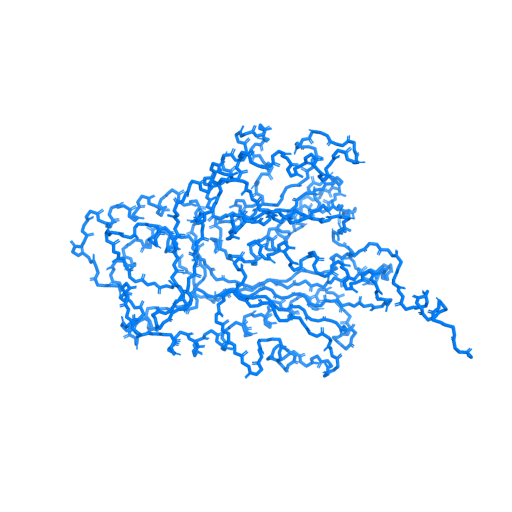 1 383 ? 28.887 72.845 52.967 1.00 12.17 383 VAL A CA 1
ATOM 2989 C C . VAL A 1 383 ? 30.260 72.644 52.327 1.00 11.71 383 VAL A C 1
ATOM 2990 O O . VAL A 1 383 ? 31.244 72.490 53.034 1.00 12.05 383 VAL A O 1
ATOM 2994 N N . LEU A 1 384 ? 30.247 72.677 51.001 1.00 12.14 384 LEU A N 1
ATOM 2995 C CA . LEU A 1 384 ? 31.464 72.482 50.210 1.00 12.43 384 LEU A CA 1
ATOM 2996 C C . LEU A 1 384 ? 31.818 73.704 49.366 1.00 13.75 384 LEU A C 1
ATOM 2997 O O . LEU A 1 384 ? 30.945 74.459 48.961 1.00 14.26 384 LEU A O 1
ATOM 3002 N N . ARG A 1 385 ? 33.124 73.839 49.109 1.00 12.91 385 ARG A N 1
ATOM 3003 C CA . ARG A 1 385 ? 33.566 74.850 48.140 1.00 13.69 385 ARG A CA 1
ATOM 3004 C C . ARG A 1 385 ? 34.195 74.018 47.022 1.00 13.68 385 ARG A C 1
ATOM 3005 O O . ARG A 1 385 ? 34.943 73.084 47.316 1.00 13.67 385 ARG A O 1
ATOM 3013 N N . SER A 1 386 ? 33.920 74.384 45.775 1.00 13.41 386 SER A N 1
ATOM 3014 C CA . SER A 1 386 ? 34.554 73.673 44.663 1.00 12.90 386 SER A CA 1
ATOM 3015 C C . SER A 1 386 ? 35.971 74.194 44.465 1.00 13.98 386 SER A C 1
ATOM 3016 O O . SER A 1 386 ? 36.474 75.086 45.152 1.00 14.07 386 SER A O 1
ATOM 3019 N N . VAL A 1 387 ? 36.659 73.540 43.510 1.00 15.68 387 VAL A N 1
ATOM 3020 C CA . VAL A 1 387 ? 38.021 73.940 43.160 1.00 16.53 387 VAL A CA 1
ATOM 3021 C C . VAL A 1 387 ? 38.028 74.305 41.669 1.00 16.42 387 VAL A C 1
ATOM 3022 O O . VAL A 1 387 ? 37.326 73.702 40.843 1.00 15.52 387 VAL A O 1
ATOM 3026 N N . ALA A 1 388 ? 38.854 75.330 41.381 1.00 18.15 388 ALA A N 1
ATOM 3027 C CA . ALA A 1 388 ? 39.015 75.763 39.988 1.00 20.98 388 ALA A CA 1
ATOM 3028 C C . ALA A 1 388 ? 39.614 74.652 39.138 1.00 21.99 388 ALA A C 1
ATOM 3029 O O . ALA A 1 388 ? 40.586 73.997 39.525 1.00 22.40 388 ALA A O 1
ATOM 3031 N N . ILE A 1 389 ? 39.037 74.438 37.968 1.00 24.16 389 ILE A N 1
ATOM 3032 C CA . ILE A 1 389 ? 39.431 73.408 37.002 1.00 28.60 389 ILE A CA 1
ATOM 3033 C C . ILE A 1 389 ? 38.852 72.050 37.318 1.00 31.08 389 ILE A C 1
ATOM 3034 O O . ILE A 1 389 ? 39.446 71.272 38.095 1.00 33.80 389 ILE A O 1
#

B-factor: mean 20.45, std 7.94, range [9.5, 64.63]

CATH classification: 3.40.47.10 (+1 more: 3.40.47.10)

Radius of gyration: 20.78 Å; Cα contacts (8 Å, |Δi|>4): 910; chains: 1; bounding box: 60×58×52 Å

Sequence (388 aa):
MVSVSEIRKAQRAEGPATILAIGTANPANCVEQSTYPDFYFKITNSEHKTELKEKFQRMCDKSMIKRRYMYLTEEILKENPNVCEYMAPSLDARQDMVVVVEVPRLGKEAAVKAIKEWGQPKSKITHLIVCTTSGVDMPGADYQLTKLLGLRPYVKRYMMMYQQGFAGGTVLRLAKDLAENNKGARVLVVCSEVTAVTFRGPSDTHLDSLVGQALFFGDGAAALIVGSDPVPEIEKPIFEMVWTAQTIAPDSEGAIDAHLREAGLTFHLLKDVPGIVSKNITKALVEAFEEPLGISDYNSIFWIAHPGGPAILDQVEQKLALKPEKMNATREVLSEYGNMSSACCVLFILDEMRKKSTQNGLKTTGEGLEWGVLFGFGPGLTIETVVLRSVAI

Secondary structure (DSSP, 8-state):
---HHHHHHHHS--S--EEEEEEEE--S-EEESTTHHHHHHHHTT-TT-HHHHHHHHHHHHHS---EEE-S--HHHHHT-HHHHSSS-S-HHHHHHHHHHHHHHHHHHHHHHHHHHH-S-GGG--EEEEEESS---SS-HHHHHHHHHT--TT-EEEEEES---HHHHHHHHHHHHHHTSTT-EEEEEEEE-GGGT-----TT-HHHHHHHHHB--EEEEEEEESS--BTTB---EEEEEEEEEE-TT-TTSEE--EETTEE--EE-S-HHHHHHHHHHHHHHHHHGGGT---TTSSEEEE--SSHHHHHHHHHHHT--GGGGHHHHHHHHHH-B-GGGHHHHHHHHHHHHHHHTT-SBTTTT-SEEEEEEEETTTEEEEEEEEE-B-

Foldseek 3Di:
DDDVVVVQVVFFFDFFKFWQFKFKFFAPDKAFLQCVLVVLCVLLVNPVVVVVSVVLNVLSVQFLAGIAGAPDDSVNSVVPNLQSAQFHQCLVVQQVVCQPQQLVQQLNRLVRRCVSQPDDLQLAQEEEEAEARHADVVGSQVVNCVVNVYPPNRHYHYHYNDQLCLLVQVVVLRVVQRSGPSHKYKYKYWYHCSQLRYHDDPVAVQSSSCVSFEHTMMMITIIHGDDDPPSTDGFKGWDDKDKDFFPPCAPQWDWDQDSSGITIHGDDDQLVRCQVCVQVVCCVVPVVVVDDQQLQAAEQEQCLGVSNVVSNCVSRVHDPCSCVLLSVLCHHHGRNGSCSSSSSLVSQQCVCVVVVAQWSRNVHFKYWHWGAGPSRMIMIIIMGTGTD

InterPro domains:
  IPR001099 Chalcone/stilbene synthase, N-terminal [PF00195] (5-228)
  IPR011141 Polyketide synthase, type III [PIRSF000451] (4-387)
  IPR011141 Polyketide synthase, type III [PTHR11877] (4-387)
  IPR012328 Chalcone/stilbene synthase, C-terminal [PF02797] (238-387)
  IPR016039 Thiolase-like [G3DSA:3.40.47.10] (1-235)
  IPR016039 Thiolase-like [G3DSA:3.40.47.10] (236-389)
  IPR016039 Thiolase-like [SSF53901] (1-233)
  IPR016039 Thiolase-like [SSF53901] (235-386)
  IPR018088 Chalcone/stilbene synthase, active site [PS00441] (156-172)

GO terms:
  GO:0016210 naringenin-chalcone synthase activity (F, IDA)
  GO:0009715 chalcone biosynthetic process (P, IDA)

Nearest PDB structures (foldseek):
  1i86-assembly1_A-2  TM=1.002E+00  e=9.342E-89  Medicago sativa
  1bi5-assembly1_A  TM=1.002E+00  e=1.018E-86  Medicago sativa
  1i88-assembly1_B-2  TM=1.002E+00  e=1.018E-86  Medicago sativa
  7bur-assembly1_B  TM=9.961E-01  e=3.053E-83  Glycine max
  8v8n-assembly1_A  TM=9.996E-01  e=1.105E-79  Panicum virgatum